Protein AF-K2MHA4-F1 (afdb_monomer)

Sequence (569 aa):
GNTFSDALLSPEGGFPPRTNITISGNRFTVTRLIPRSGLVLRRPSCVAMNELVISNDSAVVLSGNVFQTVRASSSAIYVVRSALRVSWHSLFVVMGNTFHMDGGNGTLLYLGGSSHSSSLDVLKNSAVVIRGNVVTRSVKYFMLFLRASRVESQSAVVFQGNDMQGSLTVLTTGDSSNIYYNSWLQLSGNLCRESPSGAFTVFNPTVNLRDSTVSVSGNQFISSTGTPTALWIPEFPRALTNGAIVAACNTVNGGEGAHYVIPSVYNATFLTCSDPCTLAASCFPAYTTTASSDGCACACAEGGHGVACLPVAVPEPPSTDGADLCVRDMRVGVEVNAGLATSLACYVGVTFAADVVVDVASMSGSVRNVTLANCTFVGGASLYVVGWLSDPPAGERADVLVSGLESRSGSGVVVANRFPPGSRVTVVDSVLIAEARVAYRDAYDLGDASACLVVHNVNLTGSVLTIARTHVAAVFRDAVGVLVVGGVALSSRGALYVEELLVQTALELCVSVEGGVAASGGSVVAFVDSDFLLCKHAVSVRGAVSVSGSVVALVRSGFVSTEDYAVAF

Nearest PDB structures (foldseek):
  8egr-assembly1_A  TM=2.047E-01  e=2.765E-03  Staphylococcus phage Andhra
  1k8f-assembly2_D  TM=3.499E-01  e=7.094E-01  Homo sapiens
  7xyc-assembly1_A  TM=2.805E-01  e=1.300E+00  Klebsiella phage Kp7
  4nu2-assembly1_A  TM=1.941E-01  e=4.054E-01  Flavobacterium frigoris PS1
  8iqe-assembly1_D  TM=1.817E-01  e=1.978E+00  Klebsiella phage VLC6

Radius of gyration: 30.66 Å; Cα contacts (8 Å, |Δi|>4): 1929; chains: 1; bounding box: 66×42×89 Å

Solvent-accessible surface area (backbone atoms only — not comparable to full-atom values): 25684 Å² total; per-residue (Å²): 98,56,78,33,72,66,45,68,50,61,68,70,53,69,60,63,68,61,37,77,48,74,52,56,45,27,37,31,37,28,73,53,72,71,88,46,92,98,52,87,74,92,47,26,40,37,27,41,32,48,37,45,42,34,32,48,53,8,37,41,36,40,32,48,26,37,41,37,33,71,38,44,55,25,28,43,34,36,31,49,44,32,29,45,32,26,23,44,45,4,37,41,37,44,28,48,27,40,36,44,46,30,43,56,58,16,27,41,38,34,27,23,26,46,101,89,32,35,10,34,36,28,27,45,25,2,33,39,40,39,31,46,28,38,29,77,37,38,24,29,24,46,33,38,28,64,21,29,35,39,27,24,45,39,4,39,39,40,40,33,43,31,40,32,40,27,29,37,24,43,37,38,38,18,78,30,37,37,30,27,52,37,8,39,40,40,42,30,48,28,37,26,69,28,38,30,77,60,23,38,29,36,33,35,46,16,58,26,25,29,47,14,41,40,17,44,17,48,29,39,28,30,58,91,90,62,75,43,29,53,36,38,34,84,44,78,54,91,45,78,42,78,32,39,37,37,37,21,28,38,27,43,72,87,36,81,62,54,37,72,45,66,58,84,87,54,54,67,46,81,36,53,70,91,61,47,54,44,54,69,56,57,27,36,68,73,16,46,74,49,58,39,81,76,84,44,45,43,41,54,33,90,70,28,26,72,72,34,13,33,45,43,76,77,84,76,81,82,71,88,66,85,83,78,71,56,48,60,72,45,77,40,77,58,72,39,72,43,27,66,70,30,35,59,33,41,38,33,47,30,35,29,46,25,39,35,36,34,41,59,61,58,30,28,77,50,58,32,42,36,38,38,34,46,27,35,26,30,78,37,12,31,43,35,44,31,37,26,92,57,88,59,65,86,85,32,32,39,43,36,40,37,31,42,34,37,25,30,57,7,6,32,40,36,42,30,29,26,50,26,51,74,14,40,40,36,42,28,58,22,39,30,30,16,69,34,78,25,70,55,62,80,99,58,48,57,78,93,51,26,39,26,34,35,37,35,47,31,36,24,43,29,11,38,42,36,40,30,50,28,41,28,37,10,64,23,81,83,19,23,16,32,33,28,39,71,16,42,41,27,26,62,48,4,32,42,40,35,30,42,32,37,28,33,22,68,58,25,37,24,28,37,29,47,29,33,42,38,28,25,57,57,6,39,39,36,41,31,54,22,38,30,36,49,7,34,23,38,36,34,40,54,53,61,76,45,72,44,74,38,48,79,48,79,40,81,54,49,79,44,42,80,46,99,49,45,65,48,110

Structure (mmCIF, N/CA/C/O backbone):
data_AF-K2MHA4-F1
#
_entry.id   AF-K2MHA4-F1
#
loop_
_atom_site.group_PDB
_atom_site.id
_atom_site.type_symbol
_atom_site.label_atom_id
_atom_site.label_alt_id
_atom_site.label_comp_id
_atom_site.label_asym_id
_atom_site.label_entity_id
_atom_site.label_seq_id
_atom_site.pdbx_PDB_ins_code
_atom_site.Cartn_x
_atom_site.Cartn_y
_atom_site.Cartn_z
_atom_site.occupancy
_atom_site.B_iso_or_equiv
_atom_site.auth_seq_id
_atom_site.auth_comp_id
_atom_site.auth_asym_id
_atom_site.auth_atom_id
_atom_site.pdbx_PDB_model_num
ATOM 1 N N . GLY A 1 1 ? 4.198 -9.090 -2.192 1.00 60.38 1 GLY A N 1
ATOM 2 C CA . GLY A 1 1 ? 4.404 -8.768 -0.773 1.00 60.38 1 GLY A CA 1
ATOM 3 C C . GLY A 1 1 ? 5.878 -8.778 -0.450 1.00 60.38 1 GLY A C 1
ATOM 4 O O . GLY A 1 1 ? 6.538 -9.732 -0.836 1.00 60.38 1 GLY A O 1
ATOM 5 N N . ASN A 1 2 ? 6.399 -7.745 0.211 1.00 65.81 2 ASN A N 1
ATOM 6 C CA . ASN A 1 2 ? 7.813 -7.663 0.596 1.00 65.81 2 ASN A CA 1
ATOM 7 C C . ASN A 1 2 ? 8.092 -8.482 1.865 1.00 65.81 2 ASN A C 1
ATOM 9 O O . ASN A 1 2 ? 7.182 -8.695 2.667 1.00 65.81 2 ASN A O 1
ATOM 13 N N . THR A 1 3 ? 9.346 -8.892 2.085 1.00 78.00 3 THR A N 1
ATOM 14 C CA . THR A 1 3 ? 9.780 -9.511 3.350 1.00 78.00 3 THR A CA 1
ATOM 15 C C . THR A 1 3 ? 10.784 -8.613 4.068 1.00 78.00 3 THR A C 1
ATOM 17 O O . THR A 1 3 ? 11.862 -8.338 3.554 1.00 78.00 3 THR A O 1
ATOM 20 N N . PHE A 1 4 ? 10.444 -8.190 5.281 1.00 77.69 4 PHE A N 1
ATOM 21 C CA . PHE A 1 4 ? 11.287 -7.409 6.180 1.00 77.69 4 PHE A CA 1
ATOM 22 C C . PHE A 1 4 ? 11.837 -8.340 7.263 1.00 77.69 4 PHE A C 1
ATOM 24 O O . PHE A 1 4 ? 11.071 -8.838 8.087 1.00 77.69 4 PHE A O 1
ATOM 31 N N . SER A 1 5 ? 13.149 -8.582 7.273 1.00 87.06 5 SER A N 1
ATOM 32 C CA . SER A 1 5 ? 13.819 -9.405 8.289 1.00 87.06 5 SER A CA 1
ATOM 33 C C . SER A 1 5 ? 14.734 -8.537 9.140 1.00 87.06 5 SER A C 1
ATOM 35 O O . SER A 1 5 ? 15.685 -7.961 8.620 1.00 87.06 5 SER A O 1
ATOM 37 N N . ASP A 1 6 ? 14.433 -8.419 10.435 1.00 87.19 6 ASP A N 1
ATOM 38 C CA . ASP A 1 6 ? 15.082 -7.476 11.354 1.00 87.19 6 ASP A CA 1
ATOM 39 C C . ASP A 1 6 ? 15.187 -6.054 10.774 1.00 87.19 6 ASP A C 1
ATOM 41 O O . ASP A 1 6 ? 16.151 -5.322 11.014 1.00 87.19 6 ASP A O 1
ATOM 45 N N . ALA A 1 7 ? 14.145 -5.664 10.035 1.00 80.69 7 ALA A N 1
ATOM 46 C CA . ALA A 1 7 ? 13.971 -4.352 9.437 1.00 80.69 7 ALA A CA 1
ATOM 47 C C . ALA A 1 7 ? 12.695 -3.688 9.976 1.00 80.69 7 ALA A C 1
ATOM 49 O O . ALA A 1 7 ? 11.695 -4.354 10.246 1.00 80.69 7 ALA A O 1
ATOM 50 N N . LEU A 1 8 ? 12.763 -2.368 10.152 1.00 81.06 8 LEU A N 1
ATOM 51 C CA . LEU A 1 8 ? 11.719 -1.554 10.765 1.00 81.06 8 LEU A CA 1
ATOM 52 C C . LEU A 1 8 ? 11.073 -0.657 9.709 1.00 81.06 8 LEU A C 1
ATOM 54 O O . LEU A 1 8 ? 11.766 0.142 9.080 1.00 81.06 8 LEU A O 1
ATOM 58 N N . LEU A 1 9 ? 9.750 -0.721 9.573 1.00 87.38 9 LEU A N 1
ATOM 59 C CA . LEU A 1 9 ? 9.003 0.281 8.818 1.00 87.38 9 LEU A CA 1
ATOM 60 C C . LEU A 1 9 ? 8.701 1.480 9.726 1.00 87.38 9 LEU A C 1
ATOM 62 O O . LEU A 1 9 ? 8.049 1.332 10.758 1.00 87.38 9 LEU A O 1
ATOM 66 N N . SER A 1 10 ? 9.184 2.665 9.357 1.00 84.00 10 SER A N 1
ATOM 67 C CA . SER A 1 10 ? 9.109 3.857 10.211 1.00 84.00 10 SER A CA 1
ATOM 68 C C . SER A 1 10 ? 8.573 5.079 9.463 1.00 84.00 10 SER A C 1
ATOM 70 O O . SER A 1 10 ? 9.356 5.977 9.151 1.00 84.00 10 SER A O 1
ATOM 72 N N . PRO A 1 11 ? 7.261 5.134 9.160 1.00 77.62 11 PRO A N 1
ATOM 73 C CA . PRO A 1 11 ? 6.655 6.332 8.591 1.00 77.62 11 PRO A CA 1
ATOM 74 C C . PRO A 1 11 ? 6.669 7.456 9.635 1.00 77.62 11 PRO A C 1
ATOM 76 O O . PRO A 1 11 ? 6.324 7.229 10.793 1.00 77.62 11 PRO A O 1
ATOM 79 N N . GLU A 1 12 ? 7.070 8.664 9.245 1.00 69.62 12 GLU A N 1
ATOM 80 C CA . GLU A 1 12 ? 7.045 9.841 10.119 1.00 69.62 12 GLU A CA 1
ATOM 81 C C . GLU A 1 12 ? 6.553 11.076 9.368 1.00 69.62 12 GLU A C 1
ATOM 83 O O . GLU A 1 12 ? 6.835 11.243 8.182 1.00 69.62 12 GLU A O 1
ATOM 88 N N . GLY A 1 13 ? 5.869 11.960 10.097 1.00 68.75 13 GLY A N 1
ATOM 89 C CA . GLY A 1 13 ? 5.439 13.269 9.612 1.00 68.75 13 GLY A CA 1
ATOM 90 C C . GLY A 1 13 ? 3.946 13.357 9.294 1.00 68.75 13 GLY A C 1
ATOM 91 O O . GLY A 1 13 ? 3.164 12.444 9.569 1.00 68.75 13 GLY A O 1
ATOM 92 N N . GLY A 1 14 ? 3.554 14.509 8.749 1.00 67.75 14 GLY A N 1
ATOM 93 C CA . GLY A 1 14 ? 2.228 14.730 8.183 1.00 67.75 14 GLY A CA 1
ATOM 94 C C . GLY A 1 14 ? 2.249 14.452 6.687 1.00 67.75 14 GLY A C 1
ATOM 95 O O . GLY A 1 14 ? 3.134 14.933 5.978 1.00 67.75 14 GLY A O 1
ATOM 96 N N . PHE A 1 15 ? 1.279 13.682 6.206 1.00 72.94 15 PHE A N 1
ATOM 97 C CA . PHE A 1 15 ? 1.126 13.458 4.773 1.00 72.94 15 PHE A CA 1
ATOM 98 C C . PHE A 1 15 ? 0.506 14.688 4.096 1.00 72.94 15 PHE A C 1
ATOM 100 O O . PHE A 1 15 ? -0.298 15.386 4.726 1.00 72.94 15 PHE A O 1
ATOM 107 N N . PRO A 1 16 ? 0.836 14.964 2.820 1.00 76.44 16 PRO A N 1
ATOM 108 C CA . PRO A 1 16 ? 0.080 15.923 2.024 1.00 76.44 16 PRO A CA 1
ATOM 109 C C . PRO A 1 16 ? -1.426 15.600 2.054 1.00 76.44 16 PRO A C 1
ATOM 111 O O . PRO A 1 16 ? -1.790 14.428 2.178 1.00 76.44 16 PRO A O 1
ATOM 114 N N . PRO A 1 17 ? -2.317 16.594 1.920 1.00 78.31 17 PRO A N 1
ATOM 115 C CA . PRO A 1 17 ? -3.752 16.339 1.805 1.00 78.31 17 PRO A CA 1
ATOM 116 C C . PRO A 1 17 ? -4.073 15.328 0.696 1.00 78.31 17 PRO A C 1
ATOM 118 O O . PRO A 1 17 ? -3.399 15.320 -0.335 1.00 78.31 17 PRO A O 1
ATOM 121 N N . ARG A 1 18 ? -5.131 14.531 0.884 1.00 83.75 18 ARG A N 1
ATOM 122 C CA . ARG A 1 18 ? -5.587 13.490 -0.057 1.00 83.75 18 ARG A CA 1
ATOM 123 C C . ARG A 1 18 ? -4.542 12.408 -0.347 1.00 83.75 18 ARG A C 1
ATOM 125 O O . ARG A 1 18 ? -4.461 11.897 -1.462 1.00 83.75 18 ARG A O 1
ATOM 132 N N . THR A 1 19 ? -3.732 12.052 0.645 1.00 81.38 19 THR A N 1
ATOM 133 C CA . THR A 1 19 ? -2.741 10.979 0.501 1.00 81.38 19 THR A CA 1
ATOM 134 C C . THR A 1 19 ? -3.335 9.646 0.939 1.00 81.38 19 THR A C 1
ATOM 136 O O . THR A 1 19 ? -3.799 9.532 2.070 1.00 81.38 19 THR A O 1
ATOM 139 N N . ASN A 1 20 ? -3.270 8.616 0.089 1.00 84.44 20 ASN A N 1
ATOM 140 C CA . ASN A 1 20 ? -3.629 7.245 0.456 1.00 84.44 20 ASN A CA 1
ATOM 141 C C . ASN A 1 20 ? -2.385 6.345 0.439 1.00 84.44 20 ASN A C 1
ATOM 143 O O . ASN A 1 20 ? -1.780 6.129 -0.609 1.00 84.44 20 ASN A O 1
ATOM 147 N N . ILE A 1 21 ? -2.000 5.825 1.603 1.00 84.69 21 ILE A N 1
ATOM 148 C CA . ILE A 1 21 ? -0.878 4.897 1.758 1.00 84.69 21 ILE A CA 1
ATOM 149 C C . ILE A 1 21 ? -1.436 3.534 2.122 1.00 84.69 21 ILE A C 1
ATOM 151 O O . ILE A 1 21 ? -1.978 3.348 3.207 1.00 84.69 21 ILE A O 1
ATOM 155 N N . THR A 1 22 ? -1.239 2.557 1.243 1.00 86.31 22 THR A N 1
ATOM 156 C CA . THR A 1 22 ? -1.594 1.164 1.512 1.00 86.31 22 THR A CA 1
ATOM 157 C C . THR A 1 22 ? -0.331 0.318 1.619 1.00 86.31 22 THR A C 1
ATOM 159 O O . THR A 1 22 ? 0.454 0.216 0.682 1.00 86.31 22 THR A O 1
ATOM 162 N N . ILE A 1 23 ? -0.136 -0.298 2.780 1.00 87.06 23 ILE A N 1
ATOM 163 C CA . ILE A 1 23 ? 0.922 -1.264 3.063 1.00 87.06 23 ILE A CA 1
ATOM 164 C C . ILE A 1 23 ? 0.246 -2.627 3.104 1.00 87.06 23 ILE A C 1
ATOM 166 O O . ILE A 1 23 ? -0.410 -2.960 4.097 1.00 87.06 23 ILE A O 1
ATOM 170 N N . SER A 1 24 ? 0.378 -3.401 2.025 1.00 86.25 24 SER A N 1
ATOM 171 C CA . SER A 1 24 ? -0.356 -4.656 1.885 1.00 86.25 24 SER A CA 1
ATOM 172 C C . SER A 1 24 ? 0.477 -5.872 1.500 1.00 86.25 24 SER A C 1
ATOM 174 O O . SER A 1 24 ? 1.487 -5.780 0.799 1.00 86.25 24 SER A O 1
ATOM 176 N N . GLY A 1 25 ? 0.055 -7.038 1.998 1.00 79.81 25 GLY A N 1
ATOM 177 C CA . GLY A 1 25 ? 0.627 -8.334 1.628 1.00 79.81 25 GLY A CA 1
ATOM 178 C C . GLY A 1 25 ? 2.084 -8.553 2.050 1.00 79.81 25 GLY A C 1
ATOM 179 O O . GLY A 1 25 ? 2.741 -9.430 1.495 1.00 79.81 25 GLY A O 1
ATOM 180 N N . ASN A 1 26 ? 2.638 -7.756 2.967 1.00 82.88 26 ASN A N 1
ATOM 181 C CA . ASN A 1 26 ? 4.040 -7.858 3.386 1.00 82.88 26 ASN A CA 1
ATOM 182 C C . ASN A 1 26 ? 4.216 -8.831 4.554 1.00 82.88 26 ASN A C 1
ATOM 184 O O . ASN A 1 26 ? 3.291 -9.076 5.323 1.00 82.88 26 ASN A O 1
ATOM 188 N N . ARG A 1 27 ? 5.433 -9.343 4.734 1.00 84.94 27 ARG A N 1
ATOM 189 C CA . ARG A 1 27 ? 5.841 -10.152 5.882 1.00 84.94 27 ARG A CA 1
ATOM 190 C C . ARG A 1 27 ? 6.915 -9.416 6.670 1.00 84.94 27 ARG A C 1
ATOM 192 O O . ARG A 1 27 ? 7.984 -9.145 6.142 1.00 84.94 27 ARG A O 1
ATOM 199 N N . PHE A 1 28 ? 6.662 -9.144 7.940 1.00 90.00 28 PHE A N 1
ATOM 200 C CA . PHE A 1 28 ? 7.616 -8.546 8.866 1.00 90.00 28 PHE A CA 1
ATOM 201 C C . PHE A 1 28 ? 8.050 -9.589 9.884 1.00 90.00 28 PHE A C 1
ATOM 203 O O . PHE A 1 28 ? 7.205 -10.217 10.512 1.00 90.00 28 PHE A O 1
ATOM 210 N N . THR A 1 29 ? 9.354 -9.771 10.059 1.00 89.38 29 THR A N 1
ATOM 211 C CA . THR A 1 29 ? 9.937 -10.659 11.067 1.00 89.38 29 THR A CA 1
ATOM 212 C C . THR A 1 29 ? 10.965 -9.887 11.872 1.00 89.38 29 THR A C 1
ATOM 214 O O . THR A 1 29 ? 11.946 -9.400 11.316 1.00 89.38 29 THR A O 1
ATOM 217 N N . VAL A 1 30 ? 10.753 -9.774 13.183 1.00 86.44 30 VAL A N 1
ATOM 218 C CA . VAL A 1 30 ? 11.654 -9.045 14.083 1.00 86.44 30 VAL A CA 1
ATOM 219 C C . VAL A 1 30 ? 12.085 -9.932 15.248 1.00 86.44 30 VAL A C 1
ATOM 221 O O . VAL A 1 30 ? 11.273 -10.405 16.048 1.00 86.44 30 VAL A O 1
ATOM 224 N N . THR A 1 31 ? 13.395 -10.129 15.367 1.00 88.25 31 THR A N 1
ATOM 225 C CA . THR A 1 31 ? 14.050 -10.981 16.367 1.00 88.25 31 THR A CA 1
ATOM 226 C C . THR A 1 31 ? 14.807 -10.206 17.438 1.00 88.25 31 THR A C 1
ATOM 228 O O . THR A 1 31 ? 15.022 -10.679 18.564 1.00 88.25 31 THR A O 1
ATOM 231 N N . ARG A 1 32 ? 15.145 -8.955 17.135 1.00 85.81 32 ARG A N 1
ATOM 232 C CA . ARG A 1 32 ? 15.880 -8.056 18.024 1.00 85.81 32 ARG A CA 1
ATOM 233 C C . ARG A 1 32 ? 15.308 -6.648 17.996 1.00 85.81 32 ARG A C 1
ATOM 235 O O . ARG A 1 32 ? 14.545 -6.275 17.115 1.00 85.81 32 ARG A O 1
ATOM 242 N N . LEU A 1 33 ? 15.691 -5.851 18.988 1.00 86.88 33 LEU A N 1
ATOM 243 C CA . LEU A 1 33 ? 15.407 -4.422 18.971 1.00 86.88 33 LEU A CA 1
ATOM 244 C C . LEU A 1 33 ? 16.192 -3.778 17.818 1.00 86.88 33 LEU A C 1
ATOM 246 O O . LEU A 1 33 ? 17.412 -3.935 17.745 1.00 86.88 33 LEU A O 1
ATOM 250 N N . ILE A 1 34 ? 15.494 -3.064 16.938 1.00 82.69 34 ILE A N 1
ATOM 251 C CA . ILE A 1 34 ? 16.097 -2.321 15.830 1.00 82.69 34 ILE A CA 1
ATOM 252 C C . ILE A 1 34 ? 16.173 -0.857 16.270 1.00 82.69 34 ILE A C 1
ATOM 254 O O . ILE A 1 34 ? 15.127 -0.226 16.422 1.00 82.69 34 ILE A O 1
ATOM 258 N N . PRO A 1 35 ? 17.369 -0.314 16.554 1.00 75.69 35 PRO A N 1
ATOM 259 C CA . PRO A 1 35 ? 17.494 1.081 16.945 1.00 75.69 35 PRO A CA 1
ATOM 260 C C . PRO A 1 35 ? 17.190 1.982 15.746 1.00 75.69 35 PRO A C 1
ATOM 262 O O . PRO A 1 35 ? 17.618 1.703 14.628 1.00 75.69 35 PRO A O 1
ATOM 265 N N . ARG A 1 36 ? 16.492 3.093 15.986 1.00 78.06 36 ARG A N 1
ATOM 266 C CA . ARG A 1 36 ? 16.289 4.149 14.992 1.00 78.06 36 ARG A CA 1
ATOM 267 C C . ARG A 1 36 ? 16.543 5.495 15.647 1.00 78.06 36 ARG A C 1
ATOM 269 O O . ARG A 1 36 ? 15.911 5.827 16.648 1.00 78.06 36 ARG A O 1
ATOM 276 N N . SER A 1 37 ? 17.479 6.264 15.099 1.00 73.12 37 SER A N 1
ATOM 277 C CA . SER A 1 37 ? 17.834 7.591 15.610 1.00 73.12 37 SER A CA 1
ATOM 278 C C . SER A 1 37 ? 16.590 8.471 15.738 1.00 73.12 37 SER A C 1
ATOM 280 O O . SER A 1 37 ? 15.801 8.561 14.807 1.00 73.12 37 SER A O 1
ATOM 282 N N . GLY A 1 38 ? 16.379 9.085 16.903 1.00 73.31 38 GLY A N 1
ATOM 283 C CA . GLY A 1 38 ? 15.177 9.883 17.187 1.00 73.31 38 GLY A CA 1
ATOM 284 C C . GLY A 1 38 ? 13.977 9.098 17.741 1.00 73.31 38 GLY A C 1
ATOM 285 O O . GLY A 1 38 ? 13.069 9.719 18.288 1.00 73.31 38 GLY A O 1
ATOM 286 N N . LEU A 1 39 ? 13.987 7.757 17.706 1.00 78.75 39 LEU A N 1
ATOM 287 C CA . LEU A 1 39 ? 12.980 6.908 18.359 1.00 78.75 39 LEU A CA 1
ATOM 288 C C . LEU A 1 39 ? 13.587 6.120 19.520 1.00 78.75 39 LEU A C 1
ATOM 290 O O . LEU A 1 39 ? 14.450 5.263 19.344 1.00 78.75 39 LEU A O 1
ATOM 294 N N . VAL A 1 40 ? 13.075 6.352 20.729 1.00 78.12 40 VAL A N 1
ATOM 295 C CA . VAL A 1 40 ? 13.446 5.548 21.903 1.00 78.12 40 VAL A CA 1
ATOM 296 C C . VAL A 1 40 ? 12.532 4.326 21.978 1.00 78.12 40 VAL A C 1
ATOM 298 O O . VAL A 1 40 ? 11.528 4.319 22.692 1.00 78.12 40 VAL A O 1
ATOM 301 N N . LEU A 1 41 ? 12.878 3.287 21.218 1.00 81.31 41 LEU A N 1
ATOM 302 C CA . LEU A 1 41 ? 12.167 2.010 21.240 1.00 81.31 41 LEU A CA 1
ATOM 303 C C . LEU A 1 41 ? 12.619 1.175 22.437 1.00 81.31 41 LEU A C 1
ATOM 305 O O . LEU A 1 41 ? 13.802 0.898 22.615 1.00 81.31 41 LEU A O 1
ATOM 309 N N . ARG A 1 42 ? 11.659 0.752 23.262 1.00 82.06 42 ARG A N 1
ATOM 310 C CA . ARG A 1 42 ? 11.913 -0.124 24.419 1.00 82.06 42 ARG A CA 1
ATOM 311 C C . ARG A 1 42 ? 11.674 -1.601 24.112 1.00 82.06 42 ARG A C 1
ATOM 313 O O . ARG A 1 42 ? 11.993 -2.447 24.943 1.00 82.06 42 ARG A O 1
ATOM 320 N N . ARG A 1 43 ? 11.069 -1.910 22.960 1.00 85.50 43 ARG A N 1
ATOM 321 C CA . ARG A 1 43 ? 10.660 -3.260 22.553 1.00 85.50 43 ARG A CA 1
ATOM 322 C C . ARG A 1 43 ? 10.846 -3.456 21.043 1.00 85.50 43 ARG A C 1
ATOM 324 O O . ARG A 1 43 ? 10.636 -2.499 20.293 1.00 85.50 43 ARG A O 1
ATOM 331 N N . PRO A 1 44 ? 11.224 -4.665 20.587 1.00 89.12 44 PRO A N 1
ATOM 332 C CA . PRO A 1 44 ? 11.251 -5.005 19.167 1.00 89.12 44 PRO A CA 1
ATOM 333 C C . PRO A 1 44 ? 9.893 -4.734 18.525 1.00 89.12 44 PRO A C 1
ATOM 335 O O . PRO A 1 44 ? 8.872 -5.122 19.095 1.00 89.12 44 PRO A O 1
ATOM 338 N N . SER A 1 45 ? 9.900 -4.055 17.377 1.00 90.88 45 SER A N 1
ATOM 339 C CA . SER A 1 45 ? 8.688 -3.639 16.669 1.00 90.88 45 SER A CA 1
ATOM 340 C C . SER A 1 45 ? 8.848 -3.794 15.162 1.00 90.88 45 SER A C 1
ATOM 342 O O . SER A 1 45 ? 9.938 -3.546 14.655 1.00 90.88 45 SER A O 1
ATOM 344 N N . CYS A 1 46 ? 7.790 -4.206 14.457 1.00 90.75 46 CYS A N 1
ATOM 345 C CA . CYS A 1 46 ? 7.799 -4.327 12.990 1.00 90.75 46 CYS A CA 1
ATOM 346 C C . CYS A 1 46 ? 7.583 -2.969 12.316 1.00 90.75 46 CYS A C 1
ATOM 348 O O . CYS A 1 46 ? 8.250 -2.624 11.343 1.00 90.75 46 CYS A O 1
ATOM 350 N N . VAL A 1 47 ? 6.660 -2.190 12.878 1.00 91.19 47 VAL A N 1
ATOM 351 C CA . VAL A 1 47 ? 6.377 -0.815 12.492 1.00 91.19 47 VAL A CA 1
ATOM 352 C C . VAL A 1 47 ? 6.571 0.057 13.722 1.00 91.19 47 VAL A C 1
ATOM 354 O O . VAL A 1 47 ? 6.008 -0.242 14.778 1.00 91.19 47 VAL A O 1
ATOM 357 N N . ALA A 1 48 ? 7.352 1.127 13.624 1.00 88.81 48 ALA A N 1
ATOM 358 C CA . ALA A 1 48 ? 7.456 2.083 14.718 1.00 88.81 48 ALA A CA 1
ATOM 359 C C . ALA A 1 48 ? 7.633 3.512 14.234 1.00 88.81 48 ALA A C 1
ATOM 361 O O . ALA A 1 48 ? 8.313 3.754 13.252 1.00 88.81 48 ALA A O 1
ATOM 362 N N . MET A 1 49 ? 7.032 4.454 14.946 1.00 87.00 49 MET A N 1
ATOM 363 C CA . MET A 1 49 ? 6.957 5.855 14.534 1.00 87.00 49 MET A CA 1
ATOM 364 C C . MET A 1 49 ? 6.845 6.773 15.750 1.00 87.00 49 MET A C 1
ATOM 366 O O . MET A 1 49 ? 6.418 6.338 16.823 1.00 87.00 49 MET A O 1
ATOM 370 N N . ASN A 1 50 ? 7.222 8.046 15.610 1.00 80.06 50 ASN A N 1
ATOM 371 C CA . ASN A 1 50 ? 7.055 9.010 16.701 1.00 80.06 50 ASN A CA 1
ATOM 372 C C . ASN A 1 50 ? 5.678 9.676 16.677 1.00 80.06 50 ASN A C 1
ATOM 374 O O . ASN A 1 50 ? 5.025 9.771 17.714 1.00 80.06 50 ASN A O 1
ATOM 378 N N . GLU A 1 51 ? 5.282 10.136 15.490 1.00 78.94 51 GLU A N 1
ATOM 379 C CA . GLU A 1 51 ? 4.067 10.890 15.208 1.00 78.94 51 GLU A CA 1
ATOM 380 C C . GLU A 1 51 ? 3.544 10.487 13.830 1.00 78.94 51 GLU A C 1
ATOM 382 O O . GLU A 1 51 ? 4.310 10.444 12.862 1.00 78.94 51 GLU A O 1
ATOM 387 N N . LEU A 1 52 ? 2.244 10.200 13.764 1.00 86.38 52 LEU A N 1
ATOM 388 C CA . LEU A 1 52 ? 1.533 9.928 12.523 1.00 86.38 52 LEU A CA 1
ATOM 389 C C . LEU A 1 52 ? 0.298 10.820 12.483 1.00 86.38 52 LEU A C 1
ATOM 391 O O . LEU A 1 52 ? -0.662 10.590 13.225 1.00 86.38 52 LEU A O 1
ATOM 395 N N . VAL A 1 53 ? 0.348 11.843 11.631 1.00 90.19 53 VAL A N 1
ATOM 396 C CA . VAL A 1 53 ? -0.780 12.743 11.392 1.00 90.19 53 VAL A CA 1
ATOM 397 C C . VAL A 1 53 ? -1.382 12.418 10.037 1.00 90.19 53 VAL A C 1
ATOM 399 O O . VAL A 1 53 ? -0.791 12.681 8.990 1.00 90.19 53 VAL A O 1
ATOM 402 N N . ILE A 1 54 ? -2.583 11.857 10.070 1.00 92.81 54 ILE A N 1
ATOM 403 C CA . ILE A 1 54 ? -3.391 11.554 8.896 1.00 92.81 54 ILE A CA 1
ATOM 404 C C . ILE A 1 54 ? -4.497 12.601 8.867 1.00 92.81 54 ILE A C 1
ATOM 406 O O . ILE A 1 54 ? -5.325 12.673 9.780 1.00 92.81 54 ILE A O 1
ATOM 410 N N . SER A 1 55 ? -4.460 13.482 7.872 1.00 93.75 55 SER A N 1
ATOM 411 C CA . SER A 1 55 ? -5.396 14.600 7.812 1.00 93.75 55 SER A CA 1
ATOM 412 C C . SER A 1 55 ? -5.805 14.984 6.401 1.00 93.75 55 SER A C 1
ATOM 414 O O . SER A 1 55 ? -5.082 14.688 5.451 1.00 93.75 55 SER A O 1
ATOM 416 N N . ASN A 1 56 ? -6.925 15.701 6.299 1.00 91.69 56 ASN A N 1
ATOM 417 C CA . ASN A 1 56 ? -7.444 16.294 5.068 1.00 91.69 56 ASN A CA 1
ATOM 418 C C . ASN A 1 56 ? -7.663 15.236 3.981 1.00 91.69 56 ASN A C 1
ATOM 420 O O . ASN A 1 56 ? -6.903 15.177 3.012 1.00 91.69 56 ASN A O 1
ATOM 424 N N . ASP A 1 57 ? -8.680 14.395 4.174 1.00 89.88 57 ASP A N 1
ATOM 425 C CA . ASP A 1 57 ? -9.078 13.337 3.234 1.00 89.88 57 ASP A CA 1
ATOM 426 C C . ASP A 1 57 ? -7.973 12.296 2.958 1.00 89.88 57 ASP A C 1
ATOM 428 O O . ASP A 1 57 ? -7.865 11.761 1.855 1.00 89.88 57 ASP A O 1
ATOM 432 N N . SER A 1 58 ? -7.106 12.031 3.941 1.00 91.12 58 SER A N 1
ATOM 433 C CA . SER A 1 58 ? -5.993 11.085 3.798 1.00 91.12 58 SER A CA 1
ATOM 434 C C . SER A 1 58 ? -6.299 9.738 4.453 1.00 91.12 58 SER A C 1
ATOM 436 O O . SER A 1 58 ? -7.052 9.653 5.424 1.00 91.12 58 SER A O 1
ATOM 438 N N . ALA A 1 59 ? -5.664 8.678 3.960 1.00 92.50 59 ALA A N 1
ATOM 439 C CA . ALA A 1 59 ? -5.819 7.325 4.469 1.00 92.50 59 ALA A CA 1
ATOM 440 C C . ALA A 1 59 ? -4.470 6.615 4.634 1.00 92.50 59 ALA A C 1
ATOM 442 O O . ALA A 1 59 ? -3.581 6.725 3.791 1.00 92.50 59 ALA A O 1
ATOM 443 N N . VAL A 1 60 ? -4.329 5.842 5.711 1.00 92.25 60 VAL A N 1
ATOM 444 C CA . VAL A 1 60 ? -3.239 4.872 5.876 1.00 92.25 60 VAL A CA 1
ATOM 445 C C . VAL A 1 60 ? -3.843 3.509 6.188 1.00 92.25 60 VAL A C 1
ATOM 447 O O . VAL A 1 60 ? -4.579 3.360 7.161 1.00 92.25 60 VAL A O 1
ATOM 450 N N . VAL A 1 61 ? -3.525 2.511 5.368 1.00 92.81 61 VAL A N 1
ATOM 451 C CA . VAL A 1 61 ? -4.119 1.173 5.398 1.00 92.81 61 VAL A CA 1
ATOM 452 C C . VAL A 1 61 ? -3.020 0.125 5.521 1.00 92.81 61 VAL A C 1
ATOM 454 O O . VAL A 1 61 ? -2.151 0.014 4.665 1.00 92.81 61 VAL A O 1
ATOM 457 N N . LEU A 1 62 ? -3.072 -0.680 6.577 1.00 92.56 62 LEU A N 1
ATOM 458 C CA . LEU A 1 62 ? -2.258 -1.878 6.766 1.00 92.56 62 LEU A CA 1
ATOM 459 C C . LEU A 1 62 ? -3.150 -3.093 6.509 1.00 92.56 62 LEU A C 1
ATOM 461 O O . LEU A 1 62 ? -3.971 -3.429 7.367 1.00 92.56 62 LEU A O 1
ATOM 465 N N . SER A 1 63 ? -3.019 -3.735 5.343 1.00 90.44 63 SER A N 1
ATOM 466 C CA . SER A 1 63 ? -3.917 -4.824 4.935 1.00 90.44 63 SER A CA 1
ATOM 467 C C . SER A 1 63 ? -3.222 -6.126 4.531 1.00 90.44 63 SER A C 1
ATOM 469 O O . SER A 1 63 ? -2.268 -6.132 3.765 1.00 90.44 63 SER A O 1
ATOM 471 N N . GLY A 1 64 ? -3.691 -7.273 5.023 1.00 85.56 64 GLY A N 1
ATOM 472 C CA . GLY A 1 64 ? -3.181 -8.573 4.554 1.00 85.56 64 GLY A CA 1
ATOM 473 C C . GLY A 1 64 ? -1.699 -8.840 4.854 1.00 85.56 64 GLY A C 1
ATOM 474 O O . GLY A 1 64 ? -1.077 -9.659 4.182 1.00 85.56 64 GLY A O 1
ATOM 475 N N . ASN A 1 65 ? -1.090 -8.135 5.811 1.00 90.00 65 ASN A N 1
ATOM 476 C CA . ASN A 1 65 ? 0.307 -8.350 6.184 1.00 90.00 65 ASN A CA 1
ATOM 477 C C . ASN A 1 65 ? 0.438 -9.462 7.230 1.00 90.00 65 ASN A C 1
ATOM 479 O O . ASN A 1 65 ? -0.481 -9.738 8.002 1.00 90.00 65 ASN A O 1
ATOM 483 N N . VAL A 1 66 ? 1.626 -10.051 7.312 1.00 90.50 66 VAL A N 1
ATOM 484 C CA . VAL A 1 66 ? 2.022 -10.982 8.366 1.00 90.50 66 VAL A CA 1
ATOM 485 C C . VAL A 1 66 ? 3.069 -10.313 9.246 1.00 90.50 66 VAL A C 1
ATOM 487 O O . VAL A 1 66 ? 4.145 -9.968 8.769 1.00 90.50 66 VAL A O 1
ATOM 490 N N . PHE A 1 67 ? 2.782 -10.156 10.533 1.00 93.62 67 PHE A N 1
ATOM 491 C CA . PHE A 1 67 ? 3.722 -9.626 11.520 1.00 93.62 67 PHE A CA 1
ATOM 492 C C . PHE A 1 67 ? 4.189 -10.750 12.431 1.00 93.62 67 PHE A C 1
ATOM 494 O O . PHE A 1 67 ? 3.366 -11.423 13.045 1.00 93.62 67 PHE A O 1
ATOM 501 N N . GLN A 1 68 ? 5.497 -10.947 12.539 1.00 91.88 68 GLN A N 1
ATOM 502 C CA . GLN A 1 68 ? 6.104 -11.986 13.354 1.00 91.88 68 GLN A CA 1
ATOM 503 C C . GLN A 1 68 ? 7.168 -11.386 14.270 1.00 91.88 68 GLN A C 1
ATOM 505 O O . GLN A 1 68 ? 8.095 -10.712 13.822 1.00 91.88 68 GLN A O 1
ATOM 510 N N . THR A 1 69 ? 7.065 -11.661 15.567 1.00 87.38 69 THR A N 1
ATOM 511 C CA . THR A 1 69 ? 8.076 -11.244 16.546 1.00 87.38 69 THR A CA 1
ATOM 512 C C . THR A 1 69 ? 8.460 -12.423 17.422 1.00 87.38 69 THR A C 1
ATOM 514 O O . THR A 1 69 ? 7.561 -13.051 17.970 1.00 87.38 69 THR A O 1
ATOM 517 N N . VAL A 1 70 ? 9.756 -12.690 17.608 1.00 81.50 70 VAL A N 1
ATOM 518 C CA . VAL A 1 70 ? 10.227 -13.895 18.336 1.00 81.50 70 VAL A CA 1
ATOM 519 C C . VAL A 1 70 ? 10.628 -13.655 19.799 1.00 81.50 70 VAL A C 1
ATOM 521 O O . VAL A 1 70 ? 11.090 -14.562 20.487 1.00 81.50 70 VAL A O 1
ATOM 524 N N . ARG A 1 71 ? 10.469 -12.430 20.315 1.00 79.56 71 ARG A N 1
ATOM 525 C CA . ARG A 1 71 ? 10.761 -12.113 21.723 1.00 79.56 71 ARG A CA 1
ATOM 526 C C . ARG A 1 71 ? 9.495 -11.980 22.541 1.00 79.56 71 ARG A C 1
ATOM 528 O O . ARG A 1 71 ? 8.590 -11.272 22.129 1.00 79.56 71 ARG A O 1
ATOM 535 N N . ALA A 1 72 ? 9.568 -12.457 23.784 1.00 75.19 72 ALA A N 1
ATOM 536 C CA . ALA A 1 72 ? 8.470 -12.420 24.747 1.00 75.19 72 ALA A CA 1
ATOM 537 C C . ALA A 1 72 ? 7.869 -11.034 25.028 1.00 75.19 72 ALA A C 1
ATOM 539 O O . ALA A 1 72 ? 6.772 -10.933 25.563 1.00 75.19 72 ALA A O 1
ATOM 540 N N . SER A 1 73 ? 8.594 -9.959 24.727 1.00 86.69 73 SER A N 1
ATOM 541 C CA . SER A 1 73 ? 8.175 -8.585 24.968 1.00 86.69 73 SER A CA 1
ATOM 542 C C . SER A 1 73 ? 8.413 -7.762 23.707 1.00 86.69 73 SER A C 1
ATOM 544 O O . SER A 1 73 ? 9.493 -7.209 23.518 1.00 86.69 73 SER A O 1
ATOM 546 N N . SER A 1 74 ? 7.407 -7.707 22.841 1.00 91.56 74 SER A N 1
ATOM 547 C CA . SER A 1 74 ? 7.459 -7.087 21.512 1.00 91.56 74 SER A CA 1
ATOM 548 C C . SER A 1 74 ? 6.186 -6.302 21.198 1.00 91.56 74 SER A C 1
ATOM 550 O O . SER A 1 74 ? 5.180 -6.421 21.905 1.00 91.56 74 SER A O 1
ATOM 552 N N . SER A 1 75 ? 6.234 -5.512 20.128 1.00 92.81 75 SER A N 1
ATOM 553 C CA . SER A 1 75 ? 5.055 -4.906 19.520 1.00 92.81 75 SER A CA 1
ATOM 554 C C . SER A 1 75 ? 5.002 -5.124 18.016 1.00 92.81 75 SER A C 1
ATOM 556 O O . SER A 1 75 ? 6.029 -5.344 17.389 1.00 92.81 75 SER A O 1
ATOM 558 N N . ALA A 1 76 ? 3.814 -5.108 17.413 1.00 93.25 76 ALA A N 1
ATOM 559 C CA . ALA A 1 76 ? 3.721 -5.136 15.952 1.00 93.25 76 ALA A CA 1
ATOM 560 C C . ALA A 1 76 ? 3.837 -3.708 15.404 1.00 93.25 76 ALA A C 1
ATOM 562 O O . ALA A 1 76 ? 4.698 -3.431 14.571 1.00 93.25 76 ALA A O 1
ATOM 563 N N . ILE A 1 77 ? 3.034 -2.799 15.956 1.00 93.19 77 ILE A N 1
ATOM 564 C CA . ILE A 1 77 ? 2.985 -1.373 15.649 1.00 93.19 77 ILE A CA 1
ATOM 565 C C . ILE A 1 77 ? 3.238 -0.600 16.947 1.00 93.19 77 ILE A C 1
ATOM 567 O O . ILE A 1 77 ? 2.540 -0.802 17.943 1.00 93.19 77 ILE A O 1
ATOM 571 N N . TYR A 1 78 ? 4.238 0.280 16.944 1.00 91.50 78 TYR A N 1
ATOM 572 C CA . TYR A 1 78 ? 4.677 1.016 18.128 1.00 91.50 78 TYR A CA 1
ATOM 573 C C . TYR A 1 78 ? 4.781 2.521 17.853 1.00 91.50 78 TYR A C 1
ATOM 575 O O . TYR A 1 78 ? 5.695 2.981 17.170 1.00 91.50 78 TYR A O 1
ATOM 583 N N . VAL A 1 79 ? 3.878 3.307 18.434 1.00 89.94 79 VAL A N 1
ATOM 584 C CA . VAL A 1 79 ? 3.927 4.776 18.398 1.00 89.94 79 VAL A CA 1
ATOM 585 C C . VAL A 1 79 ? 4.557 5.279 19.697 1.00 89.94 79 VAL A C 1
ATOM 587 O O . VAL A 1 79 ? 4.084 4.944 20.782 1.00 89.94 79 VAL A O 1
ATOM 590 N N . VAL A 1 80 ? 5.661 6.031 19.619 1.00 83.38 80 VAL A N 1
ATOM 591 C CA . VAL A 1 80 ? 6.510 6.312 20.794 1.00 83.38 80 VAL A CA 1
ATOM 592 C C . VAL A 1 80 ? 5.986 7.454 21.675 1.00 83.38 80 VAL A C 1
ATOM 594 O O . VAL A 1 80 ? 5.647 7.205 22.833 1.00 83.38 80 VAL A O 1
ATOM 597 N N . ARG A 1 81 ? 6.002 8.710 21.199 1.00 77.00 81 ARG A N 1
ATOM 598 C CA . ARG A 1 81 ? 5.773 9.898 22.055 1.00 77.00 81 ARG A CA 1
ATOM 599 C C . ARG A 1 81 ? 4.531 10.710 21.706 1.00 77.00 81 ARG A C 1
ATOM 601 O O . ARG A 1 81 ? 3.930 11.267 22.622 1.00 77.00 81 ARG A O 1
ATOM 608 N N . SER A 1 82 ? 4.176 10.838 20.434 1.00 79.50 82 SER A N 1
ATOM 609 C CA . SER A 1 82 ? 3.039 11.663 20.014 1.00 79.50 82 SER A CA 1
ATOM 610 C C . SER A 1 82 ? 1.791 10.814 19.795 1.00 79.50 82 SER A C 1
ATOM 612 O O . SER A 1 82 ? 1.867 9.586 19.714 1.00 79.50 82 SER A O 1
ATOM 614 N N . ALA A 1 83 ? 0.639 11.479 19.721 1.00 79.75 83 ALA A N 1
ATOM 615 C CA . ALA A 1 83 ? -0.615 10.819 19.398 1.00 79.75 83 ALA A CA 1
ATOM 616 C C . ALA A 1 83 ? -0.572 10.263 17.969 1.00 79.75 83 ALA A C 1
ATOM 618 O O . ALA A 1 83 ? -0.043 10.908 17.060 1.00 79.75 83 ALA A O 1
ATOM 619 N N . LEU A 1 84 ? -1.207 9.112 17.754 1.00 92.62 84 LEU A N 1
ATOM 620 C CA . LEU A 1 84 ? -1.768 8.819 16.440 1.00 92.62 84 LEU A CA 1
ATOM 621 C C . LEU A 1 84 ? -2.930 9.794 16.226 1.00 92.62 84 LEU A C 1
ATOM 623 O O . LEU A 1 84 ? -3.913 9.736 16.964 1.00 92.62 84 LEU A O 1
ATOM 627 N N . ARG A 1 85 ? -2.812 10.704 15.257 1.00 94.12 85 ARG A N 1
ATOM 628 C CA . ARG A 1 85 ? -3.843 11.708 14.985 1.00 94.12 85 ARG A CA 1
ATOM 629 C C . ARG A 1 85 ? -4.471 11.468 13.623 1.00 94.12 85 ARG A C 1
ATOM 631 O O . ARG A 1 85 ? -3.797 11.569 12.605 1.00 94.12 85 ARG A O 1
ATOM 638 N N . VAL A 1 86 ? -5.774 11.220 13.615 1.00 96.50 86 VAL A N 1
ATOM 639 C CA . VAL A 1 86 ? -6.587 11.080 12.406 1.00 96.50 86 VAL A CA 1
ATOM 640 C C . VAL A 1 86 ? -7.645 12.174 12.435 1.00 96.50 86 VAL A C 1
ATOM 642 O O . VAL A 1 86 ? -8.434 12.244 13.373 1.00 96.50 86 VAL A O 1
ATOM 645 N N . SER A 1 87 ? -7.629 13.092 11.473 1.00 96.62 87 SER A N 1
ATOM 646 C CA . SER A 1 87 ? -8.512 14.263 11.515 1.00 96.62 87 SER A CA 1
ATOM 647 C C . SER A 1 87 ? -8.987 14.714 10.144 1.00 96.62 87 SER A C 1
ATOM 649 O O . SER A 1 87 ? -8.312 14.452 9.163 1.00 96.62 87 SER A O 1
ATOM 651 N N . TRP A 1 88 ? -10.092 15.457 10.074 1.00 95.69 88 TRP A N 1
ATOM 652 C CA . TRP A 1 88 ? -10.598 16.025 8.817 1.00 95.69 88 TRP A CA 1
ATOM 653 C C . TRP A 1 88 ? -10.856 14.949 7.756 1.00 95.69 88 TRP A C 1
ATOM 655 O O . TRP A 1 88 ? -10.096 14.815 6.794 1.00 95.69 88 TRP A O 1
ATOM 665 N N . HIS A 1 89 ? -11.919 14.172 7.975 1.00 95.06 89 HIS A N 1
ATOM 666 C CA . HIS A 1 89 ? -12.410 13.169 7.028 1.00 95.06 89 HIS A CA 1
ATOM 667 C C . HIS A 1 89 ? -11.342 12.151 6.592 1.00 95.06 89 HIS A C 1
ATOM 669 O O . HIS A 1 89 ? -11.219 11.788 5.429 1.00 95.06 89 HIS A O 1
ATOM 675 N N . SER A 1 90 ? -10.511 11.722 7.546 1.00 96.69 90 SER A N 1
ATOM 676 C CA . SER A 1 90 ? -9.358 10.851 7.295 1.00 96.69 90 SER A CA 1
ATOM 677 C C . SER A 1 90 ? -9.497 9.486 7.967 1.00 96.69 90 SER A C 1
ATOM 679 O O . SER A 1 90 ? -10.326 9.294 8.862 1.00 96.69 90 SER A O 1
ATOM 681 N N . LEU A 1 91 ? -8.666 8.530 7.548 1.00 96.81 91 LEU A N 1
ATOM 682 C CA . LEU A 1 91 ? -8.813 7.123 7.914 1.00 96.81 91 LEU A CA 1
ATOM 683 C C . LEU A 1 91 ? -7.480 6.449 8.282 1.00 96.81 91 LEU A C 1
ATOM 685 O O . LEU A 1 91 ? -6.492 6.545 7.558 1.00 96.81 91 LEU A O 1
ATOM 689 N N . PHE A 1 92 ? -7.467 5.684 9.373 1.00 95.94 92 PHE A N 1
ATOM 690 C CA . PHE A 1 92 ? -6.405 4.714 9.670 1.00 95.94 92 PHE A CA 1
ATOM 691 C C . PHE A 1 92 ? -6.996 3.309 9.770 1.00 95.94 92 PHE A C 1
ATOM 693 O O . PHE A 1 92 ? -7.923 3.091 10.551 1.00 95.94 92 PHE A O 1
ATOM 700 N N . VAL A 1 93 ? -6.463 2.350 9.012 1.00 96.12 93 VAL A N 1
ATOM 701 C CA . VAL A 1 93 ? -6.996 0.982 8.956 1.00 96.12 93 VAL A CA 1
ATOM 702 C C . VAL A 1 93 ? -5.920 -0.057 9.238 1.00 96.12 93 VAL A C 1
ATOM 704 O O . VAL A 1 93 ? -4.843 -0.023 8.650 1.00 96.12 93 VAL A O 1
ATOM 707 N N . VAL A 1 94 ? -6.246 -1.038 10.079 1.00 95.75 94 VAL A N 1
ATOM 708 C CA . VAL A 1 94 ? -5.476 -2.275 10.262 1.00 95.75 94 VAL A CA 1
ATOM 709 C C . VAL A 1 94 ? -6.417 -3.449 10.026 1.00 95.75 94 VAL A C 1
ATOM 711 O O . VAL A 1 94 ? -7.237 -3.770 10.887 1.00 95.75 94 VAL A O 1
ATOM 714 N N . MET A 1 95 ? -6.343 -4.084 8.856 1.00 93.56 95 MET A N 1
ATOM 715 C CA . MET A 1 95 ? -7.324 -5.102 8.477 1.00 93.56 95 MET A CA 1
ATOM 716 C C . MET A 1 95 ? -6.765 -6.360 7.825 1.00 93.56 95 MET A C 1
ATOM 718 O O . MET A 1 95 ? -5.837 -6.300 7.029 1.00 93.56 95 MET A O 1
ATOM 722 N N . GLY A 1 96 ? -7.352 -7.517 8.124 1.00 90.19 96 GLY A N 1
ATOM 723 C CA . GLY A 1 96 ? -6.961 -8.774 7.476 1.00 90.19 96 GLY A CA 1
ATOM 724 C C . GLY A 1 96 ? -5.504 -9.183 7.721 1.00 90.19 96 GLY A C 1
ATOM 725 O O . GLY A 1 96 ? -4.958 -9.967 6.952 1.00 90.19 96 GLY A O 1
ATOM 726 N N . ASN A 1 97 ? -4.828 -8.624 8.729 1.00 94.38 97 ASN A N 1
ATOM 727 C CA . ASN A 1 97 ? -3.439 -8.966 9.022 1.00 94.38 97 ASN A CA 1
ATOM 728 C C . ASN A 1 97 ? -3.373 -10.198 9.925 1.00 94.38 97 ASN A C 1
ATOM 730 O O . ASN A 1 97 ? -4.264 -10.439 10.740 1.00 94.38 97 ASN A O 1
ATOM 734 N N . THR A 1 98 ? -2.274 -10.942 9.827 1.00 92.50 98 THR A N 1
ATOM 735 C CA . THR A 1 98 ? -1.982 -12.067 10.717 1.00 92.50 98 THR A CA 1
ATOM 736 C C . THR A 1 98 ? -0.808 -11.735 11.634 1.00 92.50 98 THR A C 1
ATOM 738 O O . THR A 1 98 ? 0.292 -11.438 11.169 1.00 92.50 98 THR A O 1
ATOM 741 N N . PHE A 1 99 ? -1.011 -11.829 12.945 1.00 94.69 99 PHE A N 1
ATOM 742 C CA . PHE A 1 99 ? -0.015 -11.523 13.967 1.00 94.69 99 PHE A CA 1
ATOM 743 C C . PHE A 1 99 ? 0.459 -12.797 14.676 1.00 94.69 99 PHE A C 1
ATOM 745 O O . PHE A 1 99 ? -0.316 -13.478 15.346 1.00 94.69 99 PHE A O 1
ATOM 752 N N . HIS A 1 100 ? 1.756 -13.080 14.561 1.00 92.06 100 HIS A N 1
ATOM 753 C CA . HIS A 1 100 ? 2.478 -14.174 15.210 1.00 92.06 100 HIS A CA 1
ATOM 754 C C . HIS A 1 100 ? 3.420 -13.593 16.271 1.00 92.06 100 HIS A C 1
ATOM 756 O O . HIS A 1 100 ? 4.596 -13.322 16.015 1.00 92.06 100 HIS A O 1
ATOM 762 N N . MET A 1 101 ? 2.885 -13.344 17.464 1.00 89.81 101 MET A N 1
ATOM 763 C CA . MET A 1 101 ? 3.634 -12.718 18.555 1.00 89.81 101 MET A CA 1
ATOM 764 C C . MET A 1 101 ? 4.122 -13.764 19.550 1.00 89.81 101 MET A C 1
ATOM 766 O O . MET A 1 101 ? 3.316 -14.409 20.219 1.00 89.81 101 MET A O 1
ATOM 770 N N . ASP A 1 102 ? 5.433 -13.922 19.684 1.00 83.06 102 ASP A N 1
ATOM 771 C CA . ASP A 1 102 ? 5.992 -14.884 20.623 1.00 83.06 102 ASP A CA 1
ATOM 772 C C . ASP A 1 102 ? 6.054 -14.327 22.044 1.00 83.06 102 ASP A C 1
ATOM 774 O O . ASP A 1 102 ? 6.506 -13.213 22.284 1.00 83.06 102 ASP A O 1
ATOM 778 N N . GLY A 1 103 ? 5.645 -15.165 22.998 1.00 70.25 103 GLY A N 1
ATOM 779 C CA . GLY A 1 103 ? 5.603 -14.891 24.432 1.00 70.25 103 GLY A CA 1
ATOM 780 C C . GLY A 1 103 ? 4.495 -13.913 24.835 1.00 70.25 103 GLY A C 1
ATOM 781 O O . GLY A 1 103 ? 4.375 -12.801 24.330 1.00 70.25 103 GLY A O 1
ATOM 782 N N . GLY A 1 104 ? 3.679 -14.336 25.803 1.00 78.31 104 GLY A N 1
ATOM 783 C CA . GLY A 1 104 ? 2.425 -13.678 26.197 1.00 78.31 104 GLY A CA 1
ATOM 784 C C . GLY A 1 104 ? 2.529 -12.254 26.754 1.00 78.31 104 GLY A C 1
ATOM 785 O O . GLY A 1 104 ? 1.539 -11.724 27.239 1.00 78.31 104 GLY A O 1
ATOM 786 N N . ASN A 1 105 ? 3.703 -11.615 26.699 1.00 87.88 105 ASN A N 1
ATOM 787 C CA . ASN A 1 105 ? 3.942 -10.235 27.117 1.00 87.88 105 ASN A CA 1
ATOM 788 C C . ASN A 1 105 ? 4.012 -9.232 25.939 1.00 87.88 105 ASN A C 1
ATOM 790 O O . ASN A 1 105 ? 4.399 -8.071 26.145 1.00 87.88 105 ASN A O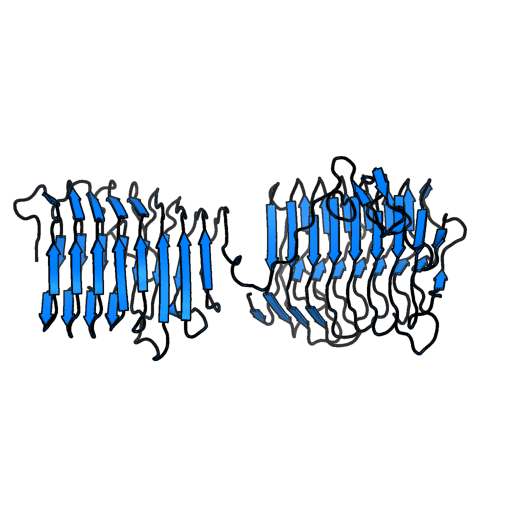 1
ATOM 794 N N . GLY A 1 106 ? 3.642 -9.658 24.725 1.00 91.31 106 GLY A N 1
ATOM 795 C CA . GLY A 1 106 ? 3.553 -8.815 23.528 1.00 91.31 106 GLY A CA 1
ATOM 796 C C . GLY A 1 106 ? 2.372 -7.831 23.525 1.00 91.31 106 GLY A C 1
ATOM 797 O O . GLY A 1 106 ? 1.382 -8.011 24.237 1.00 91.31 106 GLY A O 1
ATOM 798 N N . THR A 1 107 ? 2.475 -6.766 22.729 1.00 94.31 107 THR A N 1
ATOM 799 C CA . THR A 1 107 ? 1.410 -5.769 22.520 1.00 94.31 107 THR A CA 1
ATOM 800 C C . THR A 1 107 ? 1.287 -5.409 21.048 1.00 94.31 107 THR A C 1
ATOM 802 O O . THR A 1 107 ? 2.215 -4.803 20.527 1.00 94.31 107 THR A O 1
ATOM 805 N N . LEU A 1 108 ? 0.184 -5.739 20.370 1.00 94.69 108 LEU A N 1
ATOM 806 C CA . LEU A 1 108 ? 0.097 -5.541 18.912 1.00 94.69 108 LEU A CA 1
ATOM 807 C C . LEU A 1 108 ? 0.194 -4.073 18.514 1.00 94.69 108 LEU A C 1
ATOM 809 O O . LEU A 1 108 ? 1.124 -3.705 17.802 1.00 94.69 108 LEU A O 1
ATOM 813 N N . LEU A 1 109 ? -0.725 -3.250 19.007 1.00 95.31 109 LEU A N 1
ATOM 814 C CA . LEU A 1 109 ? -0.770 -1.815 18.783 1.00 95.31 109 LEU A CA 1
ATOM 815 C C . LEU A 1 109 ? -0.471 -1.100 20.100 1.00 95.31 109 LEU A C 1
ATOM 817 O O . LEU A 1 109 ? -1.319 -0.993 20.988 1.00 95.31 109 LEU A O 1
ATOM 821 N N . TYR A 1 110 ? 0.761 -0.623 20.225 1.00 94.38 110 TYR A N 1
ATOM 822 C CA . TYR A 1 110 ? 1.182 0.211 21.339 1.00 94.38 110 TYR A CA 1
ATOM 823 C C . TYR A 1 110 ? 1.104 1.676 20.915 1.00 94.38 110 TYR A C 1
ATOM 825 O O . TYR A 1 110 ? 1.898 2.120 20.085 1.00 94.38 110 TYR A O 1
ATOM 833 N N . LEU A 1 111 ? 0.172 2.431 21.494 1.00 94.06 111 LEU A N 1
ATOM 834 C CA . LEU A 1 111 ? 0.109 3.879 21.340 1.00 94.06 111 LEU A CA 1
ATOM 835 C C . LEU A 1 111 ? 0.654 4.532 22.606 1.00 94.06 111 LEU A C 1
ATOM 837 O O . LEU A 1 111 ? 0.050 4.469 23.680 1.00 94.06 111 LEU A O 1
ATOM 841 N N . GLY A 1 112 ? 1.834 5.126 22.469 1.00 91.00 112 GLY A N 1
ATOM 842 C CA . GLY A 1 112 ? 2.506 5.874 23.517 1.00 91.00 112 GLY A CA 1
ATOM 843 C C . GLY A 1 112 ? 1.823 7.207 23.790 1.00 91.00 112 GLY A C 1
ATOM 844 O O . GLY A 1 112 ? 0.616 7.272 23.959 1.00 91.00 112 GLY A O 1
ATOM 845 N N . GLY A 1 113 ? 2.593 8.273 23.915 1.00 85.00 113 GLY A N 1
ATOM 846 C CA . GLY A 1 113 ? 2.092 9.573 24.358 1.00 85.00 113 GLY A CA 1
ATOM 847 C C . GLY A 1 113 ? 3.080 10.224 25.317 1.00 85.00 113 GLY A C 1
ATOM 848 O O . GLY A 1 113 ? 4.105 9.639 25.686 1.00 85.00 113 GLY A O 1
ATOM 849 N N . SER A 1 114 ? 2.767 11.430 25.769 1.00 85.00 114 SER A N 1
ATOM 850 C CA . SER A 1 114 ? 3.582 12.158 26.740 1.00 85.00 114 SER A CA 1
ATOM 851 C C . SER A 1 114 ? 2.699 12.853 27.772 1.00 85.00 114 SER A C 1
ATOM 853 O O . SER A 1 114 ? 1.479 12.749 27.732 1.00 85.00 114 SER A O 1
ATOM 855 N N . SER A 1 115 ? 3.296 13.581 28.714 1.00 81.12 115 SER A N 1
ATOM 856 C CA . SER A 1 115 ? 2.527 14.452 29.614 1.00 81.12 115 SER A CA 1
ATOM 857 C C . SER A 1 115 ? 1.796 15.585 28.879 1.00 81.12 115 SER A C 1
ATOM 859 O O . SER A 1 115 ? 0.905 16.195 29.457 1.00 81.12 115 SER A O 1
ATOM 861 N N . HIS A 1 116 ? 2.175 15.876 27.630 1.00 82.94 116 HIS A N 1
ATOM 862 C CA . HIS A 1 116 ? 1.618 16.958 26.814 1.00 82.94 116 HIS A CA 1
ATOM 863 C C . HIS A 1 116 ? 0.844 16.451 25.584 1.00 82.94 116 HIS A C 1
ATOM 865 O O . HIS A 1 116 ? 0.325 17.262 24.823 1.00 82.94 116 HIS A O 1
ATOM 871 N N . SER A 1 117 ? 0.776 15.133 25.361 1.00 87.00 117 SER A N 1
ATOM 872 C CA . SER A 1 117 ? 0.134 14.528 24.187 1.00 87.00 117 SER A CA 1
ATOM 873 C C . SER A 1 117 ? -0.664 13.282 24.561 1.00 87.00 117 SER A C 1
ATOM 875 O O . SER A 1 117 ? -0.215 12.449 25.350 1.00 87.00 117 SER A O 1
ATOM 877 N N . SER A 1 118 ? -1.840 13.148 23.952 1.00 91.88 118 SER A N 1
ATOM 878 C CA . SER A 1 118 ? -2.657 11.935 23.975 1.00 91.88 118 SER A CA 1
ATOM 879 C C . SER A 1 118 ? -1.950 10.768 23.271 1.00 91.88 118 SER A C 1
ATOM 881 O O . SER A 1 118 ? -0.962 10.943 22.557 1.00 91.88 118 SER A O 1
ATOM 883 N N . SER A 1 119 ? -2.459 9.556 23.479 1.00 94.88 119 SER A N 1
ATOM 884 C CA . SER A 1 119 ? -2.097 8.374 22.692 1.00 94.88 119 SER A CA 1
ATOM 885 C C . SER A 1 119 ? -2.779 8.355 21.329 1.00 94.88 119 SER A C 1
ATOM 887 O O . SER A 1 119 ? -2.197 7.898 20.346 1.00 94.88 119 SER A O 1
ATOM 889 N N . LEU A 1 120 ? -4.025 8.825 21.281 1.00 96.00 120 LEU A N 1
ATOM 890 C CA . LEU A 1 120 ? -4.897 8.734 20.118 1.00 96.00 120 LEU A CA 1
ATOM 891 C C . LEU A 1 120 ? -5.831 9.942 20.065 1.00 96.00 120 LEU A C 1
ATOM 893 O O . LEU A 1 120 ? -6.527 10.207 21.044 1.00 96.00 120 LEU A O 1
ATOM 897 N N . ASP A 1 121 ? -5.887 10.592 18.905 1.00 96.69 121 ASP A N 1
ATOM 898 C CA . ASP A 1 121 ? -6.850 11.640 18.573 1.00 96.69 121 ASP A CA 1
ATOM 899 C C . ASP A 1 121 ? -7.554 11.291 17.253 1.00 96.69 121 ASP A C 1
ATOM 901 O O . ASP A 1 121 ? -6.917 11.272 16.201 1.00 96.69 121 ASP A O 1
ATOM 905 N N . VAL A 1 122 ? -8.865 11.053 17.283 1.00 98.12 122 VAL A N 1
ATOM 906 C CA . VAL A 1 122 ? -9.690 10.816 16.086 1.00 98.12 122 VAL A CA 1
ATOM 907 C C . VAL A 1 122 ? -10.769 11.887 16.021 1.00 98.12 122 VAL A C 1
ATOM 909 O O . VAL A 1 122 ? -11.664 11.923 16.865 1.00 98.12 122 VAL A O 1
ATOM 912 N N . LEU A 1 123 ? -10.645 12.813 15.076 1.00 97.75 123 LEU A N 1
ATOM 913 C CA . LEU A 1 123 ? -11.338 14.100 15.123 1.00 97.75 123 LEU A CA 1
ATOM 914 C C . LEU A 1 123 ? -12.037 14.414 13.793 1.00 97.75 123 LEU A C 1
ATOM 916 O O . LEU A 1 123 ? -11.521 14.101 12.725 1.00 97.75 123 LEU A O 1
ATOM 920 N N . LYS A 1 124 ? -13.139 15.166 13.841 1.00 97.44 124 LYS A N 1
ATOM 921 C CA . LYS A 1 124 ? -13.756 15.816 12.665 1.00 97.44 124 LYS A CA 1
ATOM 922 C C . LYS A 1 124 ? -14.060 14.829 11.529 1.00 97.44 124 LYS A C 1
ATOM 924 O O . LYS A 1 124 ? -13.367 14.826 10.508 1.00 97.44 124 LYS A O 1
ATOM 929 N N . ASN A 1 125 ? -15.093 14.013 11.721 1.00 97.69 125 ASN A N 1
ATOM 930 C CA . ASN A 1 125 ? -15.587 13.042 10.741 1.00 97.69 125 ASN A CA 1
ATOM 931 C C . ASN A 1 125 ? -14.529 12.020 10.305 1.00 97.69 125 ASN A C 1
ATOM 933 O O . ASN A 1 125 ? -14.475 11.662 9.137 1.00 97.69 125 ASN A O 1
ATOM 937 N N . SER A 1 126 ? -13.653 11.585 11.212 1.00 98.38 126 SER A N 1
ATOM 938 C CA . SER A 1 126 ? -12.567 10.648 10.887 1.00 98.38 126 SER A CA 1
ATOM 939 C C . SER A 1 126 ? -12.779 9.282 11.525 1.00 98.38 126 SER A C 1
ATOM 941 O O . SER A 1 126 ? -13.562 9.141 12.469 1.00 98.38 126 SER A O 1
ATOM 943 N N . ALA A 1 127 ? -12.059 8.271 11.037 1.00 98.31 127 ALA A N 1
ATOM 944 C CA . ALA A 1 127 ? -12.183 6.917 11.555 1.00 98.31 127 ALA A CA 1
ATOM 945 C C . ALA A 1 127 ? -10.843 6.199 11.778 1.00 98.31 127 ALA A C 1
ATOM 947 O O . ALA A 1 127 ? -9.884 6.342 11.019 1.00 98.31 127 ALA A O 1
ATOM 948 N N . VAL A 1 128 ? -10.806 5.368 12.819 1.00 98.12 128 VAL A N 1
ATOM 949 C CA . VAL A 1 128 ? -9.789 4.328 13.024 1.00 98.12 128 VAL A CA 1
ATOM 950 C C . VAL A 1 128 ? -10.488 2.977 13.004 1.00 98.12 128 VAL A C 1
ATOM 952 O O . VAL A 1 128 ? -11.408 2.758 13.788 1.00 98.12 128 VAL A O 1
ATOM 955 N N . VAL A 1 129 ? -10.065 2.067 12.128 1.00 97.81 129 VAL A N 1
ATOM 956 C CA . VAL A 1 129 ? -10.748 0.784 11.911 1.00 97.81 129 VAL A CA 1
ATOM 957 C C . VAL A 1 129 ? -9.768 -0.377 12.000 1.00 97.81 129 VAL A C 1
ATOM 959 O O . VAL A 1 129 ? -8.803 -0.463 11.247 1.00 97.81 129 VAL A O 1
ATOM 962 N N . ILE A 1 130 ? -10.032 -1.305 12.911 1.00 97.38 130 ILE A N 1
ATOM 963 C CA . ILE A 1 130 ? -9.219 -2.494 13.147 1.00 97.38 130 ILE A CA 1
ATOM 964 C C . ILE A 1 130 ? -10.123 -3.709 12.974 1.00 97.38 130 ILE A C 1
ATOM 966 O O . ILE A 1 130 ? -10.926 -4.013 13.859 1.00 97.38 130 ILE A O 1
ATOM 970 N N . ARG A 1 131 ? -10.034 -4.381 11.819 1.00 94.19 131 ARG A N 1
ATOM 971 C CA . ARG A 1 131 ? -11.014 -5.415 11.457 1.00 94.19 131 ARG A CA 1
ATOM 972 C C . ARG A 1 131 ? -10.456 -6.688 10.840 1.00 94.19 131 ARG A C 1
ATOM 974 O O . ARG A 1 131 ? -9.545 -6.632 10.021 1.00 94.19 131 ARG A O 1
ATOM 981 N N . GLY A 1 132 ? -11.050 -7.833 11.165 1.00 92.69 132 GLY A N 1
ATOM 982 C CA . GLY A 1 132 ? -10.744 -9.096 10.484 1.00 92.69 132 GLY A CA 1
ATOM 983 C C . GLY A 1 132 ? -9.297 -9.566 10.645 1.00 92.69 132 GLY A C 1
ATOM 984 O O . GLY A 1 132 ? -8.785 -10.251 9.767 1.00 92.69 132 GLY A O 1
ATOM 985 N N . ASN A 1 133 ? -8.592 -9.143 11.697 1.00 95.94 133 ASN A N 1
ATOM 986 C CA . ASN A 1 133 ? -7.222 -9.587 11.937 1.00 95.94 133 ASN A CA 1
ATOM 987 C C . ASN A 1 133 ? -7.209 -10.910 12.707 1.00 95.94 133 ASN A C 1
ATOM 989 O O . ASN A 1 133 ? -8.090 -11.167 13.528 1.00 95.94 133 ASN A O 1
ATOM 993 N N . VAL A 1 134 ? -6.164 -11.706 12.488 1.00 93.88 134 VAL A N 1
ATOM 994 C CA . VAL A 1 134 ? -5.941 -12.983 13.172 1.00 93.88 134 VAL A CA 1
ATOM 995 C C . VAL A 1 134 ? -4.714 -12.872 14.070 1.00 93.88 134 VAL A C 1
ATOM 997 O O . VAL A 1 134 ? -3.641 -12.472 13.620 1.00 93.88 134 VAL A O 1
ATOM 1000 N N . VAL A 1 135 ? -4.847 -13.245 15.339 1.00 94.56 135 VAL A N 1
ATOM 1001 C CA . VAL A 1 135 ? -3.760 -13.259 16.325 1.00 94.56 135 VAL A CA 1
ATOM 1002 C C . VAL A 1 135 ? -3.551 -14.693 16.787 1.00 94.56 135 VAL A C 1
ATOM 1004 O O . VAL A 1 135 ? -4.331 -15.225 17.573 1.00 94.56 135 VAL A O 1
ATOM 1007 N N . THR A 1 136 ? -2.497 -15.332 16.286 1.00 90.88 136 THR A N 1
ATOM 1008 C CA . THR A 1 136 ? -2.317 -16.791 16.387 1.00 90.88 136 THR A CA 1
ATOM 1009 C C . THR A 1 136 ? -1.770 -17.262 17.732 1.00 90.88 136 THR A C 1
ATOM 1011 O O . THR A 1 136 ? -1.781 -18.455 18.023 1.00 90.88 136 THR A O 1
ATOM 1014 N N . ARG A 1 137 ? -1.274 -16.342 18.566 1.00 90.75 137 ARG A N 1
ATOM 1015 C CA . ARG A 1 137 ? -0.702 -16.630 19.888 1.00 90.75 137 ARG A CA 1
ATOM 1016 C C . ARG A 1 137 ? -1.203 -15.627 20.917 1.00 90.75 137 ARG A C 1
ATOM 1018 O O . ARG A 1 137 ? -1.495 -14.484 20.572 1.00 90.75 137 ARG A O 1
ATOM 1025 N N . SER A 1 138 ? -1.268 -16.040 22.179 1.00 91.44 138 SER A N 1
ATOM 1026 C CA . SER A 1 138 ? -1.743 -15.168 23.253 1.00 91.44 138 SER A CA 1
ATOM 1027 C C . SER A 1 138 ? -0.805 -13.972 23.458 1.00 91.44 138 SER A C 1
ATOM 1029 O O . SER A 1 138 ? 0.417 -14.125 23.468 1.00 91.44 138 SER A O 1
ATOM 1031 N N . VAL A 1 139 ? -1.373 -12.778 23.633 1.00 94.00 139 VAL A N 1
ATOM 1032 C CA . VAL A 1 139 ? -0.643 -11.507 23.820 1.00 94.00 139 VAL A CA 1
ATOM 1033 C C . VAL A 1 139 ? -1.042 -10.837 25.128 1.00 94.00 139 VAL A C 1
ATOM 1035 O O . VAL A 1 139 ? -2.098 -11.114 25.676 1.00 94.00 139 VAL A O 1
ATOM 1038 N N . LYS A 1 140 ? -0.255 -9.893 25.646 1.00 95.19 140 LYS A N 1
ATOM 1039 C CA . LYS A 1 140 ? -0.701 -9.138 26.824 1.00 95.19 140 LYS A CA 1
ATOM 1040 C C . LYS A 1 140 ? -1.832 -8.195 26.447 1.00 95.19 140 LYS A C 1
ATOM 1042 O O . LYS A 1 140 ? -2.889 -8.225 27.069 1.00 95.19 140 LYS A O 1
ATOM 1047 N N . TYR A 1 141 ? -1.593 -7.395 25.410 1.00 95.56 141 TYR A N 1
ATOM 1048 C CA . TYR A 1 141 ? -2.538 -6.399 24.924 1.00 95.56 141 TYR A CA 1
ATOM 1049 C C . TYR A 1 141 ? -2.703 -6.488 23.408 1.00 95.56 141 TYR A C 1
ATOM 1051 O O . TYR A 1 141 ? -1.705 -6.593 22.693 1.00 95.56 141 TYR A O 1
ATOM 1059 N N . PHE A 1 142 ? -3.929 -6.394 22.890 1.00 95.69 142 PHE A N 1
ATOM 1060 C CA . PHE A 1 142 ? -4.088 -6.082 21.465 1.00 95.69 142 PHE A CA 1
ATOM 1061 C C . PHE A 1 142 ? -3.782 -4.596 21.264 1.00 95.69 142 PHE A C 1
ATOM 1063 O O . PHE A 1 142 ? -2.875 -4.246 20.517 1.00 95.69 142 PHE A O 1
ATOM 1070 N N . MET A 1 143 ? -4.483 -3.726 21.987 1.00 96.44 143 MET A N 1
ATOM 1071 C CA . MET A 1 143 ? -4.322 -2.277 21.958 1.00 96.44 143 MET A CA 1
ATOM 1072 C C . MET A 1 143 ? -4.028 -1.747 23.359 1.00 96.44 143 MET A C 1
ATOM 1074 O O . MET A 1 143 ? -4.785 -1.989 24.301 1.00 96.44 143 MET A O 1
ATOM 1078 N N . LEU A 1 144 ? -2.944 -0.987 23.482 1.00 95.81 144 LEU A N 1
ATOM 1079 C CA . LEU A 1 144 ? -2.598 -0.254 24.696 1.00 95.81 144 LEU A CA 1
ATOM 1080 C C . LEU A 1 144 ? -2.438 1.223 24.360 1.00 95.81 144 LEU A C 1
ATOM 1082 O O . LEU A 1 144 ? -1.521 1.588 23.624 1.00 95.81 144 LEU A O 1
ATOM 1086 N N . PHE A 1 145 ? -3.300 2.060 24.932 1.00 95.38 145 PHE A N 1
ATOM 1087 C CA . PHE A 1 145 ? -3.157 3.513 24.906 1.00 95.38 145 PHE A CA 1
ATOM 1088 C C . PHE A 1 145 ? -2.584 3.930 26.255 1.00 95.38 145 PHE A C 1
ATOM 1090 O O . PHE A 1 145 ? -3.254 3.810 27.277 1.00 95.38 145 PHE A O 1
ATOM 1097 N N . LEU A 1 146 ? -1.316 4.334 26.284 1.00 93.38 146 LEU A N 1
ATOM 1098 C CA . LEU A 1 146 ? -0.616 4.617 27.539 1.00 93.38 146 LEU A CA 1
ATOM 1099 C C . LEU A 1 146 ? -1.131 5.888 28.235 1.00 93.38 146 LEU A C 1
ATOM 1101 O O . LEU A 1 146 ? -1.082 5.988 29.458 1.00 93.38 146 LEU A O 1
ATOM 1105 N N . ARG A 1 147 ? -1.564 6.865 27.442 1.00 94.00 147 ARG A N 1
ATOM 1106 C CA . ARG A 1 147 ? -2.033 8.194 27.836 1.00 94.00 147 ARG A CA 1
ATOM 1107 C C . ARG A 1 147 ? -3.490 8.369 27.427 1.00 94.00 147 ARG A C 1
ATOM 1109 O O . ARG A 1 147 ? -4.126 7.445 26.919 1.00 94.00 147 ARG A O 1
ATOM 1116 N N . ALA A 1 148 ? -4.001 9.578 27.639 1.00 93.69 148 ALA A N 1
ATOM 1117 C CA . ALA A 1 148 ? -5.370 9.923 27.300 1.00 93.69 148 ALA A CA 1
ATOM 1118 C C . ALA A 1 148 ? -5.689 9.659 25.818 1.00 93.69 148 ALA A C 1
ATOM 1120 O O . ALA A 1 148 ? -4.824 9.806 24.954 1.00 93.69 148 ALA A O 1
ATOM 1121 N N . SER A 1 149 ? -6.941 9.326 25.517 1.00 95.81 149 SER A N 1
ATOM 1122 C CA . SER A 1 149 ? -7.458 9.220 24.148 1.00 95.81 149 SER A CA 1
ATOM 1123 C C . SER A 1 149 ? -8.628 10.180 23.924 1.00 95.81 149 SER A C 1
ATOM 1125 O O . SER A 1 149 ? -9.338 10.543 24.873 1.00 95.81 149 SER A O 1
ATOM 1127 N N . ARG A 1 150 ? -8.816 10.621 22.676 1.00 96.56 150 ARG A N 1
ATOM 1128 C CA . ARG A 1 150 ? -9.909 11.503 22.261 1.00 96.56 150 ARG A CA 1
ATOM 1129 C C . ARG A 1 150 ? -10.521 11.040 20.940 1.00 96.56 150 ARG A C 1
ATOM 1131 O O . ARG A 1 150 ? -9.819 10.896 19.946 1.00 96.56 150 ARG A O 1
ATOM 1138 N N . VAL A 1 151 ? -11.839 10.876 20.925 1.00 98.19 151 VAL A N 1
ATOM 1139 C CA . VAL A 1 151 ? -12.643 10.610 19.726 1.00 98.19 151 VAL A CA 1
ATOM 1140 C C . VAL A 1 151 ? -13.762 11.643 19.689 1.00 98.19 151 VAL A C 1
ATOM 1142 O O . VAL A 1 151 ? -14.627 11.643 20.561 1.00 98.19 151 VAL A O 1
ATOM 1145 N N . GLU A 1 152 ? -13.756 12.569 18.730 1.00 97.50 152 GLU A N 1
ATOM 1146 C CA . GLU A 1 152 ? -14.691 13.699 18.760 1.00 97.50 152 GLU A CA 1
ATOM 1147 C C . GLU A 1 152 ? -15.187 14.185 17.397 1.00 97.50 152 GLU A C 1
ATOM 1149 O O . GLU A 1 152 ? -14.536 13.991 16.371 1.00 97.50 152 GLU A O 1
ATOM 1154 N N . SER A 1 153 ? -16.305 14.914 17.423 1.00 97.56 153 SER A N 1
ATOM 1155 C CA . SER A 1 153 ? -16.920 15.540 16.245 1.00 97.56 153 SER A CA 1
ATOM 1156 C C . SER A 1 153 ? -17.275 14.495 15.190 1.00 97.56 153 SER A C 1
ATOM 1158 O O . SER A 1 153 ? -16.626 14.429 14.145 1.00 97.56 153 SER A O 1
ATOM 1160 N N . GLN A 1 154 ? -18.260 13.652 15.514 1.00 97.88 154 GLN A N 1
ATOM 1161 C CA . GLN A 1 154 ? -18.793 12.618 14.622 1.00 97.88 154 GLN A CA 1
ATOM 1162 C C . GLN A 1 154 ? -17.706 11.658 14.097 1.00 97.88 154 GLN A C 1
ATOM 1164 O O . GLN A 1 154 ? -17.736 11.218 12.950 1.00 97.88 154 GLN A O 1
ATOM 1169 N N . SER A 1 155 ? -16.726 11.331 14.945 1.00 98.50 155 SER A N 1
ATOM 1170 C CA . SER A 1 155 ? -15.626 10.418 14.609 1.00 98.50 155 SER A CA 1
ATOM 1171 C C . SER A 1 155 ? -15.820 9.041 15.237 1.00 98.50 155 SER A C 1
ATOM 1173 O O . SER A 1 155 ? -16.509 8.901 16.252 1.00 98.50 155 SER A O 1
ATOM 1175 N N . ALA A 1 156 ? -15.186 8.023 14.653 1.00 98.31 156 ALA A N 1
ATOM 1176 C CA . ALA A 1 156 ? -15.383 6.634 15.057 1.00 98.31 156 ALA A CA 1
ATOM 1177 C C . ALA A 1 156 ? -14.071 5.864 15.276 1.00 98.31 156 ALA A C 1
ATOM 1179 O O . ALA A 1 156 ? -13.109 5.996 14.520 1.00 98.31 156 ALA A O 1
ATOM 1180 N N . VAL A 1 157 ? -14.052 4.998 16.286 1.00 98.31 157 VAL A N 1
ATOM 1181 C CA . VAL A 1 157 ? -13.038 3.950 16.454 1.00 98.31 157 VAL A CA 1
ATOM 1182 C C . VAL A 1 157 ? -13.751 2.603 16.460 1.00 98.31 157 VAL A C 1
ATOM 1184 O O . VAL A 1 157 ? -14.622 2.371 17.294 1.00 98.31 157 VAL A O 1
ATOM 1187 N N . VAL A 1 158 ? -13.388 1.719 15.533 1.00 97.56 158 VAL A N 1
ATOM 1188 C CA . VAL A 1 158 ? -14.059 0.433 15.310 1.00 97.56 158 VAL A CA 1
ATOM 1189 C C . VAL A 1 158 ? -13.063 -0.707 15.454 1.00 97.56 158 VAL A C 1
ATOM 1191 O O . VAL A 1 158 ? -12.056 -0.751 14.751 1.00 97.56 158 VAL A O 1
ATOM 1194 N N . PHE A 1 159 ? -13.368 -1.655 16.334 1.00 97.50 159 PHE A N 1
ATOM 1195 C CA . PHE A 1 159 ? -12.624 -2.895 16.527 1.00 97.50 159 PHE A CA 1
ATOM 1196 C C . PHE A 1 159 ? -13.546 -4.091 16.270 1.00 97.50 159 PHE A C 1
ATOM 1198 O O . PHE A 1 159 ? -14.336 -4.471 17.137 1.00 97.50 159 PHE A O 1
ATOM 1205 N N . GLN A 1 160 ? -13.481 -4.663 15.067 1.00 94.94 160 GLN A N 1
ATOM 1206 C CA . GLN A 1 160 ? -14.528 -5.559 14.576 1.00 94.94 160 GLN A CA 1
ATOM 1207 C C . GLN A 1 160 ? -14.016 -6.885 14.007 1.00 94.94 160 GLN A C 1
ATOM 1209 O O . GLN A 1 160 ? -13.147 -6.902 13.139 1.00 94.94 160 GLN A O 1
ATOM 1214 N N . GLY A 1 161 ? -14.621 -8.006 14.400 1.00 94.44 161 GLY A N 1
ATOM 1215 C CA . GLY A 1 161 ? -14.426 -9.276 13.692 1.00 94.44 161 GLY A CA 1
ATOM 1216 C C . GLY A 1 161 ? -13.004 -9.838 13.765 1.00 94.44 161 GLY A C 1
ATOM 1217 O O . GLY A 1 161 ? -12.565 -10.486 12.822 1.00 94.44 161 GLY A O 1
ATOM 1218 N N . ASN A 1 162 ? -12.245 -9.539 14.821 1.00 96.56 162 ASN A N 1
ATOM 1219 C CA . ASN A 1 162 ? -10.891 -10.066 14.995 1.00 96.56 162 ASN A CA 1
ATOM 1220 C C . ASN A 1 162 ? -10.932 -11.438 15.689 1.00 96.56 162 ASN A C 1
ATOM 1222 O O . ASN A 1 162 ? -11.702 -11.632 16.630 1.00 96.56 162 ASN A O 1
ATOM 1226 N N . ASP A 1 163 ? -10.079 -12.364 15.249 1.00 94.06 163 ASP A N 1
ATOM 1227 C CA . ASP A 1 163 ? -9.914 -13.708 15.821 1.00 94.06 163 ASP A CA 1
ATOM 1228 C C . ASP A 1 163 ? -8.609 -13.762 16.619 1.00 94.06 163 ASP A C 1
ATOM 1230 O O . ASP A 1 163 ? -7.523 -13.528 16.085 1.00 94.06 163 ASP A O 1
ATOM 1234 N N . MET A 1 164 ? -8.706 -14.016 17.920 1.00 93.19 164 MET A N 1
ATOM 1235 C CA . MET A 1 164 ? -7.590 -13.926 18.852 1.00 93.19 164 MET A CA 1
ATOM 1236 C C . MET A 1 164 ? -7.446 -15.208 19.659 1.00 93.19 164 MET A C 1
ATOM 1238 O O . MET A 1 164 ? -8.404 -15.668 20.281 1.00 93.19 164 MET A O 1
ATOM 1242 N N . GLN A 1 165 ? -6.218 -15.730 19.733 1.00 92.12 165 GLN A N 1
ATOM 1243 C CA . GLN A 1 165 ? -5.918 -16.905 20.548 1.00 92.12 165 GLN A CA 1
ATOM 1244 C C . GLN A 1 165 ? -6.163 -16.654 22.041 1.00 92.12 165 GLN A C 1
ATOM 1246 O O . GLN A 1 165 ? -6.801 -17.479 22.674 1.00 92.12 165 GLN A O 1
ATOM 1251 N N . GLY A 1 166 ? -5.706 -15.527 22.597 1.00 90.25 166 GLY A N 1
ATOM 1252 C CA . GLY A 1 166 ? -5.913 -15.174 24.007 1.00 90.25 166 GLY A CA 1
ATOM 1253 C C . GLY A 1 166 ? -5.252 -13.851 24.397 1.00 90.25 166 GLY A C 1
ATOM 1254 O O . GLY A 1 166 ? -4.366 -13.360 23.690 1.00 90.25 166 GLY A O 1
ATOM 1255 N N . SER A 1 167 ? -5.666 -13.243 25.516 1.00 93.69 167 SER A N 1
ATOM 1256 C CA . SER A 1 167 ? -4.987 -12.042 26.024 1.00 93.69 167 SER A CA 1
ATOM 1257 C C . SER A 1 167 ? -5.090 -11.800 27.535 1.00 93.69 167 SER A C 1
ATOM 1259 O O . SER A 1 167 ? -5.841 -12.482 28.224 1.00 93.69 167 SER A O 1
ATOM 1261 N N . LEU A 1 168 ? -4.343 -10.828 28.079 1.00 94.69 168 LEU A N 1
ATOM 1262 C CA . LEU A 1 168 ? -4.689 -10.241 29.386 1.00 94.69 168 LEU A CA 1
ATOM 1263 C C . LEU A 1 168 ? -5.829 -9.232 29.213 1.00 94.69 168 LEU A C 1
ATOM 1265 O O . LEU A 1 168 ? -6.815 -9.258 29.952 1.00 94.69 168 LEU A O 1
ATOM 1269 N N . THR A 1 169 ? -5.692 -8.339 28.231 1.00 95.69 169 THR A N 1
ATOM 1270 C CA . THR A 1 169 ? -6.732 -7.377 27.856 1.00 95.69 169 THR A CA 1
ATOM 1271 C C . THR A 1 169 ? -6.690 -7.081 26.365 1.00 95.69 169 THR A C 1
ATOM 1273 O O . THR A 1 169 ? -5.609 -6.941 25.806 1.00 95.69 169 THR A O 1
ATOM 1276 N N . VAL A 1 170 ? -7.837 -6.949 25.696 1.00 96.50 170 VAL A N 1
ATOM 1277 C CA . VAL A 1 170 ? -7.852 -6.597 24.266 1.00 96.50 170 VAL A CA 1
ATOM 1278 C C . VAL A 1 170 ? -7.619 -5.100 24.094 1.00 96.50 170 VAL A C 1
ATOM 1280 O O . VAL A 1 170 ? -6.651 -4.722 23.441 1.00 96.50 170 VAL A O 1
ATOM 1283 N N . LEU A 1 171 ? -8.418 -4.248 24.738 1.00 97.44 171 LEU A N 1
ATOM 1284 C CA . LEU A 1 171 ? -8.220 -2.796 24.754 1.00 97.44 171 LEU A CA 1
ATOM 1285 C C . LEU A 1 171 ? -8.009 -2.294 26.179 1.00 97.44 171 LEU A C 1
ATOM 1287 O O . LEU A 1 171 ? -8.883 -2.452 27.026 1.00 97.44 171 LEU A O 1
ATOM 1291 N N . THR A 1 172 ? -6.886 -1.630 26.432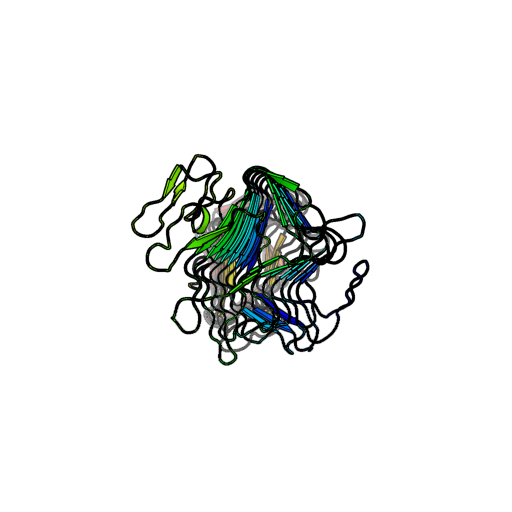 1.00 96.25 172 THR A N 1
ATOM 1292 C CA . THR A 1 172 ? -6.673 -0.884 27.677 1.00 96.25 172 THR A CA 1
ATOM 1293 C C . THR A 1 172 ? -6.267 0.553 27.374 1.00 96.25 172 THR A C 1
ATOM 1295 O O . THR A 1 172 ? -5.364 0.802 26.574 1.00 96.25 172 THR A O 1
ATOM 1298 N N . THR A 1 173 ? -6.916 1.508 28.035 1.00 95.25 173 THR A N 1
ATOM 1299 C CA . THR A 1 173 ? -6.604 2.941 27.907 1.00 95.25 173 THR A CA 1
ATOM 1300 C C . THR A 1 173 ? -6.077 3.504 29.216 1.00 95.25 173 THR A C 1
ATOM 1302 O O . THR A 1 173 ? -6.524 3.052 30.263 1.00 95.25 173 THR A O 1
ATOM 1305 N N . GLY A 1 174 ? -5.180 4.488 29.163 1.00 90.88 174 GLY A N 1
ATOM 1306 C CA . GLY A 1 174 ? -4.629 5.190 30.324 1.00 90.88 174 GLY A CA 1
ATOM 1307 C C . GLY A 1 174 ? -5.132 6.630 30.456 1.00 90.88 174 GLY A C 1
ATOM 1308 O O . GLY A 1 174 ? -5.662 7.203 29.506 1.00 90.88 174 GLY A O 1
ATOM 1309 N N . ASP A 1 175 ? -4.911 7.222 31.632 1.00 89.81 175 ASP A N 1
ATOM 1310 C CA . ASP A 1 175 ? -5.234 8.598 32.051 1.00 89.81 175 ASP A CA 1
ATOM 1311 C C . ASP A 1 175 ? -6.713 9.034 31.913 1.00 89.81 175 ASP A C 1
ATOM 1313 O O . ASP A 1 175 ? -7.325 9.440 32.899 1.00 89.81 175 ASP A O 1
ATOM 1317 N N . SER A 1 176 ? -7.292 9.016 30.709 1.00 89.69 176 SER A N 1
ATOM 1318 C CA . SER A 1 176 ? -8.730 9.200 30.448 1.00 89.69 176 SER A CA 1
ATOM 1319 C C . SER A 1 176 ? -9.085 8.859 28.997 1.00 89.69 176 SER A C 1
ATOM 1321 O O . SER A 1 176 ? -8.332 9.178 28.077 1.00 89.69 176 SER A O 1
ATOM 1323 N N . SER A 1 177 ? -10.273 8.302 28.769 1.00 95.62 177 SER A N 1
ATOM 1324 C CA . SER A 1 177 ? -10.826 8.135 27.417 1.00 95.62 177 SER A CA 1
ATOM 1325 C C . SER A 1 177 ? -11.963 9.116 27.184 1.00 95.62 177 SER A C 1
ATOM 1327 O O . SER A 1 177 ? -12.923 9.121 27.940 1.00 95.62 177 SER A O 1
ATOM 1329 N N . ASN A 1 178 ? -11.855 9.979 26.177 1.00 96.69 178 ASN A N 1
ATOM 1330 C CA . ASN A 1 178 ? -12.797 11.074 25.944 1.00 96.69 178 ASN A CA 1
ATOM 1331 C C . ASN A 1 178 ? -13.521 10.872 24.613 1.00 96.69 178 ASN A C 1
ATOM 1333 O O . ASN A 1 178 ? -12.887 10.938 23.563 1.00 96.69 178 ASN A O 1
ATOM 1337 N N . ILE A 1 179 ? -14.832 10.647 24.648 1.00 97.75 179 ILE A N 1
ATOM 1338 C CA . ILE A 1 179 ? -15.641 10.408 23.449 1.00 97.75 179 ILE A CA 1
ATOM 1339 C C . ILE A 1 179 ? -16.759 11.448 23.425 1.00 97.75 179 ILE A C 1
ATOM 1341 O O . ILE A 1 179 ? -17.664 11.413 24.260 1.00 97.75 179 ILE A O 1
ATOM 1345 N N . TYR A 1 180 ? -16.663 12.416 22.516 1.00 97.50 180 TYR A N 1
ATOM 1346 C CA . TYR A 1 180 ? -17.479 13.632 22.546 1.00 97.50 180 TYR A CA 1
ATOM 1347 C C . TYR A 1 180 ? -18.138 13.954 21.205 1.00 97.50 180 TYR A C 1
ATOM 1349 O O . TYR A 1 180 ? -17.583 13.684 20.147 1.00 97.50 180 TYR A O 1
ATOM 1357 N N . TYR A 1 181 ? -19.270 14.652 21.261 1.00 96.94 181 TYR A N 1
ATOM 1358 C CA . TYR A 1 181 ? -19.927 15.276 20.112 1.00 96.94 181 TYR A CA 1
ATOM 1359 C C . TYR A 1 181 ? -20.320 14.264 19.026 1.00 96.94 181 TYR A C 1
ATOM 1361 O O . TYR A 1 181 ? -19.807 14.313 17.905 1.00 96.94 181 TYR A O 1
ATOM 1369 N N . ASN A 1 182 ? -21.247 13.359 19.360 1.00 96.75 182 ASN A N 1
ATOM 1370 C CA . ASN A 1 182 ? -21.793 12.348 18.447 1.00 96.75 182 ASN A CA 1
ATOM 1371 C C . ASN A 1 182 ? -20.742 11.365 17.918 1.00 96.75 182 ASN A C 1
ATOM 1373 O O . ASN A 1 182 ? -20.829 10.903 16.788 1.00 96.75 182 ASN A O 1
ATOM 1377 N N . SER A 1 183 ? -19.742 11.038 18.734 1.00 98.19 183 SER A N 1
ATOM 1378 C CA . SER A 1 183 ? -18.686 10.085 18.387 1.00 98.19 183 SER A CA 1
ATOM 1379 C C . SER A 1 183 ? -18.972 8.674 18.898 1.00 98.19 183 SER A C 1
ATOM 1381 O O . SER A 1 183 ? -19.826 8.459 19.766 1.00 98.19 183 SER A O 1
ATOM 1383 N N . TRP A 1 184 ? -18.235 7.697 18.365 1.00 97.88 184 TRP A N 1
ATOM 1384 C CA . TRP A 1 184 ? -18.477 6.283 18.648 1.00 97.88 184 TRP A CA 1
ATOM 1385 C C . TRP A 1 184 ? -17.200 5.470 18.825 1.00 97.88 184 TRP A C 1
ATOM 1387 O O . TRP A 1 184 ? -16.255 5.574 18.046 1.00 97.88 184 TRP A O 1
ATOM 1397 N N . LEU A 1 185 ? -17.194 4.630 19.855 1.00 97.56 185 LEU A N 1
ATOM 1398 C CA . LEU A 1 185 ? -16.205 3.578 20.046 1.00 97.56 185 LEU A CA 1
ATOM 1399 C C . LEU A 1 185 ? -16.935 2.234 20.053 1.00 97.56 185 LEU A C 1
ATOM 1401 O O . LEU A 1 185 ? -17.753 1.980 20.939 1.00 97.56 185 LEU A O 1
ATOM 1405 N N . GLN A 1 186 ? -16.643 1.385 19.073 1.00 96.88 186 GLN A N 1
ATOM 1406 C CA . GLN A 1 186 ? -17.279 0.082 18.895 1.00 96.88 186 GLN A CA 1
ATOM 1407 C C . GLN A 1 186 ? -16.254 -1.041 19.018 1.00 96.88 186 GLN A C 1
ATOM 1409 O O . GLN A 1 186 ? -15.223 -1.022 18.347 1.00 96.88 186 GLN A O 1
ATOM 1414 N N . LEU A 1 187 ? -16.577 -2.056 19.818 1.00 96.81 187 LEU A N 1
ATOM 1415 C CA . LEU A 1 187 ? -15.875 -3.334 19.837 1.00 96.81 187 LEU A CA 1
ATOM 1416 C C . LEU A 1 187 ? -16.872 -4.466 19.585 1.00 96.81 187 LEU A C 1
ATOM 1418 O O . LEU A 1 187 ? -17.615 -4.845 20.497 1.00 96.81 187 LEU A O 1
ATOM 1422 N N . SER A 1 188 ? -16.907 -4.990 18.357 1.00 94.00 188 SER A N 1
ATOM 1423 C CA . SER A 1 188 ? -17.970 -5.907 17.942 1.00 94.00 188 SER A CA 1
ATOM 1424 C C . SER A 1 188 ? -17.533 -7.171 17.204 1.00 94.00 188 SER A C 1
ATOM 1426 O O . SER A 1 188 ? -16.568 -7.180 16.446 1.00 94.00 188 SER A O 1
ATOM 1428 N N . GLY A 1 189 ? -18.257 -8.272 17.414 1.00 93.00 189 GLY A N 1
ATOM 1429 C CA . GLY A 1 189 ? -18.096 -9.494 16.616 1.00 93.00 189 GLY A CA 1
ATOM 1430 C C . GLY A 1 189 ? -16.737 -10.188 16.749 1.00 93.00 189 GLY A C 1
ATOM 1431 O O . GLY A 1 189 ? -16.349 -10.918 15.844 1.00 93.00 189 GLY A O 1
ATOM 1432 N N . ASN A 1 190 ? -15.969 -9.929 17.810 1.00 96.44 190 ASN A N 1
ATOM 1433 C CA . ASN A 1 190 ? -14.632 -10.504 17.964 1.00 96.44 190 ASN A CA 1
ATOM 1434 C C . ASN A 1 190 ? -14.699 -11.898 18.602 1.00 96.44 190 ASN A C 1
ATOM 1436 O O . ASN A 1 190 ? -15.522 -12.136 19.486 1.00 96.44 190 ASN A O 1
ATOM 1440 N N . LEU A 1 191 ? -13.797 -12.792 18.195 1.00 94.88 191 LEU A N 1
ATOM 1441 C CA . LEU A 1 191 ? -13.647 -14.132 18.759 1.00 94.88 191 LEU A CA 1
ATOM 1442 C C . LEU A 1 191 ? -12.386 -14.198 19.625 1.00 94.88 191 LEU A C 1
ATOM 1444 O O . LEU A 1 191 ? -11.271 -14.042 19.136 1.00 94.88 191 LEU A O 1
ATOM 1448 N N . CYS A 1 192 ? -12.567 -14.478 20.911 1.00 94.50 192 CYS A N 1
ATOM 1449 C CA . CYS A 1 192 ? -11.498 -14.800 21.850 1.00 94.50 192 CYS A CA 1
ATOM 1450 C C . CYS A 1 192 ? -11.511 -16.311 22.112 1.00 94.50 192 CYS A C 1
ATOM 1452 O O . CYS A 1 192 ? -12.351 -16.801 22.873 1.00 94.50 192 CYS A O 1
ATOM 1454 N N . ARG A 1 193 ? -10.580 -17.050 21.495 1.00 93.69 193 ARG A N 1
ATOM 1455 C CA . ARG A 1 193 ? -10.453 -18.515 21.640 1.00 93.69 193 ARG A CA 1
ATOM 1456 C C . ARG A 1 193 ? -10.017 -18.949 23.037 1.00 93.69 193 ARG A C 1
ATOM 1458 O O . ARG A 1 193 ? -10.325 -20.054 23.466 1.00 93.69 193 ARG A O 1
ATOM 1465 N N . GLU A 1 194 ? -9.343 -18.057 23.744 1.00 92.94 194 GLU A N 1
ATOM 1466 C CA . GLU A 1 194 ? -9.142 -18.080 25.182 1.00 92.94 194 GLU A CA 1
ATOM 1467 C C . GLU A 1 194 ? -9.574 -16.713 25.706 1.00 92.94 194 GLU A C 1
ATOM 1469 O O . GLU A 1 194 ? -9.125 -15.659 25.241 1.00 92.94 194 GLU A O 1
ATOM 1474 N N . SER A 1 195 ? -10.489 -16.726 26.666 1.00 92.38 195 SER A N 1
ATOM 1475 C CA . SER A 1 195 ? -11.008 -15.517 27.291 1.00 92.38 195 SER A CA 1
ATOM 1476 C C . SER A 1 195 ? -9.889 -14.659 27.880 1.00 92.38 195 SER A C 1
ATOM 1478 O O . SER A 1 195 ? -8.952 -15.207 28.468 1.00 92.38 195 SER A O 1
ATOM 1480 N N . PRO A 1 196 ? -9.983 -13.319 27.778 1.00 93.50 196 PRO A N 1
ATOM 1481 C CA . PRO A 1 196 ? -9.028 -12.444 28.431 1.00 93.50 196 PRO A CA 1
ATOM 1482 C C . PRO A 1 196 ? -8.957 -12.726 29.934 1.00 93.50 196 PRO A C 1
ATOM 1484 O O . PRO A 1 196 ? -9.990 -12.751 30.602 1.00 93.50 196 PRO A O 1
ATOM 1487 N N . SER A 1 197 ? -7.751 -12.916 30.473 1.00 92.81 197 SER A N 1
ATOM 1488 C CA . SER A 1 197 ? -7.574 -13.244 31.896 1.00 92.81 197 SER A CA 1
ATOM 1489 C C . SER A 1 197 ? -7.850 -12.067 32.838 1.00 92.81 197 SER A C 1
ATOM 1491 O O . SER A 1 197 ? -8.081 -12.282 34.025 1.00 92.81 197 SER A O 1
ATOM 1493 N N . GLY A 1 198 ? -7.835 -10.832 32.323 1.00 93.62 198 GLY A N 1
ATOM 1494 C CA . GLY A 1 198 ? -8.270 -9.629 33.032 1.00 93.62 198 GLY A CA 1
ATOM 1495 C C . GLY A 1 198 ? -9.671 -9.197 32.602 1.00 93.62 198 GLY A C 1
ATOM 1496 O O . GLY A 1 198 ? -10.660 -9.462 33.280 1.00 93.62 198 GLY A O 1
ATOM 1497 N N . ALA A 1 199 ? -9.754 -8.505 31.468 1.00 95.62 199 ALA A N 1
ATOM 1498 C CA . ALA A 1 199 ? -11.010 -8.063 30.866 1.00 95.62 199 ALA A CA 1
ATOM 1499 C C . ALA A 1 199 ? -10.824 -7.856 29.361 1.00 95.62 199 ALA A C 1
ATOM 1501 O O . ALA A 1 199 ? -9.708 -7.651 28.901 1.00 95.62 199 ALA A O 1
ATOM 1502 N N . PHE A 1 200 ? -11.894 -7.877 28.577 1.00 96.94 200 PHE A N 1
ATOM 1503 C CA . PHE A 1 200 ? -11.822 -7.578 27.149 1.00 96.94 200 PHE A CA 1
ATOM 1504 C C . PHE A 1 200 ? -11.491 -6.098 26.909 1.00 96.94 200 PHE A C 1
ATOM 1506 O O . PHE A 1 200 ? -10.515 -5.797 26.225 1.00 96.94 200 PHE A O 1
ATOM 1513 N N . THR A 1 201 ? -12.228 -5.180 27.540 1.00 97.56 201 THR A N 1
ATOM 1514 C CA . THR A 1 201 ? -11.956 -3.734 27.483 1.00 97.56 201 THR A CA 1
ATOM 1515 C C . THR A 1 201 ? -11.831 -3.129 28.877 1.00 97.56 201 THR A C 1
ATOM 1517 O O . THR A 1 201 ? -12.687 -3.362 29.730 1.00 97.56 201 THR A O 1
ATOM 1520 N N . VAL A 1 202 ? -10.796 -2.315 29.094 1.00 97.38 202 VAL A N 1
ATOM 1521 C CA . VAL A 1 202 ? -10.554 -1.573 30.338 1.00 97.38 202 VAL A CA 1
ATOM 1522 C C . VAL A 1 202 ? -10.335 -0.093 30.033 1.00 97.38 202 VAL A C 1
ATOM 1524 O O . VAL A 1 202 ? -9.365 0.278 29.366 1.00 97.38 202 VAL A O 1
ATOM 1527 N N . PHE A 1 203 ? -11.194 0.770 30.574 1.00 96.19 203 PHE A N 1
ATOM 1528 C CA . PHE A 1 203 ? -10.978 2.217 30.544 1.00 96.19 203 PHE A CA 1
ATOM 1529 C C . PHE A 1 203 ? -10.333 2.669 31.847 1.00 96.19 203 PHE A C 1
ATOM 1531 O O . PHE A 1 203 ? -11.038 2.893 32.822 1.00 96.19 203 PHE A O 1
ATOM 1538 N N . ASN A 1 204 ? -9.005 2.798 31.891 1.00 92.56 204 ASN A N 1
ATOM 1539 C CA . ASN A 1 204 ? -8.296 3.148 33.121 1.00 92.56 204 ASN A CA 1
ATOM 1540 C C . ASN A 1 204 ? -7.928 4.652 33.167 1.00 92.56 204 ASN A C 1
ATOM 1542 O O . ASN A 1 204 ? -7.220 5.126 32.278 1.00 92.56 204 ASN A O 1
ATOM 1546 N N . PRO A 1 205 ? -8.373 5.423 34.177 1.00 89.81 205 PRO A N 1
ATOM 1547 C CA . PRO A 1 205 ? -9.315 5.042 35.226 1.00 89.81 205 PRO A CA 1
ATOM 1548 C C . PRO A 1 205 ? -10.786 5.183 34.804 1.00 89.81 205 PRO A C 1
ATOM 1550 O O . PRO A 1 205 ? -11.668 4.642 35.463 1.00 89.81 205 PRO A O 1
ATOM 1553 N N . THR A 1 206 ? -11.085 5.934 33.739 1.00 94.19 206 THR A N 1
ATOM 1554 C CA . THR A 1 206 ? -12.474 6.239 33.379 1.00 94.19 206 THR A CA 1
ATOM 1555 C C . THR A 1 206 ? -12.662 6.590 31.901 1.00 94.19 206 THR A C 1
ATOM 1557 O O . THR A 1 206 ? -11.698 6.838 31.165 1.00 94.19 206 THR A O 1
ATOM 1560 N N . VAL A 1 207 ? -13.928 6.653 31.481 1.00 95.88 207 VAL A N 1
ATOM 1561 C CA . VAL A 1 207 ? -14.369 7.122 30.163 1.00 95.88 207 VAL A CA 1
ATOM 1562 C C . VAL A 1 207 ? -15.338 8.300 30.308 1.00 95.88 207 VAL A C 1
ATOM 1564 O O . VAL A 1 207 ? -16.331 8.221 31.021 1.00 95.88 207 VAL A O 1
ATOM 1567 N N . ASN A 1 208 ? -15.060 9.411 29.635 1.00 96.19 208 ASN A N 1
ATOM 1568 C CA . ASN A 1 208 ? -15.908 10.597 29.590 1.00 96.19 208 ASN A CA 1
ATOM 1569 C C . ASN A 1 208 ? -16.713 10.598 28.290 1.00 96.19 208 ASN A C 1
ATOM 1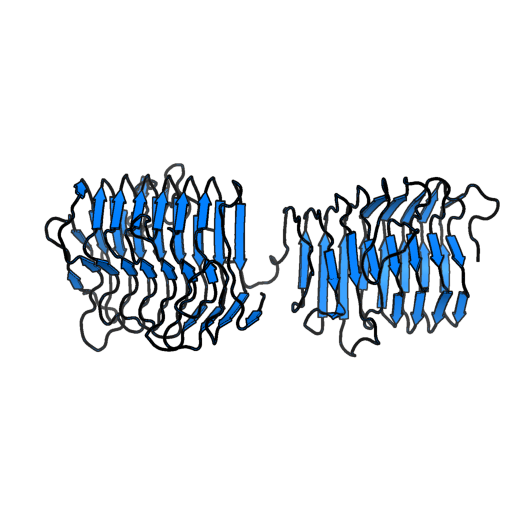571 O O . ASN A 1 208 ? -16.133 10.441 27.214 1.00 96.19 208 ASN A O 1
ATOM 1575 N N . LEU A 1 209 ? -18.024 10.820 28.386 1.00 96.38 209 LEU A N 1
ATOM 1576 C CA . LEU A 1 209 ? -18.944 10.751 27.249 1.00 96.38 209 LEU A CA 1
ATOM 1577 C C . LEU A 1 209 ? -19.767 12.040 27.130 1.00 96.38 209 LEU A C 1
ATOM 1579 O O . LEU A 1 209 ? -20.323 12.509 28.125 1.00 96.38 209 LEU A O 1
ATOM 1583 N N . ARG A 1 210 ? -19.873 12.598 25.918 1.00 96.06 210 ARG A N 1
ATOM 1584 C CA . ARG A 1 210 ? -20.779 13.719 25.596 1.00 96.06 210 ARG A CA 1
ATOM 1585 C C . ARG A 1 210 ? -21.523 13.453 24.302 1.00 96.06 210 ARG A C 1
ATOM 1587 O O . ARG A 1 210 ? -20.878 13.419 23.254 1.00 96.06 210 ARG A O 1
ATOM 1594 N N . ASP A 1 211 ? -22.831 13.236 24.390 1.00 95.38 211 ASP A N 1
ATOM 1595 C CA . ASP A 1 211 ? -23.703 12.904 23.257 1.00 95.38 211 ASP A CA 1
ATOM 1596 C C . ASP A 1 211 ? -23.080 11.794 22.395 1.00 95.38 211 ASP A C 1
ATOM 1598 O O . ASP A 1 211 ? -22.993 11.905 21.184 1.00 95.38 211 ASP A O 1
ATOM 1602 N N . SER A 1 212 ? -22.471 10.789 23.026 1.00 96.75 212 SER A N 1
ATOM 1603 C CA . SER A 1 212 ? -21.589 9.821 22.363 1.00 96.75 212 SER A CA 1
ATOM 1604 C C . SER A 1 212 ? -21.768 8.433 22.950 1.00 96.75 212 SER A C 1
ATOM 1606 O O . SER A 1 212 ? -22.251 8.276 24.074 1.00 96.75 212 SER A O 1
ATOM 1608 N N . THR A 1 213 ? -21.354 7.426 22.186 1.00 95.62 213 THR A N 1
ATOM 1609 C CA . THR A 1 213 ? -21.660 6.026 22.489 1.00 95.62 213 THR A CA 1
ATOM 1610 C C . THR A 1 213 ? -20.399 5.172 22.578 1.00 95.62 213 THR A C 1
ATOM 1612 O O . THR A 1 213 ? -19.513 5.255 21.727 1.00 95.62 213 THR A O 1
ATOM 1615 N N . VAL A 1 214 ? -20.354 4.294 23.579 1.00 97.00 214 VAL A N 1
ATOM 1616 C CA . VAL A 1 214 ? -19.452 3.134 23.617 1.00 97.00 214 VAL A CA 1
ATOM 1617 C C . VAL A 1 214 ? -20.289 1.878 23.451 1.00 97.00 214 VAL A C 1
ATOM 1619 O O . VAL A 1 214 ? -21.268 1.703 24.172 1.00 97.00 214 VAL A O 1
ATOM 1622 N N . SER A 1 215 ? -19.904 0.994 22.534 1.00 95.56 215 SER A N 1
ATOM 1623 C CA . SER A 1 215 ? -20.603 -0.271 22.316 1.00 95.56 215 SER A CA 1
ATOM 1624 C C . SER A 1 215 ? -19.662 -1.472 22.357 1.00 95.56 215 SER A C 1
ATOM 1626 O O . SER A 1 215 ? -18.572 -1.451 21.785 1.00 95.56 215 SER A O 1
ATOM 1628 N N . VAL A 1 216 ? -20.091 -2.523 23.053 1.00 95.88 216 VAL A N 1
ATOM 1629 C CA . VAL A 1 216 ? -19.400 -3.814 23.141 1.00 95.88 216 VAL A CA 1
ATOM 1630 C C . VAL A 1 216 ? -20.414 -4.898 22.792 1.00 95.88 216 VAL A C 1
ATOM 1632 O O . VAL A 1 216 ? -21.260 -5.237 23.621 1.00 95.88 216 VAL A O 1
ATOM 1635 N N . SER A 1 217 ? -20.390 -5.411 21.563 1.00 93.19 217 SER A N 1
ATOM 1636 C CA . SER A 1 217 ? -21.492 -6.232 21.042 1.00 93.19 217 SER A CA 1
ATOM 1637 C C . SER A 1 217 ? -21.058 -7.475 20.265 1.00 93.19 217 SER A C 1
ATOM 1639 O O . SER A 1 217 ? -20.050 -7.469 19.573 1.00 93.19 217 SER A O 1
ATOM 1641 N N . GLY A 1 218 ? -21.805 -8.574 20.346 1.00 91.88 218 GLY A N 1
ATOM 1642 C CA . GLY A 1 218 ? -21.570 -9.754 19.504 1.00 91.88 218 GLY A CA 1
ATOM 1643 C C . GLY A 1 218 ? -20.221 -10.451 19.719 1.00 91.88 218 GLY A C 1
ATOM 1644 O O . GLY A 1 218 ? -19.796 -11.211 18.852 1.00 91.88 218 GLY A O 1
ATOM 1645 N N . ASN A 1 219 ? -19.498 -10.169 20.809 1.00 95.12 219 ASN A N 1
ATOM 1646 C CA . ASN A 1 219 ? -18.195 -10.789 21.054 1.00 95.12 219 ASN A CA 1
ATOM 1647 C C . ASN A 1 219 ? -18.378 -12.196 21.638 1.00 95.12 219 ASN A C 1
ATOM 1649 O O . ASN A 1 219 ? -19.276 -12.440 22.448 1.00 95.12 219 ASN A O 1
ATOM 1653 N N . GLN A 1 220 ? -17.513 -13.119 21.231 1.00 94.81 220 GLN A N 1
ATOM 1654 C CA . GLN A 1 220 ? -17.545 -14.518 21.637 1.00 94.81 220 GLN A CA 1
ATOM 1655 C C . GLN A 1 220 ? -16.302 -14.845 22.455 1.00 94.81 220 GLN A C 1
ATOM 1657 O O . GLN A 1 220 ? -15.173 -14.664 21.997 1.00 94.81 220 GLN A O 1
ATOM 1662 N N . PHE A 1 221 ? -16.512 -15.347 23.665 1.00 95.44 221 PHE A N 1
ATOM 1663 C CA . PHE A 1 221 ? -15.453 -15.711 24.592 1.00 95.44 221 PHE A CA 1
ATOM 1664 C C . PHE A 1 221 ? -15.499 -17.209 24.871 1.00 95.44 221 PHE A C 1
ATOM 1666 O O . PHE A 1 221 ? -16.516 -17.739 25.312 1.00 95.44 221 PHE A O 1
ATOM 1673 N N . ILE A 1 222 ? -14.393 -17.907 24.655 1.00 94.19 222 ILE A N 1
ATOM 1674 C CA . ILE A 1 222 ? -14.251 -19.303 25.073 1.00 94.19 222 ILE A CA 1
ATOM 1675 C C . ILE A 1 222 ? -13.510 -19.299 26.412 1.00 94.19 222 ILE A C 1
ATOM 1677 O O . ILE A 1 222 ? -12.416 -18.742 26.515 1.00 94.19 222 ILE A O 1
ATOM 1681 N N . SER A 1 223 ? -14.120 -19.835 27.470 1.00 90.94 223 SER A N 1
ATOM 1682 C CA . SER A 1 223 ? -13.600 -19.751 28.842 1.00 90.94 223 SER A CA 1
ATOM 1683 C C . SER A 1 223 ? -13.661 -21.088 29.568 1.00 90.94 223 SER A C 1
ATOM 1685 O O . SER A 1 223 ? -14.687 -21.762 29.549 1.00 90.94 223 SER A O 1
ATOM 1687 N N . SER A 1 224 ? -12.594 -21.444 30.282 1.00 87.25 224 SER A N 1
ATOM 1688 C CA . SER A 1 224 ? -12.546 -22.621 31.162 1.00 87.25 224 SER A CA 1
ATOM 1689 C C . SER A 1 224 ? -12.552 -22.274 32.656 1.00 87.25 224 SER A C 1
ATOM 1691 O O . SER A 1 224 ? -12.777 -23.152 33.483 1.00 87.25 224 SER A O 1
ATOM 1693 N N . THR A 1 225 ? -12.314 -21.008 33.018 1.00 79.19 225 THR A N 1
ATOM 1694 C CA . THR A 1 225 ? -12.042 -20.565 34.400 1.00 79.19 225 THR A CA 1
ATOM 1695 C C . THR A 1 225 ? -13.144 -19.697 35.009 1.00 79.19 225 THR A C 1
ATOM 1697 O O . THR A 1 225 ? -13.018 -19.259 36.150 1.00 79.19 225 THR A O 1
ATOM 1700 N N . GLY A 1 226 ? -14.233 -19.460 34.272 1.00 81.69 226 GLY A N 1
ATOM 1701 C CA . GLY A 1 226 ? -15.382 -18.678 34.725 1.00 81.69 226 GLY A CA 1
ATOM 1702 C C . GLY A 1 226 ? -15.814 -17.616 33.720 1.00 81.69 226 GLY A C 1
ATOM 1703 O O . GLY A 1 226 ? -15.489 -17.673 32.535 1.00 81.69 226 GLY A O 1
ATOM 1704 N N . THR A 1 227 ? -16.572 -16.642 34.204 1.00 90.00 227 THR A N 1
ATOM 1705 C CA . THR A 1 227 ? -17.183 -15.605 33.375 1.00 90.00 227 THR A CA 1
ATOM 1706 C C . THR A 1 227 ? -16.201 -14.462 33.080 1.00 90.00 227 THR A C 1
ATOM 1708 O O . THR A 1 227 ? -15.780 -13.783 34.019 1.00 90.00 227 THR A O 1
ATOM 1711 N N . PRO A 1 228 ? -15.842 -14.186 31.812 1.00 93.88 228 PRO A N 1
ATOM 1712 C CA . PRO A 1 228 ? -14.961 -13.075 31.470 1.00 93.88 228 PRO A CA 1
ATOM 1713 C C . PRO A 1 228 ? -15.637 -11.720 31.687 1.00 93.88 228 PRO A C 1
ATOM 1715 O O . PRO A 1 228 ? -16.839 -11.557 31.467 1.00 93.88 228 PRO A O 1
ATOM 1718 N N . THR A 1 229 ? -14.836 -10.716 32.048 1.00 96.19 229 THR A N 1
ATOM 1719 C CA . THR A 1 229 ? -15.295 -9.323 32.095 1.00 96.19 229 THR A CA 1
ATOM 1720 C C . THR A 1 229 ? -15.175 -8.703 30.704 1.00 96.19 229 THR A C 1
ATOM 1722 O O . THR A 1 229 ? -14.071 -8.515 30.200 1.00 96.19 229 THR A O 1
ATOM 1725 N N . ALA A 1 230 ? -16.297 -8.376 30.065 1.00 96.38 230 ALA A N 1
ATOM 1726 C CA . ALA A 1 230 ? -16.315 -7.759 28.740 1.00 96.38 230 ALA A CA 1
ATOM 1727 C C . ALA A 1 230 ? -15.949 -6.263 28.785 1.00 96.38 230 ALA A C 1
ATOM 1729 O O . ALA A 1 230 ? -15.282 -5.754 27.884 1.00 96.38 230 ALA A O 1
ATOM 1730 N N . LEU A 1 231 ? -16.343 -5.561 29.850 1.00 97.31 231 LEU A N 1
ATOM 1731 C CA . LEU A 1 231 ? -16.036 -4.145 30.034 1.00 97.31 231 LEU A CA 1
ATOM 1732 C C . LEU A 1 231 ? -15.783 -3.824 31.505 1.00 97.31 231 LEU A C 1
ATOM 1734 O O . LEU A 1 231 ? -16.577 -4.201 32.367 1.00 97.31 231 LEU A O 1
ATOM 1738 N N . TRP A 1 232 ? -14.706 -3.089 31.771 1.00 97.19 232 TRP A N 1
ATOM 1739 C CA . TRP A 1 232 ? -14.356 -2.605 33.100 1.00 97.19 232 TRP A CA 1
ATOM 1740 C C . TRP A 1 232 ? -14.020 -1.109 33.094 1.00 97.19 232 TRP A C 1
ATOM 1742 O O . TRP A 1 232 ? -13.100 -0.657 32.410 1.00 97.19 232 TRP A O 1
ATOM 1752 N N . ILE A 1 233 ? -14.769 -0.348 33.893 1.00 95.94 233 ILE A N 1
ATOM 1753 C CA . ILE A 1 233 ? -14.568 1.069 34.191 1.00 95.94 233 ILE A CA 1
ATOM 1754 C C . ILE A 1 233 ? -14.429 1.202 35.721 1.00 95.94 233 ILE A C 1
ATOM 1756 O O . ILE A 1 233 ? -15.420 1.028 36.430 1.00 95.94 233 ILE A O 1
ATOM 1760 N N . PRO A 1 234 ? -13.221 1.428 36.265 1.00 91.38 234 PRO A N 1
ATOM 1761 C CA . PRO A 1 234 ? -12.992 1.414 37.708 1.00 91.38 234 PRO A CA 1
ATOM 1762 C C . PRO A 1 234 ? -13.417 2.705 38.424 1.00 91.38 234 PRO A C 1
ATOM 1764 O O . PRO A 1 234 ? -13.842 2.627 39.574 1.00 91.38 234 PRO A O 1
ATOM 1767 N N . GLU A 1 235 ? -13.328 3.875 37.784 1.00 90.88 235 GLU A N 1
ATOM 1768 C CA . GLU A 1 235 ? -13.663 5.166 38.402 1.00 90.88 235 GLU A CA 1
ATOM 1769 C C . GLU A 1 235 ? -14.818 5.895 37.702 1.00 90.88 235 GLU A C 1
ATOM 1771 O O . GLU A 1 235 ? -15.112 5.693 36.520 1.00 90.88 235 GLU A O 1
ATOM 1776 N N . PHE A 1 236 ? -15.456 6.805 38.443 1.00 85.50 236 PHE A N 1
ATOM 1777 C CA . PHE A 1 236 ? -16.505 7.685 37.932 1.00 85.50 236 PHE A CA 1
ATOM 1778 C C . PHE A 1 236 ? -15.968 8.679 36.875 1.00 85.50 236 PHE A C 1
ATOM 1780 O O . PHE A 1 236 ? -14.824 9.134 36.979 1.00 85.50 236 PHE A O 1
ATOM 1787 N N . PRO A 1 237 ? -16.788 9.057 35.875 1.00 86.75 237 PRO A N 1
ATOM 1788 C CA . PRO A 1 237 ? -16.410 10.021 34.853 1.00 86.75 237 PRO A CA 1
ATOM 1789 C C . PRO A 1 237 ? -16.225 11.413 35.451 1.00 86.75 237 PRO A C 1
ATOM 1791 O O . PRO A 1 237 ? -16.942 11.829 36.361 1.00 86.75 237 PRO A O 1
ATOM 1794 N N . ARG A 1 238 ? -15.314 12.185 34.858 1.00 81.81 238 ARG A N 1
ATOM 1795 C CA . ARG A 1 238 ? -15.179 13.624 35.135 1.00 81.81 238 ARG A CA 1
ATOM 1796 C C . ARG A 1 238 ? -16.178 14.450 34.330 1.00 81.81 238 ARG A C 1
ATOM 1798 O O . ARG A 1 238 ? -16.549 15.542 34.746 1.00 81.81 238 ARG A O 1
ATOM 1805 N N . ALA A 1 239 ? -16.587 13.945 33.167 1.00 80.00 239 ALA A N 1
ATOM 1806 C CA . ALA A 1 239 ? -17.576 14.568 32.303 1.00 80.00 239 ALA A CA 1
ATOM 1807 C C . ALA A 1 239 ? -18.496 13.507 31.688 1.00 80.00 239 ALA A C 1
ATOM 1809 O O . ALA A 1 239 ? -18.046 12.634 30.944 1.00 80.00 239 ALA A O 1
ATOM 1810 N N . LEU A 1 240 ? -19.792 13.621 31.979 1.00 90.88 240 LEU A N 1
ATOM 1811 C CA . LEU A 1 240 ? -20.843 12.792 31.403 1.00 90.88 240 LEU A CA 1
ATOM 1812 C C . LEU A 1 240 ? -22.038 13.676 31.029 1.00 90.88 240 LEU A C 1
ATOM 1814 O O . LEU A 1 240 ? -22.572 14.396 31.871 1.00 90.88 240 LEU A O 1
ATOM 1818 N N . THR A 1 241 ? -22.445 13.649 29.764 1.00 91.31 241 THR A N 1
ATOM 1819 C CA . THR A 1 241 ? -23.611 14.390 29.255 1.00 91.31 241 THR A CA 1
ATOM 1820 C C . THR A 1 241 ? -24.237 13.579 28.129 1.00 91.31 241 THR A C 1
ATOM 1822 O O . THR A 1 241 ? -23.580 13.372 27.120 1.00 91.31 241 THR A O 1
ATOM 1825 N N . ASN A 1 242 ? -25.458 13.062 28.299 1.00 89.50 242 ASN A N 1
ATOM 1826 C CA . ASN A 1 242 ? -26.138 12.222 27.292 1.00 89.50 242 ASN A CA 1
ATOM 1827 C C . ASN A 1 242 ? -25.260 11.092 26.702 1.00 89.50 242 ASN A C 1
ATOM 1829 O O . ASN A 1 242 ? -25.354 10.760 25.523 1.00 89.50 242 ASN A O 1
ATOM 1833 N N . GLY A 1 243 ? -24.346 10.537 27.501 1.00 91.50 243 GLY A N 1
ATOM 1834 C CA . GLY A 1 243 ? -23.487 9.433 27.084 1.00 91.50 243 GLY A CA 1
ATOM 1835 C C . GLY A 1 243 ? -24.186 8.091 27.258 1.00 91.50 243 GLY A C 1
ATOM 1836 O O . GLY A 1 243 ? -24.846 7.882 28.277 1.00 91.50 243 GLY A O 1
ATOM 1837 N N . ALA A 1 244 ? -23.999 7.179 26.307 1.00 93.12 244 ALA A N 1
ATOM 1838 C CA . ALA A 1 244 ? -24.562 5.833 26.356 1.00 93.12 244 ALA A CA 1
ATOM 1839 C C . ALA A 1 244 ? -23.460 4.766 26.338 1.00 93.12 244 ALA A C 1
ATOM 1841 O O . ALA A 1 244 ? -22.489 4.865 25.581 1.00 93.12 244 ALA A O 1
ATOM 1842 N N . ILE A 1 245 ? -23.634 3.725 27.152 1.00 95.69 245 ILE A N 1
ATOM 1843 C CA . ILE A 1 245 ? -22.852 2.491 27.052 1.00 95.69 245 ILE A CA 1
ATOM 1844 C C . ILE A 1 245 ? -23.809 1.371 26.660 1.00 95.69 245 ILE A C 1
ATOM 1846 O O . ILE A 1 245 ? -24.812 1.160 27.331 1.00 95.69 245 ILE A O 1
ATOM 1850 N N . VAL A 1 246 ? -23.509 0.652 25.583 1.00 94.69 246 VAL A N 1
ATOM 1851 C CA . VAL A 1 246 ? -24.357 -0.432 25.078 1.00 94.69 246 VAL A CA 1
ATOM 1852 C C . VAL A 1 246 ? -23.568 -1.730 25.052 1.00 94.69 246 VAL A C 1
ATOM 1854 O O . VAL A 1 246 ? -22.519 -1.824 24.419 1.00 94.69 246 VAL A O 1
ATOM 1857 N N . ALA A 1 247 ? -24.083 -2.751 25.721 1.00 94.06 247 ALA A N 1
ATOM 1858 C CA . ALA A 1 247 ? -23.551 -4.098 25.669 1.00 94.06 247 ALA A CA 1
ATOM 1859 C C . ALA A 1 247 ? -24.623 -5.040 25.124 1.00 94.06 247 ALA A C 1
ATOM 1861 O O . ALA A 1 247 ? -25.688 -5.156 25.718 1.00 94.06 247 ALA A O 1
ATOM 1862 N N . ALA A 1 248 ? -24.362 -5.704 23.999 1.00 91.62 248 ALA A N 1
ATOM 1863 C CA . ALA A 1 248 ? -25.381 -6.506 23.319 1.00 91.62 248 ALA A CA 1
ATOM 1864 C C . ALA A 1 248 ? -24.837 -7.866 22.883 1.00 91.62 248 ALA A C 1
ATOM 1866 O O . ALA A 1 248 ? -23.816 -7.922 22.209 1.00 91.62 248 ALA A O 1
ATOM 1867 N N . CYS A 1 249 ? -25.508 -8.958 23.244 1.00 90.75 249 CYS A N 1
ATOM 1868 C CA . CYS A 1 249 ? -25.185 -10.312 22.783 1.00 90.75 249 CYS A CA 1
ATOM 1869 C C . CYS A 1 249 ? -23.689 -10.687 22.877 1.00 90.75 249 CYS A C 1
ATOM 1871 O O . CYS A 1 249 ? -23.056 -11.088 21.903 1.00 90.75 249 CYS A O 1
ATOM 1873 N N . ASN A 1 250 ? -23.080 -10.519 24.052 1.00 93.50 250 ASN A N 1
ATOM 1874 C CA . ASN A 1 250 ? -21.736 -11.048 24.286 1.00 93.50 250 ASN A CA 1
ATOM 1875 C C . ASN A 1 250 ? -21.853 -12.435 24.919 1.00 93.50 250 ASN A C 1
ATOM 1877 O O . ASN A 1 250 ? -22.495 -12.593 25.961 1.00 93.50 250 ASN A O 1
ATOM 1881 N N . THR A 1 251 ? -21.233 -13.428 24.290 1.00 93.25 251 THR A N 1
ATOM 1882 C CA . THR A 1 251 ? -21.414 -14.843 24.636 1.00 93.25 251 THR A CA 1
ATOM 1883 C C . THR A 1 251 ? -20.163 -15.446 25.258 1.00 93.25 251 THR A C 1
ATOM 1885 O O . THR A 1 251 ? -19.039 -15.071 24.924 1.00 93.25 251 THR A O 1
ATOM 1888 N N . VAL A 1 252 ? -20.364 -16.406 26.154 1.00 94.31 252 VAL A N 1
ATOM 1889 C CA . VAL A 1 252 ? -19.328 -17.197 26.810 1.00 94.31 252 VAL A CA 1
ATOM 1890 C C . VAL A 1 252 ? -19.640 -18.670 26.560 1.00 94.31 252 VAL A C 1
ATOM 1892 O O . VAL A 1 252 ? -20.705 -19.147 26.942 1.00 94.31 252 VAL A O 1
ATOM 1895 N N . ASN A 1 253 ? -18.744 -19.400 25.891 1.00 92.44 253 ASN A N 1
ATOM 1896 C CA . ASN A 1 253 ? -18.947 -20.804 25.497 1.00 92.44 253 ASN A CA 1
ATOM 1897 C C . ASN A 1 253 ? -20.277 -21.061 24.754 1.00 92.44 253 ASN A C 1
ATOM 1899 O O . ASN A 1 253 ? -20.906 -22.101 24.932 1.00 92.44 253 ASN A O 1
ATOM 1903 N N . GLY A 1 254 ? -20.725 -20.096 23.944 1.00 84.38 254 GLY A N 1
ATOM 1904 C CA . GLY A 1 254 ? -21.983 -20.173 23.192 1.00 84.38 254 GLY A CA 1
ATOM 1905 C C . GLY A 1 254 ? -23.251 -19.839 23.990 1.00 84.38 254 GLY A C 1
ATOM 1906 O O . GLY A 1 254 ? -24.321 -19.773 23.395 1.00 84.38 254 GLY A O 1
ATOM 1907 N N . GLY A 1 255 ? -23.152 -19.597 25.302 1.00 85.75 255 GLY A N 1
ATOM 1908 C CA . GLY A 1 255 ? -24.245 -19.076 26.131 1.00 85.75 255 GLY A CA 1
ATOM 1909 C C . GLY A 1 255 ? -24.119 -17.573 26.385 1.00 85.75 255 GLY A C 1
ATOM 1910 O O . GLY A 1 255 ? -23.048 -16.996 26.220 1.00 85.75 255 GLY A O 1
ATOM 1911 N N . GLU A 1 256 ? -25.195 -16.913 26.806 1.00 81.38 256 GLU A N 1
ATOM 1912 C CA . GLU A 1 256 ? -25.120 -15.528 27.289 1.00 81.38 256 GLU A CA 1
ATOM 1913 C C . GLU A 1 256 ? -24.469 -15.454 28.675 1.00 81.38 256 GLU A C 1
ATOM 1915 O O . GLU A 1 256 ? -24.563 -16.395 29.464 1.00 81.38 256 GLU A O 1
ATOM 1920 N N . GLY A 1 257 ? -23.847 -14.313 28.995 1.00 75.94 257 GLY A N 1
ATOM 1921 C CA . GLY A 1 257 ? -23.468 -14.016 30.379 1.00 75.94 257 GLY A CA 1
ATOM 1922 C C . GLY A 1 257 ? -22.066 -13.466 30.586 1.00 75.94 257 GLY A C 1
ATOM 1923 O O . GLY A 1 257 ? -21.440 -13.842 31.565 1.00 75.94 257 GLY A O 1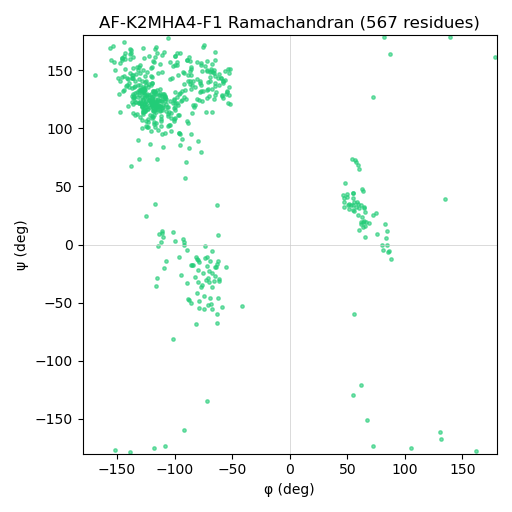
ATOM 1924 N N . ALA A 1 258 ? -21.555 -12.587 29.719 1.00 90.62 258 ALA A N 1
ATOM 1925 C CA . ALA A 1 258 ? -20.339 -11.834 30.035 1.00 90.62 258 ALA A CA 1
ATOM 1926 C C . ALA A 1 258 ? -20.565 -10.863 31.215 1.00 90.62 258 ALA A C 1
ATOM 1928 O O . ALA A 1 258 ? -21.666 -10.352 31.414 1.00 90.62 258 ALA A O 1
ATOM 1929 N N . HIS A 1 259 ? -19.517 -10.592 31.992 1.00 94.25 259 HIS A N 1
ATOM 1930 C CA . HIS A 1 259 ? -19.579 -9.695 33.148 1.00 94.25 259 HIS A CA 1
ATOM 1931 C C . HIS A 1 259 ? -19.204 -8.251 32.776 1.00 94.25 259 HIS A C 1
ATOM 1933 O O . HIS A 1 259 ? -18.358 -8.021 31.908 1.00 94.25 259 HIS A O 1
ATOM 1939 N N . TYR A 1 260 ? -19.796 -7.268 33.460 1.00 95.62 260 TYR A N 1
ATOM 1940 C CA . TYR A 1 260 ? -19.570 -5.842 33.217 1.00 95.62 260 TYR A CA 1
ATOM 1941 C C . TYR A 1 260 ? -19.384 -5.102 34.539 1.00 95.62 260 TYR A C 1
ATOM 1943 O O . TYR A 1 260 ? -20.235 -5.171 35.420 1.00 95.62 260 TYR A O 1
ATOM 1951 N N . VAL A 1 261 ? -18.287 -4.359 34.664 1.00 95.81 261 VAL A N 1
ATOM 1952 C CA . VAL A 1 261 ? -18.005 -3.510 35.827 1.00 95.81 261 VAL A CA 1
ATOM 1953 C C . VAL A 1 261 ? -18.104 -2.062 35.377 1.00 95.81 261 VAL A C 1
ATOM 1955 O O . VAL A 1 261 ? -17.162 -1.519 34.803 1.00 95.81 261 VAL A O 1
ATOM 1958 N N . ILE A 1 262 ? -19.274 -1.459 35.583 1.00 95.00 262 ILE A N 1
ATOM 1959 C CA . ILE A 1 262 ? -19.600 -0.108 35.118 1.00 95.00 262 ILE A CA 1
ATOM 1960 C C . ILE A 1 262 ? -20.213 0.673 36.288 1.00 95.00 262 ILE A C 1
ATOM 1962 O O . ILE A 1 262 ? -21.175 0.192 36.889 1.00 95.00 262 ILE A O 1
ATOM 1966 N N . PRO A 1 263 ? -19.699 1.870 36.625 1.00 93.44 263 PRO A N 1
ATOM 1967 C CA . PRO A 1 263 ? -20.310 2.727 37.631 1.00 93.44 263 PRO A CA 1
ATOM 1968 C C . PRO A 1 263 ? -21.758 3.077 37.270 1.00 93.44 263 PRO A C 1
ATOM 1970 O O . PRO A 1 263 ? -22.061 3.392 36.121 1.00 93.44 263 PRO A O 1
ATOM 1973 N N . SER A 1 264 ? -22.648 3.103 38.261 1.00 90.88 264 SER A N 1
ATOM 1974 C CA . SER A 1 264 ? -24.093 3.320 38.058 1.00 90.88 264 SER A CA 1
ATOM 1975 C C . SER A 1 264 ? -24.467 4.677 37.453 1.00 90.88 264 SER A C 1
ATOM 1977 O O . SER A 1 264 ? -25.598 4.860 37.017 1.00 90.88 264 SER A O 1
ATOM 1979 N N . VAL A 1 265 ? -23.536 5.635 37.424 1.00 91.44 265 VAL A N 1
ATOM 1980 C CA . VAL A 1 265 ? -23.745 6.951 36.805 1.00 91.44 265 VAL A CA 1
ATOM 1981 C C . VAL A 1 265 ? -23.823 6.878 35.277 1.00 91.44 265 VAL A C 1
ATOM 1983 O O . VAL A 1 265 ? -24.390 7.772 34.655 1.00 91.44 265 VAL A O 1
ATOM 1986 N N . TYR A 1 266 ? -23.258 5.838 34.658 1.00 91.50 266 TYR A N 1
ATOM 1987 C CA . TYR A 1 266 ? -23.372 5.641 33.218 1.00 91.50 266 TYR A CA 1
ATOM 1988 C C . TYR A 1 266 ? -24.748 5.085 32.863 1.00 91.50 266 TYR A C 1
ATOM 1990 O O . TYR A 1 266 ? -25.227 4.142 33.490 1.00 91.50 266 TYR A O 1
ATOM 1998 N N . ASN A 1 267 ? -25.347 5.611 31.794 1.00 87.44 267 ASN A N 1
ATOM 1999 C CA . ASN A 1 267 ? -26.556 5.041 31.212 1.00 87.44 267 ASN A CA 1
ATOM 2000 C C . ASN A 1 267 ? -26.192 3.787 30.396 1.00 87.44 267 ASN A C 1
ATOM 2002 O O . ASN A 1 267 ? -25.987 3.853 29.180 1.00 87.44 267 ASN A O 1
ATOM 2006 N N . ALA A 1 268 ? -25.996 2.670 31.099 1.00 92.81 268 ALA A N 1
ATOM 2007 C CA . ALA A 1 268 ? -25.612 1.394 30.513 1.00 92.81 268 ALA A CA 1
ATOM 2008 C C . ALA A 1 268 ? -26.847 0.564 30.137 1.00 92.81 268 ALA A C 1
ATOM 2010 O O . ALA A 1 268 ? -27.702 0.288 30.975 1.00 92.81 268 ALA A O 1
ATOM 2011 N N . THR A 1 269 ? -26.920 0.143 28.876 1.00 92.94 269 THR A N 1
ATOM 2012 C CA . THR A 1 269 ? -27.964 -0.739 28.343 1.00 92.94 269 THR A CA 1
ATOM 2013 C C . THR A 1 269 ? -27.369 -2.112 28.052 1.00 92.94 269 THR A C 1
ATOM 2015 O O . THR A 1 269 ? -26.347 -2.207 27.370 1.00 92.94 269 THR A O 1
ATOM 2018 N N . PHE A 1 270 ? -28.017 -3.168 28.545 1.00 91.06 270 PHE A N 1
ATOM 2019 C CA . PHE A 1 270 ? -27.611 -4.559 28.340 1.00 91.06 270 PHE A CA 1
ATOM 2020 C C . PHE A 1 270 ? -28.692 -5.298 27.549 1.00 91.06 270 PHE A C 1
ATOM 2022 O O . PHE A 1 270 ? -29.844 -5.328 27.974 1.00 91.06 270 PHE A O 1
ATOM 2029 N N . LEU A 1 271 ? -28.321 -5.876 26.408 1.00 88.50 271 LEU A N 1
ATOM 2030 C CA . LEU A 1 271 ? -29.225 -6.573 25.493 1.00 88.50 271 LEU A CA 1
ATOM 2031 C C . LEU A 1 271 ? -28.804 -8.032 25.326 1.00 88.50 271 LEU A C 1
ATOM 2033 O O . LEU A 1 271 ? -27.615 -8.348 25.200 1.00 88.50 271 LEU A O 1
ATOM 2037 N N . THR A 1 272 ? -29.800 -8.909 25.304 1.00 87.25 272 THR A N 1
ATOM 2038 C CA . THR A 1 272 ? -29.641 -10.344 25.064 1.00 87.25 272 THR A CA 1
ATOM 2039 C C . THR A 1 272 ? -29.384 -10.619 23.578 1.00 87.25 272 THR A C 1
ATOM 2041 O O . THR A 1 272 ? -29.508 -9.747 22.718 1.00 87.25 272 THR A O 1
ATOM 2044 N N . CYS A 1 273 ? -29.022 -11.852 23.246 1.00 84.00 273 CYS A N 1
ATOM 2045 C CA . CYS A 1 273 ? -28.871 -12.327 21.874 1.00 84.00 273 CYS A CA 1
ATOM 2046 C C . CYS A 1 273 ? -30.198 -12.550 21.147 1.00 84.00 273 CYS A C 1
ATOM 2048 O O . CYS A 1 273 ? -30.185 -12.719 19.931 1.00 84.00 273 CYS A O 1
ATOM 2050 N N . SER A 1 274 ? -31.333 -12.541 21.854 1.00 80.25 274 SER A N 1
ATOM 2051 C CA . SER A 1 274 ? -32.661 -12.601 21.232 1.00 80.25 274 SER A CA 1
ATOM 2052 C C . SER A 1 274 ? -33.084 -11.280 20.584 1.00 80.25 274 SER A C 1
ATOM 2054 O O . SER A 1 274 ? -33.910 -11.301 19.680 1.00 80.25 274 SER A O 1
ATOM 2056 N N . ASP A 1 275 ? -32.524 -10.154 21.036 1.00 72.44 275 ASP A N 1
ATOM 2057 C CA . ASP A 1 275 ? -32.744 -8.825 20.452 1.00 72.44 275 ASP A CA 1
ATOM 2058 C C . ASP A 1 275 ? -31.415 -8.042 20.376 1.00 72.44 275 ASP A C 1
ATOM 2060 O O . ASP A 1 275 ? -31.180 -7.083 21.117 1.00 72.44 275 ASP A O 1
ATOM 2064 N N . PRO A 1 276 ? -30.469 -8.492 19.527 1.00 68.06 276 PRO A N 1
ATOM 2065 C CA . PRO A 1 276 ? -29.130 -7.915 19.479 1.00 68.06 276 PRO A CA 1
ATOM 2066 C C . PRO A 1 276 ? -29.092 -6.588 18.702 1.00 68.06 276 PRO A C 1
ATOM 2068 O O . PRO A 1 276 ? -28.104 -5.853 18.782 1.00 68.06 276 PRO A O 1
ATOM 2071 N N . CYS A 1 277 ? -30.141 -6.279 17.934 1.00 71.19 277 CYS A N 1
ATOM 2072 C CA . CYS A 1 277 ? -30.159 -5.198 16.954 1.00 71.19 277 CYS A CA 1
ATOM 2073 C C . CYS A 1 277 ? -30.629 -3.874 17.555 1.00 71.19 277 CYS A C 1
ATOM 2075 O O . CYS A 1 277 ? -31.681 -3.344 17.212 1.00 71.19 277 CYS A O 1
ATOM 2077 N N . THR A 1 278 ? -29.793 -3.277 18.401 1.00 75.62 278 THR A N 1
ATOM 2078 C CA . THR A 1 278 ? -29.908 -1.847 18.716 1.00 75.62 278 THR A CA 1
ATOM 2079 C C . THR A 1 278 ? -29.042 -1.021 17.771 1.00 75.62 278 THR A C 1
ATOM 2081 O O . THR A 1 278 ? -27.882 -1.359 17.529 1.00 75.62 278 THR A O 1
ATOM 2084 N N . LEU A 1 279 ? -29.584 0.110 17.300 1.00 76.12 279 LEU A N 1
ATOM 2085 C CA . LEU A 1 279 ? -28.886 1.106 16.473 1.00 76.12 279 LEU A CA 1
ATOM 2086 C C . LEU A 1 279 ? -27.458 1.364 16.965 1.00 76.12 279 LEU A C 1
ATOM 2088 O O . LEU A 1 279 ? -26.508 1.199 16.217 1.00 76.12 279 LEU A O 1
ATOM 2092 N N . ALA A 1 280 ? -27.304 1.674 18.250 1.00 79.19 280 ALA A N 1
ATOM 2093 C CA . ALA A 1 280 ? -26.026 2.004 18.876 1.00 79.19 280 ALA A CA 1
ATOM 2094 C C . ALA A 1 280 ? -25.026 0.831 18.999 1.00 79.19 280 ALA A C 1
ATOM 2096 O O . ALA A 1 280 ? -23.849 1.070 19.278 1.00 79.19 280 ALA A O 1
ATOM 2097 N N . ALA A 1 281 ? -25.470 -0.418 18.814 1.00 86.12 281 ALA A N 1
ATOM 2098 C CA . ALA A 1 281 ? -24.618 -1.608 18.855 1.00 86.12 281 ALA A CA 1
ATOM 2099 C C . ALA A 1 281 ? -24.019 -1.951 17.480 1.00 86.12 281 ALA A C 1
ATOM 2101 O O . ALA A 1 281 ? -22.888 -2.446 17.419 1.00 86.12 281 ALA A O 1
ATOM 2102 N N . SER A 1 282 ? -24.760 -1.675 16.401 1.00 87.56 282 SER A N 1
ATOM 2103 C CA . SER A 1 282 ? -24.424 -2.107 15.034 1.00 87.56 282 SER A CA 1
ATOM 2104 C C . SER A 1 282 ? -24.120 -0.952 14.078 1.00 87.56 282 SER A C 1
ATOM 2106 O O . SER A 1 282 ? -23.305 -1.116 13.173 1.00 87.56 282 SER A O 1
ATOM 2108 N N . CYS A 1 283 ? -24.716 0.218 14.302 1.00 92.38 283 CYS A N 1
ATOM 2109 C CA . CYS A 1 283 ? -24.665 1.372 13.411 1.00 92.38 283 CYS A CA 1
ATOM 2110 C C . CYS A 1 283 ? -24.048 2.584 14.111 1.00 92.38 283 CYS A C 1
ATOM 2112 O O . CYS A 1 283 ? -24.299 2.827 15.293 1.00 92.38 283 CYS A O 1
ATOM 2114 N N . PHE A 1 284 ? -23.294 3.401 13.377 1.00 95.06 284 PHE A N 1
ATOM 2115 C CA . PHE A 1 284 ? -22.778 4.649 13.918 1.00 95.06 284 PHE A CA 1
ATOM 2116 C C . PHE A 1 284 ? -23.916 5.679 14.065 1.00 95.06 284 PHE A C 1
ATOM 2118 O O . PHE A 1 284 ? -24.443 6.137 13.043 1.00 95.06 284 PHE A O 1
ATOM 2125 N N . PRO A 1 285 ? -24.306 6.100 15.291 1.00 92.56 285 PRO A N 1
ATOM 2126 C CA . PRO A 1 285 ? -25.533 6.880 15.472 1.00 92.56 285 PRO A CA 1
ATOM 2127 C C . PRO A 1 285 ? -25.551 8.226 14.739 1.00 92.56 285 PRO A C 1
ATOM 2129 O O . PRO A 1 285 ? -26.608 8.654 14.293 1.00 92.56 285 PRO A O 1
ATOM 2132 N N . ALA A 1 286 ? -24.396 8.878 14.572 1.00 94.25 286 ALA A N 1
ATOM 2133 C CA . ALA A 1 286 ? -24.315 10.199 13.945 1.00 94.25 286 ALA A CA 1
ATOM 2134 C C . ALA A 1 286 ? -24.719 10.218 12.464 1.00 94.25 286 ALA A C 1
ATOM 2136 O O . ALA A 1 286 ? -25.159 11.253 11.972 1.00 94.25 286 ALA A O 1
ATOM 2137 N N . TYR A 1 287 ? -24.560 9.090 11.769 1.00 95.00 287 TYR A N 1
ATOM 2138 C CA . TYR A 1 287 ? -24.802 8.966 10.332 1.00 95.00 287 TYR A CA 1
ATOM 2139 C C . TYR A 1 287 ? -25.796 7.852 10.003 1.00 95.00 287 TYR A C 1
ATOM 2141 O O . TYR A 1 287 ? -25.795 7.329 8.892 1.00 95.00 287 TYR A O 1
ATOM 2149 N N . THR A 1 288 ? -26.662 7.486 10.947 1.00 93.19 288 THR A N 1
ATOM 2150 C CA . THR A 1 288 ? -27.697 6.468 10.730 1.00 93.19 288 THR A CA 1
ATOM 2151 C C . THR A 1 288 ? -29.080 7.102 10.799 1.00 93.19 288 THR A C 1
ATOM 2153 O O . THR A 1 288 ? -29.402 7.788 11.763 1.00 93.19 288 THR A O 1
ATOM 2156 N N . THR A 1 289 ? -29.910 6.861 9.783 1.00 88.31 289 THR A N 1
ATOM 2157 C CA . THR A 1 289 ? -31.308 7.330 9.748 1.00 88.31 289 THR A CA 1
ATOM 2158 C C . THR A 1 289 ? -32.254 6.326 10.394 1.00 88.31 289 THR A C 1
ATOM 2160 O O . THR A 1 289 ? -33.093 6.689 11.212 1.00 88.31 289 THR A O 1
ATOM 2163 N N . THR A 1 290 ? -32.110 5.052 10.036 1.00 82.06 290 THR A N 1
ATOM 2164 C CA . THR A 1 290 ? -32.907 3.931 10.540 1.00 82.06 290 THR A CA 1
ATOM 2165 C C . THR A 1 290 ? -32.040 2.674 10.590 1.00 82.06 290 THR A C 1
ATOM 2167 O O . THR A 1 290 ? -31.046 2.572 9.869 1.00 82.06 290 THR A O 1
ATOM 2170 N N . ALA A 1 291 ? -32.403 1.718 11.442 1.00 75.94 291 ALA A N 1
ATOM 2171 C CA . ALA A 1 291 ? -31.879 0.359 11.379 1.00 75.94 291 ALA A CA 1
ATOM 2172 C C . ALA A 1 291 ? -33.045 -0.616 11.295 1.00 75.94 291 ALA A C 1
ATOM 2174 O O . ALA A 1 291 ? -34.071 -0.410 11.949 1.00 75.94 291 ALA A O 1
ATOM 2175 N N . SER A 1 292 ? -32.892 -1.658 10.482 1.00 73.00 292 SER A N 1
ATOM 2176 C CA . SER A 1 292 ? -33.880 -2.727 10.415 1.00 73.00 292 SER A CA 1
ATOM 2177 C C . SER A 1 292 ? -33.846 -3.558 11.696 1.00 73.00 292 SER A C 1
ATOM 2179 O O . SER A 1 292 ? -32.777 -3.883 12.221 1.00 73.00 292 SER A O 1
ATOM 2181 N N . SER A 1 293 ? -35.029 -3.944 12.177 1.00 65.25 293 SER A N 1
ATOM 2182 C CA . SER A 1 293 ? -35.166 -4.968 13.218 1.00 65.25 293 SER A CA 1
ATOM 2183 C C . SER A 1 293 ? -34.702 -6.339 12.715 1.00 65.25 293 SER A C 1
ATOM 2185 O O . SER A 1 293 ? -34.132 -7.117 13.473 1.00 65.25 293 SER A O 1
ATOM 2187 N N . ASP A 1 294 ? -34.873 -6.605 11.416 1.00 63.16 294 ASP A N 1
ATOM 2188 C CA . ASP A 1 294 ? -34.423 -7.833 10.764 1.00 63.16 294 ASP A CA 1
ATOM 2189 C C . ASP A 1 294 ? -32.984 -7.673 10.253 1.00 63.16 294 ASP A C 1
ATOM 2191 O O . ASP A 1 294 ? -32.732 -6.977 9.266 1.00 63.16 294 ASP A O 1
ATOM 2195 N N . GLY A 1 295 ? -32.024 -8.311 10.929 1.00 63.44 295 GLY A N 1
ATOM 2196 C CA . GLY A 1 295 ? -30.636 -8.435 10.461 1.00 63.44 295 GLY A CA 1
ATOM 2197 C C . GLY A 1 295 ? -29.697 -7.262 10.776 1.00 63.44 295 GLY A C 1
ATOM 2198 O O . GLY A 1 295 ? -28.589 -7.234 10.246 1.00 63.44 295 GLY A O 1
ATOM 2199 N N . CYS A 1 296 ? -30.099 -6.322 11.639 1.00 77.50 296 CYS A N 1
ATOM 2200 C CA . CYS A 1 296 ? -29.290 -5.176 12.084 1.00 77.50 296 CYS A CA 1
ATOM 2201 C C . CYS A 1 296 ? -28.751 -4.289 10.936 1.00 77.50 296 CYS A C 1
ATOM 2203 O O . CYS A 1 296 ? -27.676 -3.697 11.072 1.00 77.50 296 CYS A O 1
ATOM 2205 N N . ALA A 1 297 ? -29.445 -4.206 9.798 1.00 85.00 297 ALA A N 1
ATOM 2206 C CA . ALA A 1 297 ? -28.964 -3.433 8.657 1.00 85.00 297 ALA A CA 1
ATOM 2207 C C . ALA A 1 297 ? -29.154 -1.931 8.903 1.00 85.00 297 ALA A C 1
ATOM 2209 O O . ALA A 1 297 ? -30.236 -1.489 9.289 1.00 85.00 297 ALA A O 1
ATOM 2210 N N . CYS A 1 298 ? -28.107 -1.144 8.659 1.00 90.19 298 CYS A N 1
ATOM 2211 C CA . CYS A 1 298 ? -28.107 0.300 8.875 1.00 90.19 298 CYS A CA 1
ATOM 2212 C C . CYS A 1 298 ? -28.433 1.044 7.573 1.00 90.19 298 CYS A C 1
ATOM 2214 O O . CYS A 1 298 ? -27.799 0.809 6.544 1.00 90.19 298 CYS A O 1
ATOM 2216 N N . ALA A 1 299 ? -29.379 1.981 7.620 1.00 91.50 299 ALA A N 1
ATOM 2217 C CA . ALA A 1 299 ? -29.622 2.927 6.537 1.00 91.50 299 ALA A CA 1
ATOM 2218 C C . ALA A 1 299 ? -28.881 4.238 6.824 1.00 91.50 299 ALA A C 1
ATOM 2220 O O . ALA A 1 299 ? -29.224 4.974 7.758 1.00 91.50 299 ALA A O 1
ATOM 2221 N N . CYS A 1 300 ? -27.860 4.536 6.024 1.00 94.31 300 CYS A N 1
ATOM 2222 C CA . CYS A 1 300 ? -26.985 5.676 6.276 1.00 94.31 300 CYS A CA 1
ATOM 2223 C C . CYS A 1 300 ? -27.610 7.011 5.862 1.00 94.31 300 CYS A C 1
ATOM 2225 O O . CYS A 1 300 ? -28.281 7.112 4.836 1.00 94.31 300 CYS A O 1
ATOM 2227 N N . ALA A 1 301 ? -27.375 8.036 6.678 1.00 94.06 301 ALA A N 1
ATOM 2228 C CA . ALA A 1 301 ? -27.594 9.431 6.322 1.00 94.06 301 ALA A CA 1
ATOM 2229 C C . ALA A 1 301 ? -26.492 9.919 5.365 1.00 94.06 301 ALA A C 1
ATOM 2231 O O . ALA A 1 301 ? -25.489 9.235 5.147 1.00 94.06 301 ALA A O 1
ATOM 2232 N N . GLU A 1 302 ? -26.657 11.125 4.822 1.00 92.75 302 GLU A N 1
ATOM 2233 C CA . GLU A 1 302 ? -25.623 11.773 4.013 1.00 92.75 302 GLU A CA 1
ATOM 2234 C C . GLU A 1 302 ? -24.290 11.859 4.782 1.00 92.75 302 GLU A C 1
ATOM 2236 O O . GLU A 1 302 ? -24.253 12.254 5.948 1.00 92.75 302 GLU A O 1
ATOM 2241 N N . GLY A 1 303 ? -23.196 11.450 4.130 1.00 89.31 303 GLY A N 1
ATOM 2242 C CA . GLY A 1 303 ? -21.857 11.369 4.729 1.00 89.31 303 GLY A CA 1
ATOM 2243 C C . GLY A 1 303 ? -21.554 10.072 5.494 1.00 89.31 303 GLY A C 1
ATOM 2244 O O . GLY A 1 303 ? -20.414 9.869 5.899 1.00 89.31 303 GLY A O 1
ATOM 2245 N N . GLY A 1 304 ? -22.532 9.179 5.679 1.00 94.56 304 GLY A N 1
ATOM 2246 C CA . GLY A 1 304 ? -22.310 7.843 6.235 1.00 94.56 304 GLY A CA 1
ATOM 2247 C C . GLY A 1 304 ? -21.893 6.827 5.170 1.00 94.56 304 GLY A C 1
ATOM 2248 O O . GLY A 1 304 ? -22.485 6.763 4.094 1.00 94.56 304 GLY A O 1
ATOM 2249 N N . HIS A 1 305 ? -20.905 5.988 5.485 1.00 93.75 305 HIS A N 1
ATOM 2250 C CA . HIS A 1 305 ? -20.325 5.020 4.555 1.00 93.75 305 HIS A CA 1
ATOM 2251 C C . HIS A 1 305 ? -20.343 3.577 5.084 1.00 93.75 305 HIS A C 1
ATOM 2253 O O . HIS A 1 305 ? -20.003 3.298 6.237 1.00 93.75 305 HIS A O 1
ATOM 2259 N N . GLY A 1 306 ? -20.653 2.634 4.188 1.00 90.12 306 GLY A N 1
ATOM 2260 C CA . GLY A 1 306 ? -20.610 1.193 4.451 1.00 90.12 306 GLY A CA 1
ATOM 2261 C C . GLY A 1 306 ? -21.725 0.688 5.371 1.00 90.12 306 GLY A C 1
ATOM 2262 O O . GLY A 1 306 ? -22.628 1.423 5.754 1.00 90.12 306 GLY A O 1
ATOM 2263 N N . VAL A 1 307 ? -21.641 -0.589 5.752 1.00 88.38 307 VAL A N 1
ATOM 2264 C CA . VAL A 1 307 ? -22.701 -1.290 6.507 1.00 88.38 307 VAL A CA 1
ATOM 2265 C C . VAL A 1 307 ? -22.949 -0.746 7.916 1.00 88.38 307 VAL A C 1
ATOM 2267 O O . VAL A 1 307 ? -24.006 -0.999 8.476 1.00 88.38 307 VAL A O 1
ATOM 2270 N N . ALA A 1 308 ? -21.991 -0.008 8.484 1.00 91.12 308 ALA A N 1
ATOM 2271 C CA . ALA A 1 308 ? -22.085 0.594 9.816 1.00 91.12 308 ALA A CA 1
ATOM 2272 C C . ALA A 1 308 ? -22.207 2.130 9.777 1.00 91.12 308 ALA A C 1
ATOM 2274 O O . ALA A 1 308 ? -22.147 2.766 10.827 1.00 91.12 308 ALA A O 1
ATOM 2275 N N . CYS A 1 309 ? -22.354 2.733 8.589 1.00 95.25 309 CYS A N 1
ATOM 2276 C CA . CYS A 1 309 ? -22.480 4.182 8.396 1.00 95.25 309 CYS A CA 1
ATOM 2277 C C . CYS A 1 309 ? -21.332 5.005 9.002 1.00 95.25 309 CYS A C 1
ATOM 2279 O O . CYS A 1 309 ? -21.547 6.022 9.652 1.00 95.25 309 CYS A O 1
ATOM 2281 N N . LEU A 1 310 ? -20.093 4.561 8.799 1.00 96.81 310 LEU A N 1
ATOM 2282 C CA . LEU A 1 310 ? -18.895 5.239 9.297 1.00 96.81 310 LEU A CA 1
ATOM 2283 C C . LEU A 1 310 ? -18.680 6.592 8.605 1.00 96.81 310 LEU A C 1
ATOM 2285 O O . LEU A 1 310 ? -19.109 6.762 7.467 1.00 96.81 310 LEU A O 1
ATOM 2289 N N . PRO A 1 311 ? -17.977 7.545 9.242 1.00 96.25 311 PRO A N 1
ATOM 2290 C CA . PRO A 1 311 ? -17.814 8.889 8.688 1.00 96.25 311 PRO A CA 1
ATOM 2291 C C . PRO A 1 311 ? -16.883 8.951 7.467 1.00 96.25 311 PRO A C 1
ATOM 2293 O O . PRO A 1 311 ? -16.805 9.990 6.825 1.00 96.25 311 PRO A O 1
ATOM 2296 N N . VAL A 1 312 ? -16.153 7.870 7.164 1.00 96.25 312 VAL A N 1
ATOM 2297 C CA . VAL A 1 312 ? -15.261 7.734 6.001 1.00 96.25 312 VAL A CA 1
ATOM 2298 C C . VAL A 1 312 ? -15.396 6.314 5.450 1.00 96.25 312 VAL A C 1
ATOM 2300 O O . VAL A 1 312 ? -15.533 5.358 6.220 1.00 96.25 312 VAL A O 1
ATOM 2303 N N . ALA A 1 313 ? -15.344 6.157 4.126 1.00 93.12 313 ALA A N 1
ATOM 2304 C CA . ALA A 1 313 ? -15.383 4.849 3.477 1.00 93.12 313 ALA A CA 1
ATOM 2305 C C . ALA A 1 313 ? -14.146 4.001 3.822 1.00 93.12 313 ALA A C 1
ATOM 2307 O O . ALA A 1 313 ? -13.010 4.444 3.665 1.00 93.12 313 ALA A O 1
ATOM 2308 N N . VAL A 1 314 ? -14.367 2.761 4.265 1.00 90.06 314 VAL A N 1
ATOM 2309 C CA . VAL A 1 314 ? -13.292 1.810 4.584 1.00 90.06 314 VAL A CA 1
ATOM 2310 C C . VAL A 1 314 ? -13.013 0.930 3.362 1.00 90.06 314 VAL A C 1
ATOM 2312 O O . VAL A 1 314 ? -13.938 0.250 2.916 1.00 90.06 314 VAL A O 1
ATOM 2315 N N . PRO A 1 315 ? -11.769 0.873 2.851 1.00 83.69 315 PRO A N 1
ATOM 2316 C CA . PRO A 1 315 ? -11.413 0.001 1.733 1.00 83.69 315 PRO A CA 1
ATOM 2317 C C . PRO A 1 315 ? -11.703 -1.472 2.033 1.00 83.69 315 PRO A C 1
ATOM 2319 O O . PRO A 1 315 ? -11.482 -1.946 3.154 1.00 83.69 315 PRO A O 1
ATOM 2322 N N . GLU A 1 316 ? -12.192 -2.209 1.040 1.00 70.62 316 GLU A N 1
ATOM 2323 C CA . GLU A 1 316 ? -12.335 -3.663 1.127 1.00 70.62 316 GLU A CA 1
ATOM 2324 C C . GLU A 1 316 ? -10.961 -4.354 1.078 1.00 70.62 316 GLU A C 1
ATOM 2326 O O . GLU A 1 316 ? -10.009 -3.795 0.525 1.00 70.62 316 GLU A O 1
ATOM 2331 N N . PRO A 1 317 ? -10.799 -5.531 1.718 1.00 54.19 317 PRO A N 1
ATOM 2332 C CA . PRO A 1 317 ? -9.527 -6.236 1.667 1.00 54.19 317 PRO A CA 1
ATOM 2333 C C . PRO A 1 317 ? -9.211 -6.607 0.212 1.00 54.19 317 PRO A C 1
ATOM 2335 O O . PRO A 1 317 ? -10.111 -7.072 -0.488 1.00 54.19 317 PRO A O 1
ATOM 2338 N N . PRO A 1 318 ? -7.958 -6.444 -0.251 1.00 46.91 318 PRO A N 1
ATOM 2339 C CA . PRO A 1 318 ? -7.577 -6.912 -1.576 1.00 46.91 318 PRO A CA 1
ATOM 2340 C C . PRO A 1 318 ? -7.827 -8.421 -1.670 1.00 46.91 318 PRO A C 1
ATOM 2342 O O . PRO A 1 318 ? -7.399 -9.183 -0.797 1.00 46.91 318 PRO A O 1
ATOM 2345 N N . SER A 1 319 ? -8.546 -8.841 -2.712 1.00 40.62 319 SER A N 1
ATOM 2346 C CA . SER A 1 319 ? -8.766 -10.257 -3.003 1.00 40.62 319 SER A CA 1
ATOM 2347 C C . SER A 1 319 ? -7.427 -10.949 -3.295 1.00 40.62 319 SER A C 1
ATOM 2349 O O . SER A 1 319 ? -6.512 -10.357 -3.869 1.00 40.62 319 SER A O 1
ATOM 2351 N N . THR A 1 320 ? -7.278 -12.203 -2.867 1.00 45.12 320 THR A N 1
ATOM 2352 C CA . THR A 1 320 ? -6.076 -13.021 -3.121 1.00 45.12 320 THR A CA 1
ATOM 2353 C C . THR A 1 320 ? -5.966 -13.511 -4.567 1.00 45.12 320 THR A C 1
ATOM 2355 O O . THR A 1 320 ? -4.984 -14.169 -4.912 1.00 45.12 320 THR A O 1
ATOM 2358 N N . ASP A 1 321 ? -6.936 -13.179 -5.415 1.00 39.38 321 ASP A N 1
ATOM 2359 C CA . ASP A 1 321 ? -6.952 -13.557 -6.820 1.00 39.38 321 ASP A CA 1
ATOM 2360 C C . ASP A 1 321 ? -6.207 -12.469 -7.598 1.00 39.38 321 ASP A C 1
ATOM 2362 O O . ASP A 1 321 ? -6.686 -11.349 -7.745 1.00 39.38 321 ASP A O 1
ATOM 2366 N N . GLY A 1 322 ? -4.977 -12.780 -8.017 1.00 45.94 322 GLY A N 1
ATOM 2367 C CA . GLY A 1 322 ? -3.936 -11.855 -8.493 1.00 45.94 322 GLY A CA 1
ATOM 2368 C C . GLY A 1 322 ? -4.210 -11.033 -9.764 1.00 45.94 322 GLY A C 1
ATOM 2369 O O . GLY A 1 322 ? -3.271 -10.761 -10.506 1.00 45.94 322 GLY A O 1
ATOM 2370 N N . ALA A 1 323 ? -5.451 -10.622 -10.021 1.00 43.97 323 ALA A N 1
ATOM 2371 C CA . ALA A 1 323 ? -5.849 -9.750 -11.122 1.00 43.97 323 ALA A CA 1
ATOM 2372 C C . ALA A 1 323 ? -5.696 -8.242 -10.809 1.00 43.97 323 ALA A C 1
ATOM 2374 O O . ALA A 1 323 ? -5.614 -7.445 -11.739 1.00 43.97 323 ALA A O 1
ATOM 2375 N N . ASP A 1 324 ? -5.577 -7.849 -9.532 1.00 49.97 324 ASP A N 1
ATOM 2376 C CA . ASP A 1 324 ? -5.559 -6.437 -9.091 1.00 49.97 324 ASP A CA 1
ATOM 2377 C C . ASP A 1 324 ? -4.236 -5.996 -8.421 1.00 49.97 324 ASP A C 1
ATOM 2379 O O . ASP A 1 324 ? -4.207 -5.180 -7.503 1.00 49.97 324 ASP A O 1
ATOM 2383 N N . LEU A 1 325 ? -3.096 -6.528 -8.877 1.00 64.44 325 LEU A N 1
ATOM 2384 C CA . LEU A 1 325 ? -1.765 -6.192 -8.328 1.00 64.44 325 LEU A CA 1
ATOM 2385 C C . LEU A 1 325 ? -1.045 -5.040 -9.053 1.00 64.44 325 LEU A C 1
ATOM 2387 O O . LEU A 1 325 ? 0.113 -4.754 -8.749 1.00 64.44 325 LEU A O 1
ATOM 2391 N N . CYS A 1 326 ? -1.694 -4.388 -10.019 1.00 73.69 326 CYS A N 1
ATOM 2392 C CA . CYS A 1 326 ? -1.093 -3.274 -10.745 1.00 73.69 326 CYS A CA 1
ATOM 2393 C C . CYS A 1 326 ? -1.133 -1.988 -9.922 1.00 73.69 326 CYS A C 1
ATOM 2395 O O . CYS A 1 326 ? -2.184 -1.584 -9.430 1.00 73.69 326 CYS A O 1
ATOM 2397 N N . VAL A 1 327 ? 0.004 -1.307 -9.827 1.00 77.00 327 VAL A N 1
ATOM 2398 C CA . VAL A 1 327 ? 0.079 0.052 -9.292 1.00 77.00 327 VAL A CA 1
ATOM 2399 C C . VAL A 1 327 ? -0.542 1.000 -10.316 1.00 77.00 327 VAL A C 1
ATOM 2401 O O . VAL A 1 327 ? -0.131 0.976 -11.478 1.00 77.00 327 VAL A O 1
ATOM 2404 N N . ARG A 1 328 ? -1.528 1.810 -9.909 1.00 81.25 328 ARG A N 1
ATOM 2405 C CA . ARG A 1 328 ? -2.277 2.690 -10.820 1.00 81.25 328 ARG A CA 1
ATOM 2406 C C . ARG A 1 328 ? -2.248 4.161 -10.416 1.00 81.25 328 ARG A C 1
ATOM 2408 O O . ARG A 1 328 ? -2.200 4.462 -9.227 1.00 81.25 328 ARG A O 1
ATOM 2415 N N . ASP A 1 329 ? -2.296 5.039 -11.419 1.00 66.75 329 ASP A N 1
ATOM 2416 C CA . ASP A 1 329 ? -2.689 6.456 -11.317 1.00 66.75 329 ASP A CA 1
ATOM 2417 C C . ASP A 1 329 ? -1.992 7.262 -10.199 1.00 66.75 329 ASP A C 1
ATOM 2419 O O . ASP A 1 329 ? -2.613 8.042 -9.475 1.00 66.75 329 ASP A O 1
ATOM 2423 N N . MET A 1 330 ? -0.676 7.079 -10.039 1.00 75.44 330 MET A N 1
ATOM 2424 C CA . MET A 1 330 ? 0.125 7.769 -9.020 1.00 75.44 330 MET A CA 1
ATOM 2425 C C . MET A 1 330 ? 1.346 8.476 -9.613 1.00 75.44 330 MET A C 1
ATOM 2427 O O . MET A 1 330 ? 1.817 8.133 -10.697 1.00 75.44 330 MET A O 1
ATOM 2431 N N . ARG A 1 331 ? 1.900 9.441 -8.869 1.00 75.25 331 ARG A N 1
ATOM 2432 C CA . ARG A 1 331 ? 3.159 10.115 -9.210 1.00 75.25 331 ARG A CA 1
ATOM 2433 C C . ARG A 1 331 ? 4.270 9.679 -8.263 1.00 75.25 331 ARG A C 1
ATOM 2435 O O . ARG A 1 331 ? 4.129 9.811 -7.049 1.00 75.25 331 ARG A O 1
ATOM 2442 N N . VAL A 1 332 ? 5.380 9.198 -8.811 1.00 70.44 332 VAL A N 1
ATOM 2443 C CA . VAL A 1 332 ? 6.524 8.691 -8.046 1.00 70.44 332 VAL A CA 1
ATOM 2444 C C . VAL A 1 332 ? 7.725 9.610 -8.252 1.00 70.44 332 VAL A C 1
ATOM 2446 O O . VAL A 1 332 ? 8.130 9.854 -9.383 1.00 70.44 332 VAL A O 1
ATOM 2449 N N . GLY A 1 333 ? 8.277 10.145 -7.159 1.00 72.06 333 GLY A N 1
ATOM 2450 C CA . GLY A 1 333 ? 9.423 11.071 -7.175 1.00 72.06 333 GLY A CA 1
ATOM 2451 C C . GLY A 1 333 ? 10.720 10.496 -6.602 1.00 72.06 333 GLY A C 1
ATOM 2452 O O . GLY A 1 333 ? 11.641 11.252 -6.321 1.00 72.06 333 GLY A O 1
ATOM 2453 N N . VAL A 1 334 ? 10.772 9.186 -6.368 1.00 72.38 334 VAL A N 1
ATOM 2454 C CA . VAL A 1 334 ? 11.940 8.467 -5.841 1.00 72.38 334 VAL A CA 1
ATOM 2455 C C . VAL A 1 334 ? 12.259 7.291 -6.755 1.00 72.38 334 VAL A C 1
ATOM 2457 O O . VAL A 1 334 ? 11.350 6.761 -7.391 1.00 72.38 334 VAL A O 1
ATOM 2460 N N . GLU A 1 335 ? 13.532 6.909 -6.833 1.00 75.44 335 GLU A N 1
ATOM 2461 C CA . GLU A 1 335 ? 13.985 5.801 -7.681 1.00 75.44 335 GLU A CA 1
ATOM 2462 C C . GLU A 1 335 ? 13.267 4.493 -7.317 1.00 75.44 335 GLU A C 1
ATOM 2464 O O . GLU A 1 335 ? 13.044 4.188 -6.139 1.00 75.44 335 GLU A O 1
ATOM 2469 N N . VAL A 1 336 ? 12.885 3.723 -8.338 1.00 78.12 336 VAL A N 1
ATOM 2470 C CA . VAL A 1 336 ? 12.114 2.484 -8.187 1.00 78.12 336 VAL A CA 1
ATOM 2471 C C . VAL A 1 336 ? 12.903 1.310 -8.736 1.00 78.12 336 VAL A C 1
ATOM 2473 O O . VAL A 1 336 ? 13.148 1.233 -9.934 1.00 78.12 336 VAL A O 1
ATOM 2476 N N . ASN A 1 337 ? 13.190 0.333 -7.879 1.00 82.00 337 ASN A N 1
ATOM 2477 C CA . ASN A 1 337 ? 13.658 -0.981 -8.308 1.00 82.00 337 ASN A CA 1
ATOM 2478 C C . ASN A 1 337 ? 12.463 -1.943 -8.368 1.00 82.00 337 ASN A C 1
ATOM 2480 O O . ASN A 1 337 ? 12.017 -2.480 -7.350 1.00 82.00 337 ASN A O 1
ATOM 2484 N N . ALA A 1 338 ? 11.900 -2.102 -9.560 1.00 77.19 338 ALA A N 1
ATOM 2485 C CA . ALA A 1 338 ? 10.695 -2.879 -9.805 1.00 77.19 338 ALA A CA 1
ATOM 2486 C C . ALA A 1 338 ? 10.984 -4.387 -9.827 1.00 77.19 338 ALA A C 1
ATOM 2488 O O . ALA A 1 338 ? 11.963 -4.843 -10.410 1.00 77.19 338 ALA A O 1
ATOM 2489 N N . GLY A 1 339 ? 10.089 -5.175 -9.224 1.00 59.78 339 GLY A N 1
ATOM 2490 C CA . GLY A 1 339 ? 10.133 -6.641 -9.297 1.00 59.78 339 GLY A CA 1
ATOM 2491 C C . GLY A 1 339 ? 11.119 -7.331 -8.346 1.00 59.78 339 GLY A C 1
ATOM 2492 O O . GLY A 1 339 ? 11.173 -8.558 -8.326 1.00 59.78 339 GLY A O 1
ATOM 2493 N N . LEU A 1 340 ? 11.871 -6.591 -7.523 1.00 64.50 340 LEU A N 1
ATOM 2494 C CA . LEU A 1 340 ? 12.793 -7.183 -6.546 1.00 64.50 340 LEU A CA 1
ATOM 2495 C C . LEU A 1 340 ? 12.083 -8.227 -5.671 1.00 64.50 340 LEU A C 1
ATOM 2497 O O . LEU A 1 340 ? 11.122 -7.922 -4.963 1.00 64.50 340 LEU A O 1
ATOM 2501 N N . ALA A 1 341 ? 12.584 -9.464 -5.710 1.00 58.66 341 ALA A N 1
ATOM 2502 C CA . ALA A 1 341 ? 12.050 -10.613 -4.977 1.00 58.66 341 ALA A CA 1
ATOM 2503 C C . ALA A 1 341 ? 10.585 -11.005 -5.293 1.00 58.66 341 ALA A C 1
ATOM 2505 O O . ALA A 1 341 ? 10.026 -11.859 -4.597 1.00 58.66 341 ALA A O 1
ATOM 2506 N N . THR A 1 342 ? 9.967 -10.480 -6.357 1.00 67.88 342 THR A N 1
ATOM 2507 C CA . THR A 1 342 ? 8.632 -10.892 -6.836 1.00 67.88 342 THR A CA 1
ATOM 2508 C C . THR A 1 342 ? 8.699 -11.473 -8.248 1.00 67.88 342 THR A C 1
ATOM 2510 O O . THR A 1 342 ? 9.618 -11.178 -9.002 1.00 67.88 342 THR A O 1
ATOM 2513 N N . SER A 1 343 ? 7.717 -12.297 -8.626 1.00 76.44 343 SER A N 1
ATOM 2514 C CA . SER A 1 343 ? 7.571 -12.823 -9.994 1.00 76.44 343 SER A CA 1
ATOM 2515 C C . SER A 1 343 ? 6.731 -11.926 -10.909 1.00 76.44 343 SER A C 1
ATOM 2517 O O . SER A 1 343 ? 6.594 -12.211 -12.095 1.00 76.44 343 SER A O 1
ATOM 2519 N N . LEU A 1 344 ? 6.154 -10.848 -10.368 1.00 84.25 344 LEU A N 1
ATOM 2520 C CA . LEU A 1 344 ? 5.290 -9.906 -11.077 1.00 84.25 344 LEU A CA 1
ATOM 2521 C C . LEU A 1 344 ? 5.678 -8.463 -10.730 1.00 84.25 344 LEU A C 1
ATOM 2523 O O . LEU A 1 344 ? 5.837 -8.138 -9.549 1.00 84.25 344 LEU A O 1
ATOM 2527 N N . ALA A 1 345 ? 5.753 -7.603 -11.744 1.00 88.38 345 ALA A N 1
ATOM 2528 C CA . ALA A 1 345 ? 5.769 -6.147 -11.616 1.00 88.38 345 ALA A CA 1
ATOM 2529 C C . ALA A 1 345 ? 4.734 -5.547 -12.583 1.00 88.38 345 ALA A C 1
ATOM 2531 O O . ALA A 1 345 ? 4.810 -5.797 -13.782 1.00 88.38 345 ALA A O 1
ATOM 2532 N N . CYS A 1 346 ? 3.760 -4.780 -12.084 1.00 89.44 346 CYS A N 1
ATOM 2533 C CA . CYS A 1 346 ? 2.727 -4.175 -12.928 1.00 89.44 346 CYS A CA 1
ATOM 2534 C C . CYS A 1 346 ? 2.472 -2.707 -12.563 1.00 89.44 346 CYS A C 1
ATOM 2536 O O . CYS A 1 346 ? 2.161 -2.401 -11.410 1.00 89.44 346 CYS A O 1
ATOM 2538 N N . TYR A 1 347 ? 2.555 -1.820 -13.555 1.00 90.00 347 TYR A N 1
ATOM 2539 C CA . TYR A 1 347 ? 2.289 -0.386 -13.448 1.00 90.00 347 TYR A CA 1
ATOM 2540 C C . TYR A 1 347 ? 1.378 0.052 -14.593 1.00 90.00 347 TYR A C 1
ATOM 2542 O O . TYR A 1 347 ? 1.638 -0.281 -15.749 1.00 90.00 347 TYR A O 1
ATOM 2550 N N . VAL A 1 348 ? 0.317 0.795 -14.279 1.00 89.12 348 VAL A N 1
ATOM 2551 C CA . VAL A 1 348 ? -0.648 1.296 -15.265 1.00 89.12 348 VAL A CA 1
ATOM 2552 C C . VAL A 1 348 ? -0.939 2.773 -15.002 1.00 89.12 348 VAL A C 1
ATOM 2554 O O . VAL A 1 348 ? -1.365 3.113 -13.906 1.00 89.12 348 VAL A O 1
ATOM 2557 N N . GLY A 1 349 ? -0.722 3.667 -15.966 1.00 85.88 349 GLY A N 1
ATOM 2558 C CA . GLY A 1 349 ? -1.060 5.092 -15.791 1.00 85.88 349 GLY A CA 1
ATOM 2559 C C . GLY A 1 349 ? -0.180 5.843 -14.779 1.00 85.88 349 GLY A C 1
ATOM 2560 O O . GLY A 1 349 ? -0.574 6.883 -14.257 1.00 85.88 349 GLY A O 1
ATOM 2561 N N . VAL A 1 350 ? 0.995 5.310 -14.432 1.00 87.88 350 VAL A N 1
ATOM 2562 C CA . VAL A 1 350 ? 1.878 5.895 -13.409 1.00 87.88 350 VAL A CA 1
ATOM 2563 C C . VAL A 1 350 ? 2.798 6.945 -14.029 1.00 87.88 350 VAL A C 1
ATOM 2565 O O . VAL A 1 350 ? 3.369 6.726 -15.095 1.00 87.88 350 VAL A O 1
ATOM 2568 N N . THR A 1 351 ? 2.984 8.075 -13.341 1.00 89.62 351 THR A N 1
ATOM 2569 C CA . THR A 1 351 ? 3.956 9.109 -13.724 1.00 89.62 351 THR A CA 1
ATOM 2570 C C . THR A 1 351 ? 5.230 9.005 -12.885 1.00 89.62 351 THR A C 1
ATOM 2572 O O . THR A 1 351 ? 5.200 9.228 -11.672 1.00 89.62 351 THR A O 1
ATOM 2575 N N . PHE A 1 352 ? 6.364 8.735 -13.521 1.00 90.44 352 PHE A N 1
ATOM 2576 C CA . PHE A 1 352 ? 7.676 8.645 -12.888 1.00 90.44 352 PHE A CA 1
ATOM 25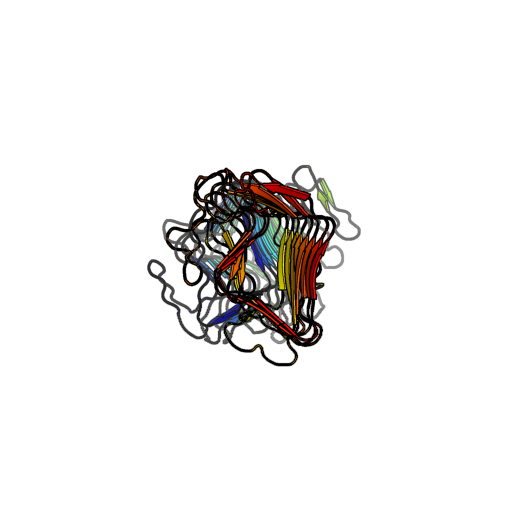77 C C . PHE A 1 352 ? 8.483 9.927 -13.105 1.00 90.44 352 PHE A C 1
ATOM 2579 O O . PHE A 1 352 ? 8.676 10.379 -14.230 1.00 90.44 352 PHE A O 1
ATOM 2586 N N . ALA A 1 353 ? 8.948 10.515 -12.003 1.00 89.12 353 ALA A N 1
ATOM 2587 C CA . ALA A 1 353 ? 9.858 11.661 -11.972 1.00 89.12 353 ALA A CA 1
ATOM 2588 C C . ALA A 1 353 ? 11.261 11.287 -11.451 1.00 89.12 353 ALA A C 1
ATOM 2590 O O . ALA A 1 353 ? 12.076 12.164 -11.179 1.00 89.12 353 ALA A O 1
ATOM 2591 N N . ALA A 1 354 ? 11.524 9.989 -11.295 1.00 88.44 354 ALA A N 1
ATOM 2592 C CA . ALA A 1 354 ? 12.823 9.403 -10.997 1.00 88.44 354 ALA A CA 1
ATOM 2593 C C . ALA A 1 354 ? 12.956 8.061 -11.734 1.00 88.44 354 ALA A C 1
ATOM 2595 O O . ALA A 1 354 ? 11.950 7.493 -12.169 1.00 88.44 354 ALA A O 1
ATOM 2596 N N . ASP A 1 355 ? 14.188 7.576 -11.867 1.00 89.38 355 ASP A N 1
ATOM 2597 C CA . ASP A 1 355 ? 14.520 6.385 -12.649 1.00 89.38 355 ASP A CA 1
ATOM 2598 C C . ASP A 1 355 ? 13.797 5.122 -12.154 1.00 89.38 355 ASP A C 1
ATOM 2600 O O . ASP A 1 355 ? 13.599 4.911 -10.952 1.00 89.38 355 ASP A O 1
ATOM 2604 N N . VAL A 1 356 ? 13.412 4.268 -13.105 1.00 93.12 356 VAL A N 1
ATOM 2605 C CA . VAL A 1 356 ? 12.774 2.973 -12.845 1.00 93.12 356 VAL A CA 1
ATOM 2606 C C . VAL A 1 356 ? 13.650 1.870 -13.406 1.00 93.12 356 VAL A C 1
ATOM 2608 O O . VAL A 1 356 ? 13.794 1.744 -14.620 1.00 93.12 356 VAL A O 1
ATOM 2611 N N . VAL A 1 357 ? 14.186 1.030 -12.530 1.00 93.81 357 VAL A N 1
ATOM 2612 C CA . VAL A 1 357 ? 14.987 -0.135 -12.900 1.00 93.81 357 VAL A CA 1
ATOM 2613 C C . VAL A 1 357 ? 14.155 -1.395 -12.711 1.00 93.81 357 VAL A C 1
ATOM 2615 O O . VAL A 1 357 ? 13.795 -1.775 -11.599 1.00 93.81 357 VAL A O 1
ATOM 2618 N N . VAL A 1 358 ? 13.847 -2.062 -13.816 1.00 94.19 358 VAL A N 1
ATOM 2619 C CA . VAL A 1 358 ? 13.298 -3.414 -13.863 1.00 94.19 358 VAL A CA 1
ATOM 2620 C C . VAL A 1 358 ? 14.471 -4.376 -14.053 1.00 94.19 358 VAL A C 1
ATOM 2622 O O . VAL A 1 358 ? 14.809 -4.750 -15.178 1.00 94.19 358 VAL A O 1
ATOM 2625 N N . ASP A 1 359 ? 15.108 -4.772 -12.951 1.00 90.75 359 ASP A N 1
ATOM 2626 C CA . ASP A 1 359 ? 16.113 -5.839 -12.962 1.00 90.75 359 ASP A CA 1
ATOM 2627 C C . ASP A 1 359 ? 15.398 -7.192 -12.976 1.00 90.75 359 ASP A C 1
ATOM 2629 O O . ASP A 1 359 ? 15.095 -7.790 -11.936 1.00 90.75 359 ASP A O 1
ATOM 2633 N N . VAL A 1 360 ? 15.123 -7.668 -14.190 1.00 92.12 360 VAL A N 1
ATOM 2634 C CA . VAL A 1 360 ? 14.437 -8.932 -14.437 1.00 92.12 360 VAL A CA 1
ATOM 2635 C C . VAL A 1 360 ? 15.236 -10.092 -13.868 1.00 92.12 360 VAL A C 1
ATOM 2637 O O . VAL A 1 360 ? 14.610 -11.051 -13.439 1.00 92.12 360 VAL A O 1
ATOM 2640 N N . ALA A 1 361 ? 16.571 -10.018 -13.795 1.00 88.25 361 ALA A N 1
ATOM 2641 C CA . ALA A 1 361 ? 17.414 -11.076 -13.239 1.00 88.25 361 ALA A CA 1
ATOM 2642 C C . ALA A 1 361 ? 17.282 -11.199 -11.709 1.00 88.25 361 ALA A C 1
ATOM 2644 O O . ALA A 1 361 ? 17.380 -12.309 -11.175 1.00 88.25 361 ALA A O 1
ATOM 2645 N N . SER A 1 362 ? 16.969 -10.101 -11.016 1.00 85.50 362 SER A N 1
ATOM 2646 C CA . SER A 1 362 ? 16.735 -10.061 -9.561 1.00 85.50 362 SER A CA 1
ATOM 2647 C C . SER A 1 362 ? 15.329 -10.498 -9.106 1.00 85.50 362 SER A C 1
ATOM 2649 O O . SER A 1 362 ? 15.088 -10.687 -7.907 1.00 85.50 362 SER A O 1
ATOM 2651 N N . MET A 1 363 ? 14.389 -10.657 -10.044 1.00 84.50 363 MET A N 1
ATOM 2652 C CA . MET A 1 363 ? 13.024 -11.126 -9.773 1.00 84.50 363 MET A CA 1
ATOM 2653 C C . MET A 1 363 ? 13.002 -12.578 -9.261 1.00 84.50 363 MET A C 1
ATOM 2655 O O . MET A 1 363 ? 13.936 -13.350 -9.476 1.00 84.50 363 MET A O 1
ATOM 2659 N N . SER A 1 364 ? 11.925 -12.975 -8.578 1.00 78.00 364 SER A N 1
ATOM 2660 C CA . SER A 1 364 ? 11.757 -14.347 -8.075 1.00 78.00 364 SER A CA 1
ATOM 2661 C C . SER A 1 364 ? 10.892 -15.208 -9.002 1.00 78.00 364 SER A C 1
ATOM 2663 O O . SER A 1 364 ? 10.075 -14.705 -9.767 1.00 78.00 364 SER A O 1
ATOM 2665 N N . GLY A 1 365 ? 11.047 -16.532 -8.916 1.00 81.38 365 GLY A N 1
ATOM 2666 C CA . GLY A 1 365 ? 10.249 -17.494 -9.683 1.00 81.38 365 GLY A CA 1
ATOM 2667 C C . GLY A 1 365 ? 10.798 -17.817 -11.078 1.00 81.38 365 GLY A C 1
ATOM 2668 O O . GLY A 1 365 ? 11.655 -17.121 -11.621 1.00 81.38 365 GLY A O 1
ATOM 2669 N N . SER A 1 366 ? 10.294 -18.915 -11.649 1.00 82.56 366 SER A N 1
ATOM 2670 C CA . SER A 1 366 ? 10.687 -19.409 -12.978 1.00 82.56 366 SER A CA 1
ATOM 2671 C C . SER A 1 366 ? 10.012 -18.663 -14.130 1.00 82.56 366 SER A C 1
ATOM 2673 O O . SER A 1 366 ? 10.534 -18.663 -15.239 1.00 82.56 366 SER A O 1
ATOM 2675 N N . VAL A 1 367 ? 8.871 -18.017 -13.880 1.00 87.31 367 VAL A N 1
ATOM 2676 C CA . VAL A 1 367 ? 8.167 -17.165 -14.846 1.00 87.31 367 VAL A CA 1
ATOM 2677 C C . VAL A 1 367 ? 8.030 -15.778 -14.241 1.00 87.31 367 VAL A C 1
ATOM 2679 O O . VAL A 1 367 ? 7.443 -15.628 -13.168 1.00 87.31 367 VAL A O 1
ATOM 2682 N N . ARG A 1 368 ? 8.599 -14.784 -14.921 1.00 90.88 368 ARG A N 1
ATOM 2683 C CA . ARG A 1 368 ? 8.698 -13.399 -14.457 1.00 90.88 368 ARG A CA 1
ATOM 2684 C C . ARG A 1 368 ? 7.908 -12.504 -15.402 1.00 90.88 368 ARG A C 1
ATOM 2686 O O . ARG A 1 368 ? 8.253 -12.400 -16.575 1.00 90.88 368 ARG A O 1
ATOM 2693 N N . ASN A 1 369 ? 6.856 -11.874 -14.894 1.00 90.06 369 ASN A N 1
ATOM 2694 C CA . ASN A 1 369 ? 5.951 -11.041 -15.679 1.00 90.06 369 ASN A CA 1
ATOM 2695 C C . ASN A 1 369 ? 6.149 -9.568 -15.329 1.00 90.06 369 ASN A C 1
ATOM 2697 O O . ASN A 1 369 ? 6.078 -9.181 -14.163 1.00 90.06 369 ASN A O 1
ATOM 2701 N N . VAL A 1 370 ? 6.357 -8.736 -16.341 1.00 94.81 370 VAL A N 1
ATOM 2702 C CA . VAL A 1 370 ? 6.489 -7.290 -16.184 1.00 94.81 370 VAL A CA 1
ATOM 2703 C C . VAL A 1 370 ? 5.513 -6.600 -17.123 1.00 94.81 370 VAL A C 1
ATOM 2705 O O . VAL A 1 370 ? 5.449 -6.913 -18.309 1.00 94.81 370 VAL A O 1
ATOM 2708 N N . THR A 1 371 ? 4.748 -5.645 -16.607 1.00 94.75 371 THR A N 1
ATOM 2709 C CA . THR A 1 371 ? 3.835 -4.825 -17.404 1.00 94.75 371 THR A CA 1
ATOM 2710 C C . THR A 1 371 ? 3.944 -3.363 -16.994 1.00 94.75 371 THR A C 1
ATOM 2712 O O . THR A 1 371 ? 3.704 -3.019 -15.841 1.00 94.75 371 THR A O 1
ATOM 2715 N N . LEU A 1 372 ? 4.303 -2.496 -17.936 1.00 96.00 372 LEU A N 1
ATOM 2716 C CA . LEU A 1 372 ? 4.190 -1.047 -17.818 1.00 96.00 372 LEU A CA 1
ATOM 2717 C C . LEU A 1 372 ? 3.247 -0.584 -18.926 1.00 96.00 372 LEU A C 1
ATOM 2719 O O . LEU A 1 372 ? 3.606 -0.664 -20.097 1.00 96.00 372 LEU A O 1
ATOM 2723 N N . ALA A 1 373 ? 2.044 -0.144 -18.568 1.00 95.06 373 ALA A N 1
ATOM 2724 C CA . ALA A 1 373 ? 1.025 0.279 -19.522 1.00 95.06 373 ALA A CA 1
ATOM 2725 C C . ALA A 1 373 ? 0.654 1.750 -19.310 1.00 95.06 373 ALA A C 1
ATOM 2727 O O . ALA A 1 373 ? 0.286 2.144 -18.207 1.00 95.06 373 ALA A O 1
ATOM 2728 N N . ASN A 1 374 ? 0.698 2.566 -20.360 1.00 93.50 374 ASN A N 1
ATOM 2729 C CA . ASN A 1 374 ? 0.313 3.982 -20.316 1.00 93.50 374 ASN A CA 1
ATOM 2730 C C . ASN A 1 374 ? 1.065 4.789 -19.238 1.00 93.50 374 ASN A C 1
ATOM 2732 O O . ASN A 1 374 ? 0.488 5.665 -18.599 1.00 93.50 374 ASN A O 1
ATOM 2736 N N . CYS A 1 375 ? 2.328 4.450 -18.968 1.00 95.81 375 CYS A N 1
ATOM 2737 C CA . CYS A 1 375 ? 3.146 5.158 -17.981 1.00 95.81 375 CYS A CA 1
ATOM 2738 C C . CYS A 1 375 ? 3.841 6.372 -18.612 1.00 95.81 375 CYS A C 1
ATOM 2740 O O . CYS A 1 375 ? 4.234 6.326 -19.777 1.00 95.81 375 CYS A O 1
ATOM 2742 N N . THR A 1 376 ? 4.069 7.418 -17.818 1.00 95.75 376 THR A N 1
ATOM 2743 C CA . THR A 1 376 ? 4.725 8.654 -18.270 1.00 95.75 376 THR A CA 1
ATOM 2744 C C . THR A 1 376 ? 6.016 8.899 -17.495 1.00 95.75 376 THR A C 1
ATOM 2746 O O . THR A 1 376 ? 6.017 8.850 -16.268 1.00 95.75 376 THR A O 1
ATOM 2749 N N . PHE A 1 377 ? 7.108 9.204 -18.188 1.00 95.38 377 PHE A N 1
ATOM 2750 C CA . PHE A 1 377 ? 8.403 9.550 -17.605 1.00 95.38 377 PHE A CA 1
ATOM 2751 C C . PHE A 1 377 ? 8.706 11.027 -17.858 1.00 95.38 377 PHE A C 1
ATOM 2753 O O . PHE A 1 377 ? 8.603 11.507 -18.988 1.00 95.38 377 PHE A O 1
ATOM 2760 N N . VAL A 1 378 ? 9.028 11.758 -16.788 1.00 91.38 378 VAL A N 1
ATOM 2761 C CA . VAL A 1 378 ? 9.232 13.213 -16.811 1.00 91.38 378 VAL A CA 1
ATOM 2762 C C . VAL A 1 378 ? 10.459 13.621 -16.004 1.00 91.38 378 VAL A C 1
ATOM 2764 O O . VAL A 1 378 ? 10.915 12.896 -15.123 1.00 91.38 378 VAL A O 1
ATOM 2767 N N . GLY A 1 379 ? 10.964 14.831 -16.250 1.00 87.62 379 GLY A N 1
ATOM 2768 C CA . GLY A 1 379 ? 12.026 15.425 -15.431 1.00 87.62 379 GLY A CA 1
ATOM 2769 C C . GLY A 1 379 ? 13.355 14.666 -15.489 1.00 87.62 379 GLY A C 1
ATOM 2770 O O . GLY A 1 379 ? 14.075 14.643 -14.496 1.00 87.62 379 GLY A O 1
ATOM 2771 N N . GLY A 1 380 ? 13.658 14.037 -16.627 1.00 89.38 380 GLY A N 1
ATOM 2772 C CA . GLY A 1 380 ? 14.879 13.255 -16.835 1.00 89.38 380 GLY A CA 1
ATOM 2773 C C . GLY A 1 380 ? 14.823 11.803 -16.348 1.00 89.38 380 GLY A C 1
ATOM 2774 O O . GLY A 1 380 ? 15.805 11.086 -16.501 1.00 89.38 380 GLY A O 1
ATOM 2775 N N . ALA A 1 381 ? 13.700 11.356 -15.779 1.00 93.00 381 ALA A N 1
ATOM 2776 C CA . ALA A 1 381 ? 13.524 9.983 -15.311 1.00 93.00 381 ALA A CA 1
ATOM 2777 C C . ALA A 1 381 ? 13.578 8.977 -16.464 1.00 93.00 381 ALA A C 1
ATOM 2779 O O . ALA A 1 381 ? 12.845 9.146 -17.426 1.00 93.00 381 ALA A O 1
ATOM 2780 N N . SER A 1 382 ? 14.352 7.903 -16.362 1.00 95.94 382 SER A N 1
ATOM 2781 C CA . SER A 1 382 ? 14.458 6.893 -17.426 1.00 95.94 382 SER A CA 1
ATOM 2782 C C . SER A 1 382 ? 14.024 5.497 -16.973 1.00 95.94 382 SER A C 1
ATOM 2784 O O . SER A 1 382 ? 14.092 5.154 -15.790 1.00 95.94 382 SER A O 1
ATOM 2786 N N . LEU A 1 383 ? 13.555 4.683 -17.922 1.00 97.44 383 LEU A N 1
ATOM 2787 C CA . LEU A 1 383 ? 13.196 3.279 -17.707 1.00 97.44 383 LEU A CA 1
ATOM 2788 C C . LEU A 1 383 ? 14.360 2.372 -18.109 1.00 97.44 383 LEU A C 1
ATOM 2790 O O . LEU A 1 383 ? 14.834 2.447 -19.238 1.00 97.44 383 LEU A O 1
ATOM 2794 N N . TYR A 1 384 ? 14.749 1.448 -17.237 1.00 97.25 384 TYR A N 1
ATOM 2795 C CA . TYR A 1 384 ? 15.785 0.453 -17.498 1.00 97.25 384 TYR A CA 1
ATOM 2796 C C . TYR A 1 384 ? 15.186 -0.948 -17.371 1.00 97.25 384 TYR A C 1
ATOM 2798 O O . TYR A 1 384 ? 14.851 -1.384 -16.276 1.00 97.25 384 TYR A O 1
ATOM 2806 N N . VAL A 1 385 ? 15.052 -1.671 -18.481 1.00 97.19 385 VAL A N 1
ATOM 2807 C CA . VAL A 1 385 ? 14.651 -3.083 -18.512 1.00 97.19 385 VAL A CA 1
ATOM 2808 C C . VAL A 1 385 ? 15.897 -3.933 -18.693 1.00 97.19 385 VAL A C 1
ATOM 2810 O O . VAL A 1 385 ? 16.484 -3.988 -19.773 1.00 97.19 385 VAL A O 1
ATOM 2813 N N . VAL A 1 386 ? 16.311 -4.599 -17.621 1.00 95.31 386 VAL A N 1
ATOM 2814 C CA . VAL A 1 386 ? 17.631 -5.215 -17.528 1.00 95.31 386 VAL A CA 1
ATOM 2815 C C . VAL A 1 386 ? 17.510 -6.720 -17.313 1.00 95.31 386 VAL A C 1
ATOM 2817 O O . VAL A 1 386 ? 16.874 -7.172 -16.364 1.00 95.31 386 VAL A O 1
ATOM 2820 N N . GLY A 1 387 ? 18.127 -7.500 -18.201 1.00 94.31 387 GLY A N 1
ATOM 2821 C CA . GLY A 1 387 ? 18.270 -8.950 -18.073 1.00 94.31 387 GLY A CA 1
ATOM 2822 C C . GLY A 1 387 ? 19.565 -9.384 -17.371 1.00 94.31 387 GLY A C 1
ATOM 2823 O O . GLY A 1 387 ? 20.232 -8.614 -16.684 1.00 94.31 387 GLY A O 1
ATOM 2824 N N . TRP A 1 388 ? 19.968 -10.635 -17.583 1.00 93.75 388 TRP A N 1
ATOM 2825 C CA . TRP A 1 388 ? 21.126 -11.253 -16.937 1.00 93.75 388 TRP A CA 1
ATOM 2826 C C . TRP A 1 388 ? 22.436 -10.789 -17.573 1.00 93.75 388 TRP A C 1
ATOM 2828 O O . TRP A 1 388 ? 22.587 -10.853 -18.790 1.00 93.75 388 TRP A O 1
ATOM 2838 N N . LEU A 1 389 ? 23.411 -10.393 -16.749 1.00 91.12 389 LEU A N 1
ATOM 2839 C CA . LEU A 1 389 ? 24.773 -10.070 -17.203 1.00 91.12 389 LEU A CA 1
ATOM 2840 C C . LEU A 1 389 ? 25.527 -11.315 -17.713 1.00 91.12 389 LEU A C 1
ATOM 2842 O O . LEU A 1 389 ? 26.274 -11.244 -18.692 1.00 91.12 389 LEU A O 1
ATOM 2846 N N . SER A 1 390 ? 25.291 -12.457 -17.067 1.00 89.31 390 SER A N 1
ATOM 2847 C CA . SER A 1 390 ? 25.856 -13.771 -17.405 1.00 89.31 390 SER A CA 1
ATOM 2848 C C . SER A 1 390 ? 24.809 -14.670 -18.065 1.00 89.31 390 SER A C 1
ATOM 2850 O O . SER A 1 390 ? 23.651 -14.281 -18.207 1.00 89.31 390 SER A O 1
ATOM 2852 N N . ASP A 1 391 ? 25.197 -15.879 -18.476 1.00 86.38 391 ASP A N 1
ATOM 2853 C CA . ASP A 1 391 ? 24.249 -16.814 -19.083 1.00 86.38 391 ASP A CA 1
ATOM 2854 C C . ASP A 1 391 ? 23.080 -17.133 -18.128 1.00 86.38 391 ASP A C 1
ATOM 2856 O O . ASP A 1 391 ? 23.316 -17.482 -16.965 1.00 86.38 391 ASP A O 1
ATOM 2860 N N . PRO A 1 392 ? 21.823 -16.976 -18.588 1.00 86.44 392 PRO A N 1
ATOM 2861 C CA . PRO A 1 392 ? 20.655 -17.154 -17.740 1.00 86.44 392 PRO A CA 1
ATOM 2862 C C . PRO A 1 392 ? 20.462 -18.625 -17.328 1.00 86.44 392 PRO A C 1
ATOM 2864 O O . PRO A 1 392 ? 20.783 -19.530 -18.106 1.00 86.44 392 PRO A O 1
ATOM 2867 N N . PRO A 1 393 ? 19.890 -18.894 -16.138 1.00 80.50 393 PRO A N 1
ATOM 2868 C CA . PRO A 1 393 ? 19.594 -20.250 -15.688 1.00 80.50 393 PRO A CA 1
ATOM 2869 C C . PRO A 1 393 ? 18.599 -20.963 -16.612 1.00 80.50 393 PRO A C 1
ATOM 2871 O O . PRO A 1 393 ? 17.685 -20.357 -17.175 1.00 80.50 393 PRO A O 1
ATOM 2874 N N . ALA A 1 394 ? 18.749 -22.281 -16.750 1.00 82.81 394 ALA A N 1
ATOM 2875 C CA . ALA A 1 394 ? 17.812 -23.093 -17.519 1.00 82.81 394 ALA A CA 1
ATOM 2876 C C . ALA A 1 394 ? 16.443 -23.190 -16.819 1.00 82.81 394 ALA A C 1
ATOM 2878 O O . ALA A 1 394 ? 16.368 -23.313 -15.598 1.00 82.81 394 ALA A O 1
ATOM 2879 N N . GLY A 1 395 ? 15.361 -23.205 -17.603 1.00 82.50 395 GLY A N 1
ATOM 2880 C CA . GLY A 1 395 ? 13.990 -23.344 -17.092 1.00 82.50 395 GLY A CA 1
ATOM 2881 C C . GLY A 1 395 ? 13.342 -22.040 -16.615 1.00 82.50 395 GLY A C 1
ATOM 2882 O O . GLY A 1 395 ? 12.223 -22.082 -16.104 1.00 82.50 395 GLY A O 1
ATOM 2883 N N . GLU A 1 396 ? 14.011 -20.902 -16.796 1.00 90.56 396 GLU A N 1
ATOM 2884 C CA . GLU A 1 396 ? 13.461 -19.577 -16.506 1.00 90.56 396 GLU A CA 1
ATOM 2885 C C . GLU A 1 396 ? 12.923 -18.892 -17.768 1.00 90.56 396 GLU A C 1
ATOM 2887 O O . GLU A 1 396 ? 13.360 -19.181 -18.882 1.00 90.56 396 GLU A O 1
ATOM 2892 N N . ARG A 1 397 ? 11.965 -17.976 -17.593 1.00 92.81 397 ARG A N 1
ATOM 2893 C CA . ARG A 1 397 ? 11.364 -17.167 -18.658 1.00 92.81 397 ARG A CA 1
ATOM 2894 C C . ARG A 1 397 ? 10.932 -15.801 -18.129 1.00 92.81 397 ARG A C 1
ATOM 2896 O O . ARG A 1 397 ? 10.395 -15.702 -17.026 1.00 92.81 397 ARG A O 1
ATOM 2903 N N . ALA A 1 398 ? 11.096 -14.773 -18.956 1.00 94.56 398 ALA A N 1
ATOM 2904 C CA . ALA A 1 398 ? 10.562 -13.439 -18.714 1.00 94.56 398 ALA A CA 1
ATOM 2905 C C . ALA A 1 398 ? 9.573 -13.016 -19.810 1.00 94.56 398 ALA A C 1
ATOM 2907 O O . ALA A 1 398 ? 9.880 -13.132 -20.995 1.00 94.56 398 ALA A O 1
ATOM 2908 N N . ASP A 1 399 ? 8.415 -12.498 -19.414 1.00 96.19 399 ASP A N 1
ATOM 2909 C CA . ASP A 1 399 ? 7.458 -11.832 -20.296 1.00 96.19 399 ASP A CA 1
ATOM 2910 C C . ASP A 1 399 ? 7.349 -10.362 -19.861 1.00 96.19 399 ASP A C 1
ATOM 2912 O O . ASP A 1 399 ? 6.760 -10.038 -18.829 1.00 96.19 399 ASP A O 1
ATOM 2916 N N . VAL A 1 400 ? 7.965 -9.468 -20.634 1.00 97.62 400 VAL A N 1
ATOM 2917 C CA . VAL A 1 400 ? 8.009 -8.024 -20.386 1.00 97.62 400 VAL A CA 1
ATOM 2918 C C . VAL A 1 400 ? 7.198 -7.302 -21.452 1.00 97.62 400 VAL A C 1
ATOM 2920 O O . VAL A 1 400 ? 7.479 -7.424 -22.645 1.00 97.62 400 VAL A O 1
ATOM 2923 N N . LEU A 1 401 ? 6.221 -6.513 -21.013 1.00 97.75 401 LEU A N 1
ATOM 2924 C CA . LEU A 1 401 ? 5.396 -5.658 -21.854 1.00 97.75 401 LEU A CA 1
ATOM 2925 C C . LEU A 1 401 ? 5.502 -4.204 -21.390 1.00 97.75 401 LEU A C 1
ATOM 2927 O O . LEU A 1 401 ? 5.072 -3.861 -20.293 1.00 97.75 401 LEU A O 1
ATOM 2931 N N . VAL A 1 402 ? 6.035 -3.348 -22.250 1.00 98.12 402 VAL A N 1
ATOM 2932 C CA . VAL A 1 402 ? 6.013 -1.892 -22.126 1.00 98.12 402 VAL A CA 1
ATOM 2933 C C . VAL A 1 402 ? 5.103 -1.379 -23.236 1.00 98.12 402 VAL A C 1
ATOM 2935 O O . VAL A 1 402 ? 5.432 -1.521 -24.407 1.00 98.12 402 VAL A O 1
ATOM 2938 N N . SER A 1 403 ? 3.936 -0.852 -22.882 1.00 97.31 403 SER A N 1
ATOM 2939 C CA . SER A 1 403 ? 2.882 -0.462 -23.822 1.00 97.31 403 SER A CA 1
ATOM 2940 C C . SER A 1 403 ? 2.413 0.957 -23.532 1.00 97.31 403 SER A C 1
ATOM 2942 O O . SER A 1 403 ? 2.199 1.290 -22.369 1.00 97.31 403 SER A O 1
ATOM 2944 N N . GLY A 1 404 ? 2.194 1.793 -24.547 1.00 96.38 404 GLY A N 1
ATOM 2945 C CA . GLY A 1 404 ? 1.644 3.136 -24.308 1.00 96.38 404 GLY A CA 1
ATOM 2946 C C . GLY A 1 404 ? 2.581 4.068 -23.534 1.00 96.38 404 GLY A C 1
ATOM 2947 O O . GLY A 1 404 ? 2.109 5.002 -22.893 1.00 96.38 404 GLY A O 1
ATOM 2948 N N . LEU A 1 405 ? 3.886 3.786 -23.493 1.00 97.44 405 LEU A N 1
ATOM 2949 C CA . LEU A 1 405 ? 4.832 4.558 -22.691 1.00 97.44 405 LEU A CA 1
ATOM 2950 C C . LEU A 1 405 ? 5.032 5.947 -23.301 1.00 97.44 405 LEU A C 1
ATOM 2952 O O . LEU A 1 405 ? 5.302 6.054 -24.494 1.00 97.44 405 LEU A O 1
ATOM 2956 N N . GLU A 1 406 ? 4.995 6.993 -22.481 1.00 96.88 406 GLU A N 1
ATOM 2957 C CA . GLU A 1 406 ? 5.334 8.354 -22.898 1.00 96.88 406 GLU A CA 1
ATOM 2958 C C . GLU A 1 406 ? 6.578 8.853 -22.153 1.00 96.88 406 GLU A C 1
ATOM 2960 O O . GLU A 1 406 ? 6.588 8.959 -20.930 1.00 96.88 406 GLU A O 1
ATOM 2965 N N . SER A 1 407 ? 7.641 9.167 -22.890 1.00 94.56 407 SER A N 1
ATOM 2966 C CA . SER A 1 407 ? 8.919 9.648 -22.352 1.00 94.56 407 SER A CA 1
ATOM 2967 C C . SER A 1 407 ? 9.195 11.062 -22.873 1.00 94.56 407 SER A C 1
ATOM 2969 O O . SER A 1 407 ? 9.261 11.258 -24.089 1.00 94.56 407 SER A O 1
ATOM 2971 N N . ARG A 1 408 ? 9.329 12.049 -21.969 1.00 90.94 408 ARG A N 1
ATOM 2972 C CA . ARG A 1 408 ? 9.612 13.462 -22.284 1.00 90.94 408 ARG A CA 1
ATOM 2973 C C . ARG A 1 408 ? 10.624 14.123 -21.341 1.00 90.94 408 ARG A C 1
ATOM 2975 O O . ARG A 1 408 ? 10.842 13.718 -20.204 1.00 90.94 408 ARG A O 1
ATOM 2982 N N . SER A 1 409 ? 11.145 15.272 -21.777 1.00 85.44 409 SER A N 1
ATOM 2983 C CA . SER A 1 409 ? 11.982 16.158 -20.950 1.00 85.44 409 SER A CA 1
ATOM 2984 C C . SER A 1 409 ? 13.300 15.514 -20.494 1.00 85.44 409 SER A C 1
ATOM 2986 O O . SER A 1 409 ? 13.665 15.595 -19.322 1.00 85.44 409 SER A O 1
ATOM 2988 N N . GLY A 1 410 ? 14.019 14.888 -21.430 1.00 85.81 410 GLY A N 1
ATOM 2989 C CA . GLY A 1 410 ? 15.333 14.282 -21.174 1.00 85.81 410 GLY A CA 1
ATOM 2990 C C . GLY A 1 410 ? 15.275 12.881 -20.559 1.00 85.81 410 GLY A C 1
ATOM 2991 O O . GLY A 1 410 ? 16.261 12.426 -19.994 1.00 85.81 410 GLY A O 1
ATOM 2992 N N . SER A 1 411 ? 14.130 12.209 -20.639 1.00 92.75 411 SER A N 1
ATOM 2993 C CA . SER A 1 411 ? 13.956 10.806 -20.264 1.00 92.75 411 SER A CA 1
ATOM 2994 C C . SER A 1 411 ? 14.220 9.858 -21.435 1.00 92.75 411 SER A C 1
ATOM 2996 O O . SER A 1 411 ? 14.089 10.235 -22.602 1.00 92.75 411 SER A O 1
ATOM 2998 N N . GLY A 1 412 ? 14.515 8.596 -21.131 1.00 94.69 412 GLY A N 1
ATOM 2999 C CA . GLY A 1 412 ? 14.717 7.562 -22.139 1.00 94.69 412 GLY A CA 1
ATOM 3000 C C . GLY A 1 412 ? 14.384 6.154 -21.662 1.00 94.69 412 GLY A C 1
ATOM 3001 O O . GLY A 1 412 ? 13.901 5.945 -20.546 1.00 94.69 412 GLY A O 1
ATOM 3002 N N . VAL A 1 413 ? 14.621 5.181 -22.538 1.00 97.75 413 VAL A N 1
ATOM 3003 C CA . VAL A 1 413 ? 14.355 3.761 -22.285 1.00 97.75 413 VAL A CA 1
ATOM 3004 C C . VAL A 1 413 ? 15.587 2.941 -22.628 1.00 97.75 413 VAL A C 1
ATOM 3006 O O . VAL A 1 413 ? 16.138 3.079 -23.715 1.00 97.75 413 VAL A O 1
ATOM 3009 N N . VAL A 1 414 ? 15.981 2.037 -21.736 1.00 97.88 414 VAL A N 1
ATOM 3010 C CA . VAL A 1 414 ? 17.050 1.061 -21.953 1.00 97.88 414 VAL A CA 1
ATOM 3011 C C . VAL A 1 414 ? 16.468 -0.345 -21.926 1.00 97.88 414 VAL A C 1
ATOM 3013 O O . VAL A 1 414 ? 15.746 -0.701 -20.997 1.00 97.88 414 VAL A O 1
ATOM 3016 N N . VAL A 1 415 ? 16.828 -1.170 -22.907 1.00 97.75 415 VAL A N 1
ATOM 3017 C CA . VAL A 1 415 ? 16.673 -2.629 -22.853 1.00 97.75 415 VAL A CA 1
ATOM 3018 C C . VAL A 1 415 ? 18.061 -3.251 -22.912 1.00 97.75 415 VAL A C 1
ATOM 3020 O O . VAL A 1 415 ? 18.804 -3.010 -23.864 1.00 97.75 415 VAL A O 1
ATOM 3023 N N . ALA A 1 416 ? 18.428 -4.034 -21.899 1.00 96.19 416 ALA A N 1
ATOM 3024 C CA . ALA A 1 416 ? 19.806 -4.476 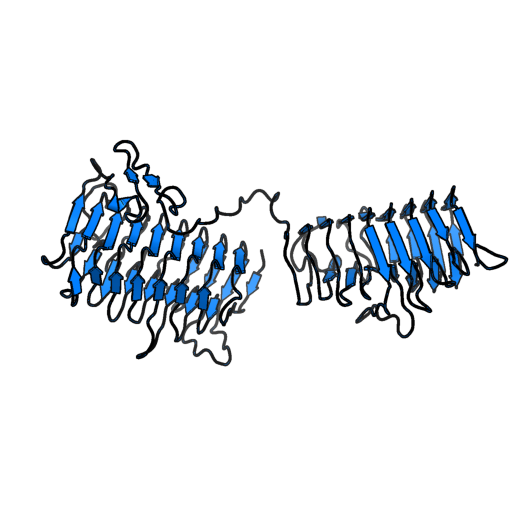-21.726 1.00 96.19 416 ALA A CA 1
ATOM 3025 C C . ALA A 1 416 ? 19.974 -5.972 -21.445 1.00 96.19 416 ALA A C 1
ATOM 3027 O O . ALA A 1 416 ? 19.146 -6.611 -20.792 1.00 96.19 416 ALA A O 1
ATOM 3028 N N . ASN A 1 417 ? 21.145 -6.474 -21.842 1.00 95.44 417 ASN A N 1
ATOM 3029 C CA . ASN A 1 417 ? 21.706 -7.777 -21.490 1.00 95.44 417 ASN A CA 1
ATOM 3030 C C . ASN A 1 417 ? 20.932 -8.986 -22.061 1.00 95.44 417 ASN A C 1
ATOM 3032 O O . ASN A 1 417 ? 20.390 -8.942 -23.168 1.00 95.44 417 ASN A O 1
ATOM 3036 N N . ARG A 1 418 ? 20.972 -10.124 -21.353 1.00 95.06 418 ARG A N 1
ATOM 3037 C CA . ARG A 1 418 ? 20.494 -11.429 -21.836 1.00 95.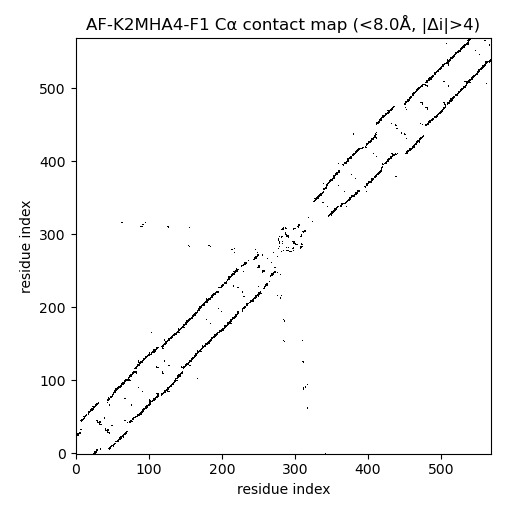06 418 ARG A CA 1
ATOM 3038 C C . ARG A 1 418 ? 19.134 -11.775 -21.248 1.00 95.06 418 ARG A C 1
ATOM 3040 O O . ARG A 1 418 ? 18.905 -11.559 -20.060 1.00 95.06 418 ARG A O 1
ATOM 3047 N N . PHE A 1 419 ? 18.278 -12.415 -22.041 1.00 94.00 419 PHE A N 1
ATOM 3048 C CA . PHE A 1 419 ? 17.006 -12.973 -21.569 1.00 94.00 419 PHE A CA 1
ATOM 3049 C C . PHE A 1 419 ? 16.955 -14.490 -21.810 1.00 94.00 419 PHE A C 1
ATOM 3051 O O . PHE A 1 419 ? 17.355 -14.925 -22.897 1.00 94.00 419 PHE A O 1
ATOM 3058 N N . PRO A 1 420 ? 16.458 -15.291 -20.842 1.00 93.44 420 PRO A N 1
ATOM 3059 C CA . PRO A 1 420 ? 16.360 -16.744 -20.963 1.00 93.44 420 PRO A CA 1
ATOM 3060 C C . PRO A 1 420 ? 15.616 -17.198 -22.230 1.00 93.44 420 PRO A C 1
ATOM 3062 O O . PRO A 1 420 ? 14.701 -16.493 -22.676 1.00 93.44 420 PRO A O 1
ATOM 3065 N N . PRO A 1 421 ? 15.923 -18.384 -22.785 1.00 94.19 421 PRO A N 1
ATOM 3066 C CA . PRO A 1 421 ? 15.181 -18.935 -23.917 1.00 94.19 421 PRO A CA 1
ATOM 3067 C C . PRO A 1 421 ? 13.666 -18.983 -23.663 1.00 94.19 421 PRO A C 1
ATOM 3069 O O . PRO A 1 421 ? 13.210 -19.384 -22.596 1.00 94.19 421 PRO A O 1
ATOM 3072 N N . GLY A 1 422 ? 12.872 -18.578 -24.653 1.00 92.94 422 GLY A N 1
ATOM 3073 C CA . GLY A 1 422 ? 11.414 -18.463 -24.555 1.00 92.94 422 GLY A CA 1
ATOM 3074 C C . GLY A 1 422 ? 10.907 -17.130 -23.995 1.00 92.94 422 GLY A C 1
ATOM 3075 O O . GLY A 1 422 ? 9.696 -16.910 -24.001 1.00 92.94 422 GLY A O 1
ATOM 3076 N N . SER A 1 423 ? 11.799 -16.240 -23.547 1.00 96.38 423 SER A N 1
ATOM 3077 C CA . SER A 1 423 ? 11.430 -14.907 -23.056 1.00 96.38 423 SER A CA 1
ATOM 3078 C C . SER A 1 423 ? 10.982 -13.970 -24.175 1.00 96.38 423 SER A C 1
ATOM 3080 O O . SER A 1 423 ? 11.462 -14.059 -25.310 1.00 96.38 423 SER A O 1
ATOM 3082 N N . ARG A 1 424 ? 10.083 -13.045 -23.831 1.00 96.88 424 ARG A N 1
ATOM 3083 C CA . ARG A 1 424 ? 9.526 -12.026 -24.722 1.00 96.88 424 ARG A CA 1
ATOM 3084 C C . ARG A 1 424 ? 9.651 -10.664 -24.063 1.00 96.88 424 ARG A C 1
ATOM 3086 O O . ARG A 1 424 ? 9.105 -10.456 -22.987 1.00 96.88 424 ARG A O 1
ATOM 3093 N N . VAL A 1 425 ? 10.337 -9.740 -24.718 1.00 98.00 425 VAL A N 1
ATOM 3094 C CA . VAL A 1 425 ? 10.445 -8.345 -24.289 1.00 98.00 425 VAL A CA 1
ATOM 3095 C C . VAL A 1 425 ? 9.838 -7.484 -25.379 1.00 98.00 425 VAL A C 1
ATOM 3097 O O . VAL A 1 425 ? 10.260 -7.557 -26.528 1.00 98.00 425 VAL A O 1
ATOM 3100 N N . THR A 1 426 ? 8.811 -6.717 -25.038 1.00 98.06 426 THR A N 1
ATOM 3101 C CA . THR A 1 426 ? 8.033 -5.940 -26.004 1.00 98.06 426 THR A CA 1
ATOM 3102 C C . THR A 1 426 ? 7.956 -4.491 -25.558 1.00 98.06 426 THR A C 1
ATOM 3104 O O . THR A 1 426 ? 7.497 -4.223 -24.452 1.00 98.06 426 THR A O 1
ATOM 3107 N N . VAL A 1 427 ? 8.377 -3.572 -26.423 1.00 98.06 427 VAL A N 1
ATOM 3108 C CA . VAL A 1 427 ? 8.106 -2.135 -26.326 1.00 98.06 427 VAL A CA 1
ATOM 3109 C C . VAL A 1 427 ? 7.163 -1.791 -27.467 1.00 98.06 427 VAL A C 1
ATOM 3111 O O . VAL A 1 427 ? 7.496 -2.017 -28.628 1.00 98.06 427 VAL A O 1
ATOM 3114 N N . VAL A 1 428 ? 5.959 -1.331 -27.147 1.00 97.88 428 VAL A N 1
ATOM 3115 C CA . VAL A 1 428 ? 4.898 -1.177 -28.137 1.00 97.88 428 VAL A CA 1
ATOM 3116 C C . VAL A 1 428 ? 4.040 0.055 -27.899 1.00 97.88 428 VAL A C 1
ATOM 3118 O O . VAL A 1 428 ? 3.907 0.511 -26.763 1.00 97.88 428 VAL A O 1
ATOM 3121 N N . ASP A 1 429 ? 3.472 0.615 -28.966 1.00 97.62 429 ASP A N 1
ATOM 3122 C CA . ASP A 1 429 ? 2.503 1.717 -28.898 1.00 97.62 429 ASP A CA 1
ATOM 3123 C C . ASP A 1 429 ? 3.026 2.916 -28.078 1.00 97.62 429 ASP A C 1
ATOM 3125 O O . ASP A 1 429 ? 2.282 3.543 -27.333 1.00 97.62 429 ASP A O 1
ATOM 3129 N N . SER A 1 430 ? 4.335 3.183 -28.134 1.00 98.12 430 SER A N 1
ATOM 3130 C CA . SER A 1 430 ? 5.031 4.108 -27.227 1.00 98.12 430 SER A CA 1
ATOM 3131 C C . SER A 1 430 ? 5.541 5.360 -27.946 1.00 98.12 430 SER A C 1
ATOM 3133 O O . SER A 1 430 ? 5.790 5.345 -29.150 1.00 98.12 430 SER A O 1
ATOM 3135 N N . VAL A 1 431 ? 5.725 6.453 -27.206 1.00 97.56 431 VAL A N 1
ATOM 3136 C CA . VAL A 1 431 ? 6.198 7.748 -27.710 1.00 97.56 431 VAL A CA 1
ATOM 3137 C C . VAL A 1 431 ? 7.393 8.216 -26.881 1.00 97.56 431 VAL A C 1
ATOM 3139 O O . VAL A 1 431 ? 7.262 8.521 -25.696 1.00 97.56 431 VAL A O 1
ATOM 3142 N N . LEU A 1 432 ? 8.567 8.290 -27.506 1.00 96.94 432 LEU A N 1
ATOM 3143 C CA . LEU A 1 432 ? 9.830 8.655 -26.868 1.00 96.94 432 LEU A CA 1
ATOM 3144 C C . LEU A 1 432 ? 10.375 9.939 -27.492 1.00 96.94 432 LEU A C 1
ATOM 3146 O O . LEU A 1 432 ? 10.712 9.956 -28.675 1.00 96.94 432 LEU A O 1
ATOM 3150 N N . ILE A 1 433 ? 10.454 11.017 -26.711 1.00 94.06 433 ILE A N 1
ATOM 3151 C CA . ILE A 1 433 ? 10.848 12.336 -27.213 1.00 94.06 433 ILE A CA 1
ATOM 3152 C C . ILE A 1 433 ? 11.990 12.906 -26.370 1.00 94.06 433 ILE A C 1
ATOM 3154 O O . ILE A 1 433 ? 11.813 13.274 -25.205 1.00 94.06 433 ILE A O 1
ATOM 3158 N N . ALA A 1 434 ? 13.158 13.057 -26.992 1.00 91.00 434 ALA A N 1
ATOM 3159 C CA . ALA A 1 434 ? 14.311 13.724 -26.398 1.00 91.00 434 ALA A CA 1
ATOM 3160 C C . ALA A 1 434 ? 14.346 15.208 -26.798 1.00 91.00 434 ALA A C 1
ATOM 3162 O O . ALA A 1 434 ? 14.933 15.593 -27.810 1.00 91.00 434 ALA A O 1
ATOM 3163 N N . GLU A 1 435 ? 13.711 16.054 -25.983 1.00 90.00 435 GLU A N 1
ATOM 3164 C CA . GLU A 1 435 ? 13.743 17.528 -26.103 1.00 90.00 435 GLU A CA 1
ATOM 3165 C C . GLU A 1 435 ? 14.967 18.150 -25.398 1.00 90.00 435 GLU A C 1
ATOM 3167 O O . GLU A 1 435 ? 15.341 19.292 -25.655 1.00 90.00 435 GLU A O 1
ATOM 3172 N N . ALA A 1 436 ? 15.598 17.385 -24.506 1.00 90.12 436 ALA A N 1
ATOM 3173 C CA . ALA A 1 436 ? 16.813 17.717 -23.772 1.00 90.12 436 ALA A CA 1
ATOM 3174 C C . ALA A 1 436 ? 17.731 16.485 -23.738 1.00 90.12 436 ALA A C 1
ATOM 3176 O O . ALA A 1 436 ? 17.279 15.379 -24.045 1.00 90.12 436 ALA A O 1
ATOM 3177 N N . ARG A 1 437 ? 18.999 16.666 -23.340 1.00 90.06 437 ARG A N 1
ATOM 3178 C CA . ARG A 1 437 ? 19.949 15.555 -23.180 1.00 90.06 437 ARG A CA 1
ATOM 3179 C C . ARG A 1 437 ? 19.357 14.482 -22.264 1.00 90.06 437 ARG A C 1
ATOM 3181 O O . ARG A 1 437 ? 19.047 14.760 -21.108 1.00 90.06 437 ARG A O 1
ATOM 3188 N N . VAL A 1 438 ? 19.253 13.266 -22.789 1.00 92.50 438 VAL A N 1
ATOM 3189 C CA . VAL A 1 438 ? 18.963 12.054 -22.023 1.00 92.50 438 VAL A CA 1
ATOM 3190 C C . VAL A 1 438 ? 20.267 11.556 -21.419 1.00 92.50 438 VAL A C 1
ATOM 3192 O O . VAL A 1 438 ? 21.216 11.287 -22.160 1.00 92.50 438 VAL A O 1
ATOM 3195 N N . ALA A 1 439 ? 20.320 11.484 -20.090 1.00 90.44 439 ALA A N 1
ATOM 3196 C CA . ALA A 1 439 ? 21.487 11.050 -19.331 1.00 90.44 439 ALA A CA 1
ATOM 3197 C C . ALA A 1 439 ? 21.150 9.772 -18.556 1.00 90.44 439 ALA A C 1
ATOM 3199 O O . ALA A 1 439 ? 20.498 9.822 -17.513 1.00 90.44 439 ALA A O 1
ATOM 3200 N N . TYR A 1 440 ? 21.593 8.637 -19.089 1.00 92.75 440 TYR A N 1
ATOM 3201 C CA . TYR A 1 440 ? 21.487 7.343 -18.422 1.00 92.75 440 TYR A CA 1
ATOM 3202 C C . TYR A 1 440 ? 22.551 7.210 -17.328 1.00 92.75 440 TYR A C 1
ATOM 3204 O O . TYR A 1 440 ? 23.573 7.896 -17.361 1.00 92.75 440 TYR A O 1
ATOM 3212 N N . ARG A 1 441 ? 22.304 6.349 -16.338 1.00 87.62 441 ARG A N 1
ATOM 3213 C CA . ARG A 1 441 ? 23.153 6.211 -15.146 1.00 87.62 441 ARG A CA 1
ATOM 3214 C C . ARG A 1 441 ? 23.807 4.837 -15.030 1.00 87.62 441 ARG A C 1
ATOM 3216 O O . ARG A 1 441 ? 23.465 3.886 -15.736 1.00 87.62 441 ARG A O 1
ATOM 3223 N N . ASP A 1 442 ? 24.740 4.752 -14.086 1.00 86.88 442 ASP A N 1
ATOM 3224 C CA . ASP A 1 442 ? 25.438 3.534 -13.679 1.00 86.88 442 ASP A CA 1
ATOM 3225 C C . ASP A 1 442 ? 26.114 2.814 -14.857 1.00 86.88 442 ASP A C 1
ATOM 3227 O O . ASP A 1 442 ? 26.851 3.421 -15.631 1.00 86.88 442 ASP A O 1
ATOM 3231 N N . ALA A 1 443 ? 25.879 1.508 -15.001 1.00 86.56 443 ALA A N 1
ATOM 3232 C CA . ALA A 1 443 ? 26.465 0.683 -16.054 1.00 86.56 443 ALA A CA 1
ATOM 3233 C C . ALA A 1 443 ? 25.957 1.021 -17.469 1.00 86.56 443 ALA A C 1
ATOM 3235 O O . ALA A 1 443 ? 26.448 0.435 -18.431 1.00 86.56 443 ALA A O 1
ATOM 3236 N N . TYR A 1 444 ? 24.976 1.922 -17.585 1.00 92.12 444 TYR A N 1
ATOM 3237 C CA . TYR A 1 444 ? 24.358 2.339 -18.844 1.00 92.12 444 TYR A CA 1
ATOM 3238 C C . TYR A 1 444 ? 24.655 3.800 -19.189 1.00 92.12 444 TYR A C 1
ATOM 3240 O O . TYR A 1 444 ? 24.054 4.325 -20.124 1.00 92.12 444 TYR A O 1
ATOM 3248 N N . ASP A 1 445 ? 25.555 4.457 -18.449 1.00 90.81 445 ASP A N 1
ATOM 3249 C CA . ASP A 1 445 ? 26.043 5.786 -18.805 1.00 90.81 445 ASP A CA 1
ATOM 3250 C C . ASP A 1 445 ? 26.683 5.757 -20.203 1.00 90.81 445 ASP A C 1
ATOM 3252 O O . ASP A 1 445 ? 27.567 4.951 -20.502 1.00 90.81 445 ASP A O 1
ATOM 3256 N N . LEU A 1 446 ? 26.201 6.645 -21.069 1.00 89.94 446 LEU A N 1
ATOM 3257 C CA . LEU A 1 446 ? 26.638 6.769 -22.457 1.00 89.94 446 LEU A CA 1
ATOM 3258 C C . LEU A 1 446 ? 27.777 7.788 -22.624 1.00 89.94 446 LEU A C 1
ATOM 3260 O O . LEU A 1 446 ? 28.207 8.058 -23.749 1.00 89.94 446 LEU A O 1
ATOM 3264 N N . GLY A 1 447 ? 28.248 8.390 -21.527 1.00 89.06 447 GLY A N 1
ATOM 3265 C CA . GLY A 1 447 ? 29.186 9.500 -21.568 1.00 89.06 447 GLY A CA 1
ATOM 3266 C C . GLY A 1 447 ? 28.561 10.687 -22.295 1.00 89.06 447 GLY A C 1
ATOM 3267 O O . GLY A 1 447 ? 27.510 11.191 -21.899 1.00 89.06 447 GLY A O 1
ATOM 3268 N N . ASP A 1 448 ? 29.198 11.140 -23.375 1.00 86.38 448 ASP A N 1
ATOM 3269 C CA . ASP A 1 448 ? 28.741 12.299 -24.151 1.00 86.38 448 ASP A CA 1
ATOM 3270 C C . ASP A 1 448 ? 27.593 12.004 -25.123 1.00 86.38 448 ASP A C 1
ATOM 3272 O O . ASP A 1 448 ? 26.945 12.938 -25.595 1.00 86.38 448 ASP A O 1
ATOM 3276 N N . ALA A 1 449 ? 27.296 10.730 -25.390 1.00 88.94 449 ALA A N 1
ATOM 3277 C CA . ALA A 1 449 ? 26.201 10.354 -26.274 1.00 88.94 449 ALA A CA 1
ATOM 3278 C C . ALA A 1 449 ? 24.827 10.481 -25.588 1.00 88.94 449 ALA A C 1
ATOM 3280 O O . ALA A 1 449 ? 24.692 10.383 -24.368 1.00 88.94 449 ALA A O 1
ATOM 3281 N N . SER A 1 450 ? 23.781 10.686 -26.393 1.00 92.44 450 SER A N 1
ATOM 3282 C CA . SER A 1 450 ? 22.398 10.783 -25.922 1.00 92.44 450 SER A CA 1
ATOM 3283 C C . SER A 1 450 ? 21.447 10.087 -26.891 1.00 92.44 450 SER A C 1
ATOM 3285 O O . SER A 1 450 ? 21.604 10.217 -28.104 1.00 92.44 450 SER A O 1
ATOM 3287 N N . ALA A 1 451 ? 20.472 9.335 -26.372 1.00 94.25 451 ALA A N 1
ATOM 3288 C CA . ALA A 1 451 ? 19.519 8.598 -27.201 1.00 94.25 451 ALA A CA 1
ATOM 3289 C C . ALA A 1 451 ? 18.160 8.400 -26.519 1.00 94.25 451 ALA A C 1
ATOM 3291 O O . ALA A 1 451 ? 18.098 8.271 -25.296 1.00 94.25 451 ALA A O 1
ATOM 3292 N N . CYS A 1 452 ? 17.078 8.323 -27.303 1.00 95.19 452 CYS A N 1
ATOM 3293 C CA . CYS A 1 452 ? 15.724 8.100 -26.774 1.00 95.19 452 CYS A CA 1
ATOM 3294 C C . CYS A 1 452 ? 15.505 6.647 -26.329 1.00 95.19 452 CYS A C 1
ATOM 3296 O O . CYS A 1 452 ? 14.924 6.396 -25.273 1.00 95.19 452 CYS A O 1
ATOM 3298 N N . LEU A 1 453 ? 15.961 5.700 -27.154 1.00 96.94 453 LEU A N 1
ATOM 3299 C CA . LEU A 1 453 ? 15.891 4.263 -26.902 1.00 96.94 453 LEU A CA 1
ATOM 3300 C C . LEU A 1 453 ? 17.286 3.656 -27.029 1.00 96.94 453 LEU A C 1
ATOM 3302 O O . LEU A 1 453 ? 17.947 3.820 -28.054 1.00 96.94 453 LEU A O 1
ATOM 3306 N N . VAL A 1 454 ? 17.713 2.924 -26.007 1.00 97.38 454 VAL A N 1
ATOM 3307 C CA . VAL A 1 454 ? 19.013 2.259 -25.956 1.00 97.38 454 VAL A CA 1
ATOM 3308 C C . VAL A 1 454 ? 18.830 0.750 -25.884 1.00 97.38 454 VAL A C 1
ATOM 3310 O O . VAL A 1 454 ? 18.090 0.235 -25.048 1.00 97.38 454 VAL A O 1
ATOM 3313 N N . VAL A 1 455 ? 19.551 0.032 -26.737 1.00 96.94 455 VAL A N 1
ATOM 3314 C CA . VAL A 1 455 ? 19.669 -1.429 -26.709 1.00 96.94 455 VAL A CA 1
ATOM 3315 C C . VAL A 1 455 ? 21.104 -1.766 -26.315 1.00 96.94 455 VAL A C 1
ATOM 3317 O O . VAL A 1 455 ? 22.032 -1.550 -27.090 1.00 96.94 455 VAL A O 1
ATOM 3320 N N . HIS A 1 456 ? 21.314 -2.256 -25.096 1.00 96.38 456 HIS A N 1
ATOM 3321 C CA . HIS A 1 456 ? 22.649 -2.331 -24.497 1.00 96.38 456 HIS A CA 1
ATOM 3322 C C . HIS A 1 456 ? 23.107 -3.777 -24.261 1.00 96.38 456 HIS A C 1
ATOM 3324 O O . HIS A 1 456 ? 22.522 -4.491 -23.447 1.00 96.38 456 HIS A O 1
ATOM 3330 N N . ASN A 1 457 ? 24.183 -4.214 -24.924 1.00 94.25 457 ASN A N 1
ATOM 3331 C CA . ASN A 1 457 ? 24.770 -5.557 -24.800 1.00 94.25 457 ASN A CA 1
ATOM 3332 C C . ASN A 1 457 ? 23.739 -6.695 -24.947 1.00 94.25 457 ASN A C 1
ATOM 3334 O O . ASN A 1 457 ? 23.755 -7.671 -24.190 1.00 94.25 457 ASN A O 1
ATOM 3338 N N . VAL A 1 458 ? 22.803 -6.564 -25.890 1.00 94.56 458 VAL A N 1
ATOM 3339 C CA . VAL A 1 458 ? 21.678 -7.499 -25.995 1.00 94.56 458 VAL A CA 1
ATOM 3340 C C . VAL A 1 458 ? 22.096 -8.797 -26.684 1.00 94.56 458 VAL A C 1
ATOM 3342 O O . VAL A 1 458 ? 22.580 -8.806 -27.817 1.00 94.56 458 VAL A O 1
ATOM 3345 N N . ASN A 1 459 ? 21.864 -9.919 -25.998 1.00 94.06 459 ASN A N 1
ATOM 3346 C CA . ASN A 1 459 ? 22.064 -11.260 -26.543 1.00 94.06 459 ASN A CA 1
ATOM 3347 C C . ASN A 1 459 ? 20.779 -12.088 -26.408 1.00 94.06 459 ASN A C 1
ATOM 3349 O O . ASN A 1 459 ? 20.327 -12.393 -25.301 1.00 94.06 459 ASN A O 1
ATOM 3353 N N . LEU A 1 460 ? 20.203 -12.449 -27.553 1.00 94.69 460 LEU A N 1
ATOM 3354 C CA . LEU A 1 460 ? 18.926 -13.138 -27.681 1.00 94.69 460 LEU A CA 1
ATOM 3355 C C . LEU A 1 460 ? 19.157 -14.586 -28.112 1.00 94.69 460 LEU A C 1
ATOM 3357 O O . LEU A 1 460 ? 19.305 -14.896 -29.294 1.00 94.69 460 LEU A O 1
ATOM 3361 N N . THR A 1 461 ? 19.185 -15.493 -27.140 1.00 94.81 461 THR A N 1
ATOM 3362 C CA . THR A 1 461 ? 19.318 -16.935 -27.384 1.00 94.81 461 THR A CA 1
ATOM 3363 C C . THR A 1 461 ? 17.960 -17.602 -27.218 1.00 94.81 461 THR A C 1
ATOM 3365 O O . THR A 1 461 ? 17.520 -17.866 -26.102 1.00 94.81 461 THR A O 1
ATOM 3368 N N . GLY A 1 462 ? 17.258 -17.830 -28.331 1.00 94.38 462 GLY A N 1
ATOM 3369 C CA . GLY A 1 462 ? 15.883 -18.345 -28.321 1.00 94.38 462 GLY A CA 1
ATOM 3370 C C . GLY A 1 462 ? 14.867 -17.428 -27.626 1.00 94.38 462 GLY A C 1
ATOM 3371 O O . GLY A 1 462 ? 13.806 -17.899 -27.220 1.00 94.38 462 GLY A O 1
ATOM 3372 N N . SER A 1 463 ? 15.191 -16.146 -27.455 1.00 96.06 463 SER A N 1
ATOM 3373 C CA . SER A 1 463 ? 14.334 -15.098 -26.890 1.00 96.06 463 SER A CA 1
ATOM 3374 C C . SER A 1 463 ? 14.052 -14.007 -27.923 1.00 96.06 463 SER A C 1
ATOM 3376 O O . SER A 1 463 ? 14.733 -13.913 -28.949 1.00 96.06 463 SER A O 1
ATOM 3378 N N . VAL A 1 464 ? 13.004 -13.219 -27.685 1.00 97.44 464 VAL A N 1
ATOM 3379 C CA . VAL A 1 464 ? 12.501 -12.237 -28.653 1.00 97.44 464 VAL A CA 1
ATOM 3380 C C . VAL A 1 464 ? 12.436 -10.849 -28.027 1.00 97.44 464 VAL A C 1
ATOM 3382 O O . VAL A 1 464 ? 11.824 -10.682 -26.972 1.00 97.44 464 VAL A O 1
ATOM 3385 N N . LEU A 1 465 ? 13.021 -9.862 -28.707 1.00 98.00 465 LEU A N 1
ATOM 3386 C CA . LEU A 1 465 ? 12.829 -8.437 -28.448 1.00 98.00 465 LEU A CA 1
ATOM 3387 C C . LEU A 1 465 ? 12.000 -7.842 -29.589 1.00 98.00 465 LEU A C 1
ATOM 3389 O O . LEU A 1 465 ? 12.361 -7.973 -30.755 1.00 98.00 465 LEU A O 1
ATOM 3393 N N . THR A 1 466 ? 10.874 -7.223 -29.255 1.00 98.00 466 THR A N 1
ATOM 3394 C CA . THR A 1 466 ? 9.979 -6.557 -30.207 1.00 98.00 466 THR A CA 1
ATOM 3395 C C . THR A 1 466 ? 9.871 -5.080 -29.860 1.00 98.00 466 THR A C 1
ATOM 3397 O O . THR A 1 466 ? 9.554 -4.736 -28.724 1.00 98.00 466 THR A O 1
ATOM 3400 N N . ILE A 1 467 ? 10.121 -4.218 -30.838 1.00 97.62 467 ILE A N 1
ATOM 3401 C CA . ILE A 1 467 ? 9.872 -2.780 -30.779 1.00 97.62 467 ILE A CA 1
ATOM 3402 C C . ILE A 1 467 ? 8.855 -2.493 -31.877 1.00 97.62 467 ILE A C 1
ATOM 3404 O O . ILE A 1 467 ? 9.199 -2.559 -33.053 1.00 97.62 467 ILE A O 1
ATOM 3408 N N . ALA A 1 468 ? 7.603 -2.244 -31.507 1.00 96.56 468 ALA A N 1
ATOM 3409 C CA . ALA A 1 468 ? 6.508 -2.124 -32.464 1.00 96.56 468 ALA A CA 1
ATOM 3410 C C . ALA A 1 468 ? 5.744 -0.806 -32.297 1.00 96.56 468 ALA A C 1
ATOM 3412 O O . ALA A 1 468 ? 5.584 -0.336 -31.172 1.00 96.56 468 ALA A O 1
ATOM 3413 N N . ARG A 1 469 ? 5.255 -0.202 -33.387 1.00 97.31 469 ARG A N 1
ATOM 3414 C CA . ARG A 1 469 ? 4.366 0.984 -33.352 1.00 97.31 469 ARG A CA 1
ATOM 3415 C C . ARG A 1 469 ? 4.853 2.076 -32.394 1.00 97.31 469 ARG A C 1
ATOM 3417 O O . ARG A 1 469 ? 4.103 2.597 -31.572 1.00 97.31 469 ARG A O 1
ATOM 3424 N N . THR A 1 470 ? 6.155 2.337 -32.417 1.00 97.38 470 THR A N 1
ATOM 3425 C CA . THR A 1 470 ? 6.812 3.241 -31.470 1.00 97.38 470 THR A CA 1
ATOM 3426 C C . THR A 1 470 ? 7.307 4.469 -32.218 1.00 97.38 470 THR A C 1
ATOM 3428 O O . THR A 1 470 ? 7.964 4.353 -33.250 1.00 97.38 470 THR A O 1
ATOM 3431 N N . HIS A 1 471 ? 6.992 5.652 -31.698 1.00 96.81 471 HIS A N 1
ATOM 3432 C CA . HIS A 1 471 ? 7.435 6.925 -32.249 1.00 96.81 471 HIS A CA 1
ATOM 3433 C C . HIS A 1 471 ? 8.624 7.457 -31.451 1.00 96.81 471 HIS A C 1
ATOM 3435 O O . HIS A 1 471 ? 8.530 7.636 -30.237 1.00 96.81 471 HIS A O 1
ATOM 3441 N N . VAL A 1 472 ? 9.732 7.727 -32.133 1.00 96.06 472 VAL A N 1
ATOM 3442 C CA . VAL A 1 472 ? 10.974 8.220 -31.544 1.00 96.06 472 VAL A CA 1
ATOM 3443 C C . VAL A 1 472 ? 11.348 9.550 -32.185 1.00 96.06 472 VAL A C 1
ATOM 3445 O O . VAL A 1 472 ? 11.623 9.609 -33.379 1.00 96.06 472 VAL A O 1
ATOM 3448 N N . ALA A 1 473 ? 11.406 10.613 -31.387 1.00 93.81 473 ALA A N 1
ATOM 3449 C CA . ALA A 1 473 ? 11.776 11.945 -31.851 1.00 93.81 473 ALA A CA 1
ATOM 3450 C C . ALA A 1 473 ? 12.954 12.504 -31.040 1.00 93.81 473 ALA A C 1
ATOM 3452 O O . ALA A 1 473 ? 12.798 12.921 -29.890 1.00 93.81 473 ALA A O 1
ATOM 3453 N N . ALA A 1 474 ? 14.138 12.545 -31.652 1.00 90.62 474 ALA A N 1
ATOM 3454 C CA . ALA A 1 474 ? 15.334 13.152 -31.077 1.00 90.62 474 ALA A CA 1
ATOM 3455 C C . ALA A 1 474 ? 15.481 14.596 -31.583 1.00 90.62 474 ALA A C 1
ATOM 3457 O O . ALA A 1 474 ? 15.979 14.847 -32.681 1.00 90.62 474 ALA A O 1
ATOM 3458 N N . VAL A 1 475 ? 14.991 15.553 -30.793 1.00 86.00 475 VAL A N 1
ATOM 3459 C CA . VAL A 1 475 ? 14.962 16.984 -31.155 1.00 86.00 475 VAL A CA 1
ATOM 3460 C C . VAL A 1 475 ? 16.185 17.726 -30.607 1.00 86.00 475 VAL A C 1
ATOM 3462 O O . VAL A 1 475 ? 16.611 18.738 -31.163 1.00 86.00 475 VAL A O 1
ATOM 3465 N N . PHE A 1 476 ? 16.768 17.223 -29.519 1.00 80.56 476 PHE A N 1
ATOM 3466 C CA . PHE A 1 476 ? 18.024 17.723 -28.973 1.00 80.56 476 PHE A CA 1
ATOM 3467 C C . PHE A 1 476 ? 19.188 17.483 -29.954 1.00 80.56 476 PHE A C 1
ATOM 3469 O O . PHE A 1 476 ? 19.270 16.427 -30.580 1.00 80.56 476 PHE A O 1
ATOM 3476 N N . ARG A 1 477 ? 20.091 18.466 -30.092 1.00 78.31 477 ARG A N 1
ATOM 3477 C CA . ARG A 1 477 ? 21.276 18.341 -30.962 1.00 78.31 477 ARG A CA 1
ATOM 3478 C C . ARG A 1 477 ? 22.146 17.165 -30.518 1.00 78.31 477 ARG A C 1
ATOM 3480 O O . ARG A 1 477 ? 22.270 16.923 -29.323 1.00 78.31 477 ARG A O 1
ATOM 3487 N N . ASP A 1 478 ? 22.731 16.461 -31.481 1.00 81.94 478 ASP A N 1
ATOM 3488 C CA . ASP A 1 478 ? 23.616 15.307 -31.265 1.00 81.94 478 ASP A CA 1
ATOM 3489 C C . ASP A 1 478 ? 22.928 14.073 -30.628 1.00 81.94 478 ASP A C 1
ATOM 3491 O O . ASP A 1 478 ? 23.593 13.091 -30.293 1.00 81.94 478 ASP A O 1
ATOM 3495 N N . ALA A 1 479 ? 21.597 14.088 -30.458 1.00 87.38 479 ALA A N 1
ATOM 3496 C CA . ALA A 1 479 ? 20.848 12.941 -29.950 1.00 87.38 479 ALA A CA 1
ATOM 3497 C C . ALA A 1 479 ? 20.475 11.958 -31.071 1.00 87.38 479 ALA A C 1
ATOM 3499 O O . ALA A 1 479 ? 19.936 12.333 -32.114 1.00 87.38 479 ALA A O 1
ATOM 3500 N N . VAL A 1 480 ? 20.706 10.674 -30.811 1.00 91.94 480 VAL A N 1
ATOM 3501 C CA . VAL A 1 480 ? 20.339 9.557 -31.690 1.00 91.94 480 VAL A CA 1
ATOM 3502 C C . VAL A 1 480 ? 18.912 9.104 -31.365 1.00 91.94 480 VAL A C 1
ATOM 3504 O O . VAL A 1 480 ? 18.484 9.126 -30.209 1.00 91.94 480 VAL A O 1
ATOM 3507 N N . GLY A 1 481 ? 18.152 8.663 -32.368 1.00 93.25 481 GLY A N 1
ATOM 3508 C CA . GLY A 1 481 ? 16.835 8.067 -32.122 1.00 93.25 481 GLY A CA 1
ATOM 3509 C C . GLY A 1 481 ? 16.952 6.774 -31.307 1.00 93.25 481 GLY A C 1
ATOM 3510 O O . GLY A 1 481 ? 16.556 6.710 -30.140 1.00 93.25 481 GLY A O 1
ATOM 3511 N N . VAL A 1 482 ? 17.547 5.754 -31.926 1.00 95.88 482 VAL A N 1
ATOM 3512 C CA . VAL A 1 482 ? 17.821 4.442 -31.330 1.00 95.88 482 VAL A CA 1
ATOM 3513 C C . VAL A 1 482 ? 19.322 4.173 -31.337 1.00 95.88 482 VAL A C 1
ATOM 3515 O O . VAL A 1 482 ? 19.955 4.179 -32.392 1.00 95.88 482 VAL A O 1
ATOM 3518 N N . LEU A 1 483 ? 19.896 3.897 -30.170 1.00 95.69 483 LEU A N 1
ATOM 3519 C CA . LEU A 1 483 ? 21.314 3.587 -30.022 1.00 95.69 483 LEU A CA 1
ATOM 3520 C C . LEU A 1 483 ? 21.499 2.150 -29.536 1.00 95.69 483 LEU A C 1
ATOM 3522 O O . LEU A 1 483 ? 21.017 1.776 -28.470 1.00 95.69 483 LEU A O 1
ATOM 3526 N N . VAL A 1 484 ? 22.239 1.347 -30.288 1.00 96.12 484 VAL A N 1
ATOM 3527 C CA . VAL A 1 484 ? 22.714 0.043 -29.832 1.00 96.12 484 VAL A CA 1
ATOM 3528 C C . VAL A 1 484 ? 24.147 0.196 -29.339 1.00 96.12 484 VAL A C 1
ATOM 3530 O O . VAL A 1 484 ? 24.999 0.675 -30.081 1.00 96.12 484 VAL A O 1
ATOM 3533 N N . VAL A 1 485 ? 24.420 -0.242 -28.112 1.00 94.44 485 VAL A N 1
ATOM 3534 C CA . VAL A 1 485 ? 25.752 -0.191 -27.494 1.00 94.44 485 VAL A CA 1
ATOM 3535 C C . VAL A 1 485 ? 26.236 -1.605 -27.207 1.00 94.44 485 VAL A C 1
ATOM 3537 O O . VAL A 1 485 ? 25.510 -2.402 -26.617 1.00 94.44 485 VAL A O 1
ATOM 3540 N N . GLY A 1 486 ? 27.460 -1.922 -27.633 1.00 91.06 486 GLY A N 1
ATOM 3541 C CA . GLY A 1 486 ? 28.079 -3.236 -27.439 1.00 91.06 486 GLY A CA 1
ATOM 3542 C C . GLY A 1 486 ? 27.548 -4.337 -28.366 1.00 91.06 486 GLY A C 1
ATOM 3543 O O . GLY A 1 486 ? 27.928 -5.501 -28.237 1.00 91.06 486 GLY A O 1
ATOM 3544 N N . GLY A 1 487 ? 26.731 -3.956 -29.351 1.00 91.38 487 GLY A N 1
ATOM 3545 C CA . GLY A 1 487 ? 26.213 -4.833 -30.398 1.00 91.38 487 GLY A CA 1
ATOM 3546 C C . GLY A 1 487 ? 24.997 -5.678 -30.006 1.00 91.38 487 GLY A C 1
ATOM 3547 O O . GLY A 1 487 ? 24.509 -5.646 -28.875 1.00 91.38 487 GLY A O 1
ATOM 3548 N N . VAL A 1 488 ? 24.508 -6.449 -30.983 1.00 94.69 488 VAL A N 1
ATOM 3549 C CA . VAL A 1 488 ? 23.412 -7.415 -30.810 1.00 94.69 488 VAL A CA 1
ATOM 3550 C C . VAL A 1 488 ? 23.860 -8.790 -31.285 1.00 94.69 488 VAL A C 1
ATOM 3552 O O . VAL A 1 488 ? 24.322 -8.944 -32.417 1.00 94.69 488 VAL A O 1
ATOM 3555 N N . ALA A 1 489 ? 23.680 -9.803 -30.442 1.00 95.12 489 ALA A N 1
ATOM 3556 C CA . ALA A 1 489 ? 23.924 -11.197 -30.794 1.00 95.12 489 ALA A CA 1
ATOM 3557 C C . ALA A 1 489 ? 22.627 -12.009 -30.715 1.00 95.12 489 ALA A C 1
ATOM 3559 O O . ALA A 1 489 ? 21.902 -11.932 -29.729 1.00 95.12 489 ALA A O 1
ATOM 3560 N N . LEU A 1 490 ? 22.329 -12.807 -31.738 1.00 96.75 490 LEU A N 1
ATOM 3561 C CA . LEU A 1 490 ? 21.152 -13.664 -31.792 1.00 96.75 490 LEU A CA 1
ATOM 3562 C C . LEU A 1 490 ? 21.552 -15.094 -32.151 1.00 96.75 490 LEU A C 1
ATOM 3564 O O . LEU A 1 490 ? 22.314 -15.336 -33.095 1.00 96.75 490 LEU A O 1
ATOM 3568 N N . SER A 1 491 ? 21.025 -16.054 -31.399 1.00 95.75 491 SER A N 1
ATOM 3569 C CA . SER A 1 491 ? 21.253 -17.477 -31.634 1.00 95.75 491 SER A CA 1
ATOM 3570 C C . SER A 1 491 ? 20.003 -18.305 -31.335 1.00 95.75 491 SER A C 1
ATOM 3572 O O . SER A 1 491 ? 19.079 -17.848 -30.662 1.00 95.75 491 SER A O 1
ATOM 3574 N N . SER A 1 492 ? 19.972 -19.554 -31.806 1.00 94.69 492 SER A N 1
ATOM 3575 C CA . SER A 1 492 ? 18.935 -20.534 -31.440 1.00 94.69 492 SER A CA 1
ATOM 3576 C C . SER A 1 492 ? 17.495 -20.057 -31.689 1.00 94.69 492 SER A C 1
ATOM 3578 O O . SER A 1 492 ? 16.619 -20.266 -30.848 1.00 94.69 492 SER A O 1
ATOM 3580 N N . ARG A 1 493 ? 17.240 -19.441 -32.853 1.00 95.44 493 ARG A N 1
ATOM 3581 C CA . ARG A 1 493 ? 15.965 -18.787 -33.218 1.00 95.44 493 ARG A CA 1
ATOM 3582 C C . ARG A 1 493 ? 15.618 -17.566 -32.354 1.00 95.44 493 ARG A C 1
ATOM 3584 O O . ARG A 1 493 ? 14.445 -17.313 -32.086 1.00 95.44 493 ARG A O 1
ATOM 3591 N N . GLY A 1 494 ? 16.627 -16.827 -31.897 1.00 96.50 494 GLY A N 1
ATOM 3592 C CA . GLY A 1 494 ? 16.427 -15.514 -31.287 1.00 96.50 494 GLY A CA 1
ATOM 3593 C C . GLY A 1 494 ? 15.948 -14.498 -32.322 1.00 96.50 494 GLY A C 1
ATOM 3594 O O . GLY A 1 494 ? 16.262 -14.627 -33.510 1.00 96.50 494 GLY A O 1
ATOM 3595 N N . ALA A 1 495 ? 15.190 -13.490 -31.893 1.00 96.69 495 ALA A N 1
ATOM 3596 C CA . ALA A 1 495 ? 14.680 -12.487 -32.822 1.00 96.69 495 ALA A CA 1
ATOM 3597 C C . ALA A 1 495 ? 14.655 -11.063 -32.260 1.00 96.69 495 ALA A C 1
ATOM 3599 O O . ALA A 1 495 ? 14.201 -10.841 -31.141 1.00 96.69 495 ALA A O 1
ATOM 3600 N N . LEU A 1 496 ? 15.091 -10.106 -33.079 1.00 96.81 496 LEU A N 1
ATOM 3601 C CA . LEU A 1 496 ? 14.884 -8.675 -32.890 1.00 96.81 496 LEU A CA 1
ATOM 3602 C C . LEU A 1 496 ? 13.944 -8.185 -33.994 1.00 96.81 496 LEU A C 1
ATOM 3604 O O . LEU A 1 496 ? 14.347 -8.090 -35.155 1.00 96.81 496 LEU A O 1
ATOM 3608 N N . TYR A 1 497 ? 12.700 -7.898 -33.624 1.00 95.50 497 TYR A N 1
ATOM 3609 C CA . TYR A 1 497 ? 11.698 -7.333 -34.521 1.00 95.50 497 TYR A CA 1
ATOM 3610 C C . TYR A 1 497 ? 11.518 -5.853 -34.227 1.00 95.50 497 TYR A C 1
ATOM 3612 O O . TYR A 1 497 ? 11.207 -5.470 -33.102 1.00 95.50 497 TYR A O 1
ATOM 3620 N N . VAL A 1 498 ? 11.702 -5.037 -35.253 1.00 95.12 498 VAL A N 1
ATOM 3621 C CA . VAL A 1 498 ? 11.406 -3.613 -35.246 1.00 95.12 498 VAL A CA 1
ATOM 3622 C C . VAL A 1 498 ? 10.330 -3.388 -36.298 1.00 95.12 498 VAL A C 1
ATOM 3624 O O . VAL A 1 498 ? 10.573 -3.593 -37.481 1.00 95.12 498 VAL A O 1
ATOM 3627 N N . GLU A 1 499 ? 9.125 -3.041 -35.873 1.00 94.06 499 GLU A N 1
ATOM 3628 C CA . GLU A 1 499 ? 7.944 -2.972 -36.736 1.00 94.06 499 GLU A CA 1
ATOM 3629 C C . GLU A 1 499 ? 7.245 -1.626 -36.565 1.00 94.06 499 GLU A C 1
ATOM 3631 O O . GLU A 1 499 ? 7.048 -1.177 -35.439 1.00 94.06 499 GLU A O 1
ATOM 3636 N N . GLU A 1 500 ? 6.869 -0.960 -37.657 1.00 93.31 500 GLU A N 1
ATOM 3637 C CA . GLU A 1 500 ? 6.168 0.335 -37.593 1.00 93.31 500 GLU A CA 1
ATOM 3638 C C . GLU A 1 500 ? 6.881 1.360 -36.678 1.00 93.31 500 GLU A C 1
ATOM 3640 O O . GLU A 1 500 ? 6.257 2.151 -35.967 1.00 93.31 500 GLU A O 1
ATOM 3645 N N . LEU A 1 501 ? 8.218 1.309 -36.636 1.00 95.75 501 LEU A N 1
ATOM 3646 C CA . LEU A 1 501 ? 9.033 2.292 -35.934 1.00 95.75 501 LEU A CA 1
ATOM 3647 C C . LEU A 1 501 ? 9.088 3.574 -36.768 1.00 95.75 501 LEU A C 1
ATOM 3649 O O . LEU A 1 501 ? 9.547 3.547 -37.907 1.00 95.75 501 LEU A O 1
ATOM 3653 N N . LEU A 1 502 ? 8.686 4.696 -36.179 1.00 95.25 502 LEU A N 1
ATOM 3654 C CA . LEU A 1 502 ? 8.848 6.018 -36.778 1.00 95.25 502 LEU A CA 1
ATOM 3655 C C . LEU A 1 502 ? 9.954 6.757 -36.028 1.00 95.25 502 LEU A C 1
ATOM 3657 O O . LEU A 1 502 ? 9.792 7.054 -34.845 1.00 95.25 502 LEU A O 1
ATOM 3661 N N . VAL A 1 503 ? 11.067 7.053 -36.701 1.00 93.62 503 VAL A N 1
ATOM 3662 C CA . VAL A 1 503 ? 12.193 7.789 -36.112 1.00 93.62 503 VAL A CA 1
ATOM 3663 C C . VAL A 1 503 ? 12.390 9.117 -36.825 1.00 93.62 503 VAL A C 1
ATOM 3665 O O . VAL A 1 503 ? 12.530 9.162 -38.046 1.00 93.62 503 VAL A O 1
ATOM 3668 N N . GLN A 1 504 ? 12.468 10.189 -36.045 1.00 91.38 504 GLN A N 1
ATOM 3669 C CA . GLN A 1 504 ? 12.793 11.525 -36.518 1.00 91.38 504 GLN A CA 1
ATOM 3670 C C . GLN A 1 504 ? 13.938 12.114 -35.692 1.00 91.38 504 GLN A C 1
ATOM 3672 O O . GLN A 1 504 ? 13.879 12.120 -34.462 1.00 91.38 504 GLN A O 1
ATOM 3677 N N . THR A 1 505 ? 14.968 12.640 -36.353 1.00 87.81 505 THR A N 1
ATOM 3678 C CA . THR A 1 505 ? 16.084 13.323 -35.677 1.00 87.81 505 THR A CA 1
ATOM 3679 C C . THR A 1 505 ? 16.338 14.711 -36.268 1.00 87.81 505 THR A C 1
ATOM 3681 O O . THR A 1 505 ? 15.776 15.083 -37.299 1.00 87.81 505 THR A O 1
ATOM 3684 N N . ALA A 1 506 ? 17.168 15.512 -35.599 1.00 82.06 506 ALA A N 1
ATOM 3685 C CA . ALA A 1 506 ? 17.604 16.822 -36.078 1.00 82.06 506 ALA A CA 1
ATOM 3686 C C . ALA A 1 506 ? 18.906 16.731 -36.905 1.00 82.06 506 ALA A C 1
ATOM 3688 O O . ALA A 1 506 ? 19.882 17.399 -36.571 1.00 82.06 506 ALA A O 1
ATOM 3689 N N . LEU A 1 507 ? 18.901 15.936 -37.989 1.00 73.00 507 LEU A N 1
ATOM 3690 C CA . LEU A 1 507 ? 20.056 15.661 -38.869 1.00 73.00 507 LEU A CA 1
ATOM 3691 C C . LEU A 1 507 ? 21.142 14.761 -38.255 1.00 73.00 507 LEU A C 1
ATOM 3693 O O . LEU A 1 507 ? 22.293 14.797 -38.680 1.00 73.00 507 LEU A O 1
ATOM 3697 N N . GLU A 1 508 ? 20.763 13.915 -37.298 1.00 83.31 508 GLU A N 1
ATOM 3698 C CA . GLU A 1 508 ? 21.636 12.914 -36.667 1.00 83.31 508 GLU A CA 1
ATOM 3699 C C . GLU A 1 508 ? 21.279 11.487 -37.110 1.00 83.31 508 GLU A C 1
ATOM 3701 O O . GLU A 1 508 ? 20.455 11.279 -38.003 1.00 83.31 508 GLU A O 1
ATOM 3706 N N . LEU A 1 509 ? 21.905 10.471 -36.518 1.00 88.69 509 LEU A N 1
ATOM 3707 C CA . LEU A 1 509 ? 21.599 9.068 -36.808 1.00 88.69 509 LEU A CA 1
ATOM 3708 C C . LEU A 1 509 ? 20.217 8.678 -36.261 1.00 88.69 509 LEU A C 1
ATOM 3710 O O . LEU A 1 509 ? 19.928 8.847 -35.077 1.00 88.69 509 LEU A O 1
ATOM 3714 N N . CYS A 1 510 ? 19.370 8.108 -37.118 1.00 91.38 510 CYS A N 1
ATOM 3715 C CA . CYS A 1 510 ? 18.095 7.517 -36.702 1.00 91.38 510 CYS A CA 1
ATOM 3716 C C . CYS A 1 510 ? 18.348 6.275 -35.838 1.00 91.38 510 CYS A C 1
ATOM 3718 O O . CYS A 1 510 ? 17.888 6.198 -34.701 1.00 91.38 510 CYS A O 1
ATOM 3720 N N . VAL A 1 511 ? 19.117 5.323 -36.372 1.00 93.50 511 VAL A N 1
ATOM 3721 C CA . VAL A 1 511 ? 19.585 4.129 -35.667 1.00 93.50 511 VAL A CA 1
ATOM 3722 C C . VAL A 1 511 ? 21.105 4.065 -35.784 1.00 93.50 511 VAL A C 1
ATOM 3724 O O . VAL A 1 511 ? 21.632 3.976 -36.894 1.00 93.50 511 VAL A O 1
ATOM 3727 N N . SER A 1 512 ? 21.812 4.092 -34.654 1.00 94.31 512 SER A N 1
ATOM 3728 C CA . SER A 1 512 ? 23.257 3.835 -34.607 1.00 94.31 512 SER A CA 1
ATOM 3729 C C . SER A 1 512 ? 23.539 2.534 -33.872 1.00 94.31 512 SER A C 1
ATOM 3731 O O . SER A 1 512 ? 22.995 2.303 -32.795 1.00 94.31 512 SER A O 1
ATOM 3733 N N . VAL A 1 513 ? 24.398 1.692 -34.436 1.00 94.25 513 VAL A N 1
ATOM 3734 C CA . VAL A 1 513 ? 24.870 0.458 -33.813 1.00 94.25 513 VAL A CA 1
ATOM 3735 C C . VAL A 1 513 ? 26.357 0.579 -33.539 1.00 94.25 513 VAL A C 1
ATOM 3737 O O . VAL A 1 513 ? 27.177 0.357 -34.422 1.00 94.25 513 VAL A O 1
ATOM 3740 N N . GLU A 1 514 ? 26.703 0.913 -32.301 1.00 92.50 514 GLU A N 1
ATOM 3741 C CA . GLU A 1 514 ? 28.076 0.944 -31.809 1.00 92.50 514 GLU A CA 1
ATOM 3742 C C . GLU A 1 514 ? 28.455 -0.468 -31.337 1.00 92.50 514 GLU A C 1
ATOM 3744 O O . GLU A 1 514 ? 28.124 -0.901 -30.228 1.00 92.50 514 GLU A O 1
ATOM 3749 N N . GLY A 1 515 ? 29.098 -1.226 -32.228 1.00 87.69 515 GLY A N 1
ATOM 3750 C CA . GLY A 1 515 ? 29.388 -2.649 -32.062 1.00 87.69 515 GLY A CA 1
ATOM 3751 C C . GLY A 1 515 ? 28.994 -3.476 -33.289 1.00 87.69 515 GLY A C 1
ATOM 3752 O O . GLY A 1 515 ? 28.730 -2.954 -34.367 1.00 87.69 515 GLY A O 1
ATOM 3753 N N . GLY A 1 516 ? 28.981 -4.801 -33.136 1.00 89.88 516 GLY A N 1
ATOM 3754 C CA . GLY A 1 516 ? 28.633 -5.732 -34.215 1.00 89.88 516 GLY A CA 1
ATOM 3755 C C . GLY A 1 516 ? 27.195 -6.245 -34.151 1.00 89.88 516 GLY A C 1
ATOM 3756 O O . GLY A 1 516 ? 26.554 -6.223 -33.100 1.00 89.88 516 GLY A O 1
ATOM 3757 N N . VAL A 1 517 ? 26.713 -6.782 -35.270 1.00 93.75 517 VAL A N 1
ATOM 3758 C CA . VAL A 1 517 ? 25.463 -7.553 -35.337 1.00 93.75 517 VAL A CA 1
ATOM 3759 C C . VAL A 1 517 ? 25.811 -8.988 -35.708 1.00 93.75 517 VAL A C 1
ATOM 3761 O O . VAL A 1 517 ? 26.356 -9.238 -36.780 1.00 93.75 517 VAL A O 1
ATOM 3764 N N . ALA A 1 518 ? 25.497 -9.943 -34.837 1.00 95.25 518 ALA A N 1
ATOM 3765 C CA . ALA A 1 518 ? 25.732 -11.361 -35.078 1.00 95.25 518 ALA A CA 1
ATOM 3766 C C . ALA A 1 518 ? 24.412 -12.136 -35.020 1.00 95.25 518 ALA A C 1
ATOM 3768 O O . ALA A 1 518 ? 23.736 -12.115 -34.000 1.00 95.25 518 ALA A O 1
ATOM 3769 N N . ALA A 1 519 ? 24.050 -12.856 -36.080 1.00 95.94 519 ALA A N 1
ATOM 3770 C CA . ALA A 1 519 ? 22.840 -13.675 -36.122 1.00 95.94 519 ALA A CA 1
ATOM 3771 C C . ALA A 1 519 ? 23.155 -15.095 -36.611 1.00 95.94 519 ALA A C 1
ATOM 3773 O O . ALA A 1 519 ? 23.676 -15.297 -37.709 1.00 95.94 519 ALA A O 1
ATOM 3774 N N . SER A 1 520 ? 22.809 -16.106 -35.813 1.00 95.75 520 SER A N 1
ATOM 3775 C CA . SER A 1 520 ? 23.102 -17.520 -36.092 1.00 95.75 520 SER A CA 1
ATOM 3776 C C . SER A 1 520 ? 21.937 -18.456 -35.746 1.00 95.75 520 SER A C 1
ATOM 3778 O O . SER A 1 520 ? 21.059 -18.105 -34.960 1.00 95.75 520 SER A O 1
ATOM 3780 N N . GLY A 1 521 ? 21.908 -19.659 -36.325 1.00 93.94 521 GLY A N 1
ATOM 3781 C CA . GLY A 1 521 ? 20.982 -20.719 -35.905 1.00 93.94 521 GLY A CA 1
ATOM 3782 C C . GLY A 1 521 ? 19.497 -20.392 -36.113 1.00 93.94 521 GLY A C 1
ATOM 3783 O O . GLY A 1 521 ? 18.697 -20.604 -35.201 1.00 93.94 521 GLY A O 1
ATOM 3784 N N . GLY A 1 522 ? 19.132 -19.867 -37.288 1.00 94.12 522 GLY A N 1
ATOM 3785 C CA . GLY A 1 522 ? 17.747 -19.541 -37.644 1.00 94.12 522 GLY A CA 1
ATOM 3786 C C . GLY A 1 522 ? 17.209 -18.284 -36.962 1.00 94.12 522 GLY A C 1
ATOM 3787 O O . GLY A 1 522 ? 16.010 -18.207 -36.709 1.00 94.12 522 GLY A O 1
ATOM 3788 N N . SER A 1 523 ? 18.086 -17.344 -36.604 1.00 97.25 523 SER A N 1
ATOM 3789 C CA . SER A 1 523 ? 17.720 -16.097 -35.924 1.00 97.25 523 SER A CA 1
ATOM 3790 C C . SER A 1 523 ? 1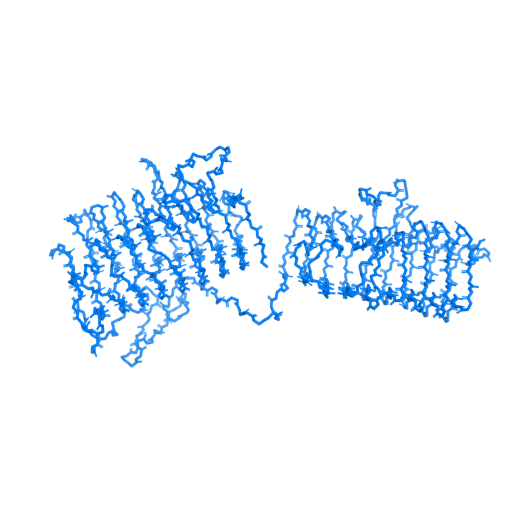7.342 -14.993 -36.916 1.00 97.25 523 SER A C 1
ATOM 3792 O O . SER A 1 523 ? 17.694 -15.062 -38.097 1.00 97.25 523 SER A O 1
ATOM 3794 N N . VAL A 1 524 ? 16.632 -13.968 -36.440 1.00 95.00 524 VAL A N 1
ATOM 3795 C CA . VAL A 1 524 ? 16.107 -12.887 -37.292 1.00 95.00 524 VAL A CA 1
ATOM 3796 C C . VAL A 1 524 ? 16.360 -11.514 -36.673 1.00 95.00 524 VAL A C 1
ATOM 3798 O O . VAL A 1 524 ? 16.015 -11.280 -35.521 1.00 95.00 524 VAL A O 1
ATOM 3801 N N . VAL A 1 525 ? 16.909 -10.588 -37.455 1.00 94.00 525 VAL A N 1
ATOM 3802 C CA . VAL A 1 525 ? 16.850 -9.145 -37.187 1.00 94.00 525 VAL A CA 1
ATOM 3803 C C . VAL A 1 525 ? 16.059 -8.515 -38.321 1.00 94.00 525 VAL A C 1
ATOM 3805 O O . VAL A 1 525 ? 16.464 -8.625 -39.477 1.00 94.00 525 VAL A O 1
ATOM 3808 N N . ALA A 1 526 ? 14.922 -7.898 -38.025 1.00 92.00 526 ALA A N 1
ATOM 3809 C CA . ALA A 1 526 ? 14.056 -7.353 -39.060 1.00 92.00 526 ALA A CA 1
ATOM 3810 C C . ALA A 1 526 ? 13.550 -5.961 -38.695 1.00 92.00 526 ALA A C 1
ATOM 3812 O O . ALA A 1 526 ? 12.999 -5.775 -37.615 1.00 92.00 526 ALA A O 1
ATOM 3813 N N . PHE A 1 527 ? 13.705 -5.025 -39.629 1.00 90.19 527 PHE A N 1
ATOM 3814 C CA . PHE A 1 527 ? 12.991 -3.753 -39.658 1.00 90.19 527 PHE A CA 1
ATOM 3815 C C . PHE A 1 527 ? 11.865 -3.876 -40.680 1.00 90.19 527 PHE A C 1
ATOM 3817 O O . PHE A 1 527 ? 12.126 -4.209 -41.836 1.00 90.19 527 PHE A O 1
ATOM 3824 N N . VAL A 1 528 ? 10.622 -3.667 -40.263 1.00 90.50 528 VAL A N 1
ATOM 3825 C CA . VAL A 1 528 ? 9.426 -3.905 -41.078 1.00 90.50 528 VAL A CA 1
ATOM 3826 C C . VAL A 1 528 ? 8.528 -2.678 -41.002 1.00 90.50 528 VAL A C 1
ATOM 3828 O O . VAL A 1 528 ? 8.264 -2.180 -39.912 1.00 90.50 528 VAL A O 1
ATOM 3831 N N . ASP A 1 529 ? 8.113 -2.148 -42.154 1.00 91.81 529 ASP A N 1
ATOM 3832 C CA . ASP A 1 529 ? 7.168 -1.018 -42.255 1.00 91.81 529 ASP A CA 1
ATOM 3833 C C . ASP A 1 529 ? 7.569 0.209 -41.402 1.00 91.81 529 ASP A C 1
ATOM 3835 O O . ASP A 1 529 ? 6.732 0.931 -40.877 1.00 91.81 529 ASP A O 1
ATOM 3839 N N . SER A 1 530 ? 8.876 0.411 -41.205 1.00 91.06 530 SER A N 1
ATOM 3840 C CA . SER A 1 530 ? 9.444 1.518 -40.421 1.00 91.06 530 SER A CA 1
ATOM 3841 C C . SER A 1 530 ? 9.771 2.735 -41.287 1.00 91.06 530 SER A C 1
ATOM 3843 O O . SER A 1 530 ? 10.209 2.574 -42.425 1.00 91.06 530 SER A O 1
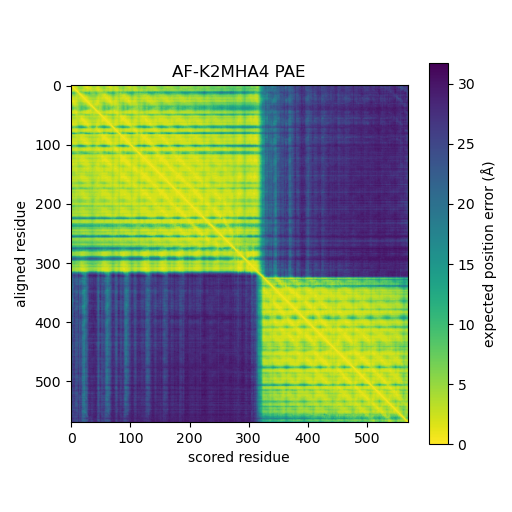ATOM 3845 N N . ASP A 1 531 ? 9.652 3.932 -40.721 1.00 90.00 531 ASP A N 1
ATOM 3846 C CA . ASP A 1 531 ? 9.923 5.204 -41.389 1.00 90.00 531 ASP A CA 1
ATOM 3847 C C . ASP A 1 531 ? 11.028 5.984 -40.666 1.00 90.00 531 ASP A C 1
ATOM 3849 O O . ASP A 1 531 ? 10.981 6.212 -39.456 1.00 90.00 531 ASP A O 1
ATOM 3853 N N . PHE A 1 532 ? 12.027 6.425 -41.429 1.00 90.81 532 PHE A N 1
ATOM 3854 C CA . PHE A 1 532 ? 13.201 7.136 -40.924 1.00 90.81 532 PHE A CA 1
ATOM 3855 C C . PHE A 1 532 ? 13.306 8.503 -41.597 1.00 90.81 532 PHE A C 1
ATOM 3857 O O . PHE A 1 532 ? 13.564 8.588 -42.801 1.00 90.81 532 PHE A O 1
ATOM 3864 N N . LEU A 1 533 ? 13.097 9.571 -40.828 1.00 87.44 533 LEU A N 1
ATOM 3865 C CA . LEU A 1 533 ? 12.906 10.926 -41.342 1.00 87.44 533 LEU A CA 1
ATOM 3866 C C . LEU A 1 533 ? 13.943 11.902 -40.780 1.00 87.44 533 LEU A C 1
ATOM 3868 O O . LEU A 1 533 ? 14.214 11.916 -39.582 1.00 87.44 533 LEU A O 1
ATOM 3872 N N . LEU A 1 534 ? 14.460 12.784 -41.643 1.00 84.19 534 LEU A N 1
ATOM 3873 C CA . LEU A 1 534 ? 15.373 13.882 -41.275 1.00 84.19 534 LEU A CA 1
ATOM 3874 C C . LEU A 1 534 ? 16.676 13.416 -40.603 1.00 84.19 534 LEU A C 1
ATOM 3876 O O . LEU A 1 534 ? 17.315 14.171 -39.872 1.00 84.19 534 LEU A O 1
ATOM 3880 N N . CYS A 1 535 ? 17.084 12.181 -40.885 1.00 84.50 535 CYS A N 1
ATOM 3881 C CA . CYS A 1 535 ? 18.287 11.581 -40.331 1.00 84.50 535 CYS A CA 1
ATOM 3882 C C . CYS A 1 535 ? 19.466 11.694 -41.293 1.00 84.50 535 CYS A C 1
ATOM 3884 O O . CYS A 1 535 ? 19.306 11.557 -42.507 1.00 84.50 535 CYS A O 1
ATOM 3886 N N . LYS A 1 536 ? 20.674 11.850 -40.746 1.00 82.31 536 LYS A N 1
ATOM 3887 C CA . LYS A 1 536 ? 21.911 11.761 -41.526 1.00 82.31 536 LYS A CA 1
ATOM 3888 C C . LYS A 1 536 ? 22.026 10.394 -42.190 1.00 82.31 536 LYS A C 1
ATOM 3890 O O . LYS A 1 536 ? 22.102 10.299 -43.406 1.00 82.31 536 LYS A O 1
ATOM 3895 N N . HIS A 1 537 ? 21.926 9.335 -41.392 1.00 82.75 537 HIS A N 1
ATOM 3896 C CA . HIS A 1 537 ? 21.740 7.966 -41.866 1.00 82.75 537 HIS A CA 1
ATOM 3897 C C . HIS A 1 537 ? 20.550 7.355 -41.132 1.00 82.75 537 HIS A C 1
ATOM 3899 O O . HIS A 1 537 ? 20.360 7.590 -39.934 1.00 82.75 537 HIS A O 1
ATOM 3905 N N . ALA A 1 538 ? 19.744 6.576 -41.848 1.00 86.06 538 ALA A N 1
ATOM 3906 C CA . ALA A 1 538 ? 18.627 5.857 -41.258 1.00 86.06 538 ALA A CA 1
ATOM 3907 C C . ALA A 1 538 ? 19.120 4.737 -40.336 1.00 86.06 538 ALA A C 1
ATOM 3909 O O . ALA A 1 538 ? 18.670 4.625 -39.199 1.00 86.06 538 ALA A O 1
ATOM 3910 N N . VAL A 1 539 ? 20.095 3.957 -40.808 1.00 88.25 539 VAL A N 1
ATOM 3911 C CA . VAL A 1 539 ? 20.771 2.919 -40.025 1.00 88.25 539 VAL A CA 1
ATOM 3912 C C . VAL A 1 539 ? 22.273 2.996 -40.284 1.00 88.25 539 VAL A C 1
ATOM 3914 O O . VAL A 1 539 ? 22.704 2.948 -41.432 1.00 88.25 539 VAL A O 1
ATOM 3917 N N . SER A 1 540 ? 23.071 3.106 -39.226 1.00 90.75 540 SER A N 1
ATOM 3918 C CA . SER A 1 540 ? 24.534 3.077 -39.286 1.00 90.75 540 SER A CA 1
ATOM 3919 C C . SER A 1 540 ? 25.059 1.996 -38.356 1.00 90.75 540 SER A C 1
ATOM 3921 O O . SER A 1 540 ? 24.789 2.043 -37.159 1.00 90.75 540 SER A O 1
ATOM 3923 N N . VAL A 1 541 ? 25.838 1.052 -38.877 1.00 91.00 541 VAL A N 1
ATOM 3924 C CA . VAL A 1 541 ? 26.503 0.016 -38.081 1.00 91.00 541 VAL A CA 1
ATOM 3925 C C . VAL A 1 541 ? 27.998 0.293 -38.027 1.00 91.00 541 VAL A C 1
ATOM 3927 O O . VAL A 1 541 ? 28.637 0.483 -39.050 1.00 91.00 541 VAL A O 1
ATOM 3930 N N . ARG A 1 542 ? 28.560 0.337 -36.819 1.00 87.62 542 ARG A N 1
ATOM 3931 C CA . ARG A 1 542 ? 29.988 0.528 -36.552 1.00 87.62 542 ARG A CA 1
ATOM 3932 C C . ARG A 1 542 ? 30.553 -0.726 -35.896 1.00 87.62 542 ARG A C 1
ATOM 3934 O O . ARG A 1 542 ? 30.831 -0.765 -34.698 1.00 87.62 542 ARG A O 1
ATOM 3941 N N . GLY A 1 543 ? 30.713 -1.766 -36.711 1.00 88.25 543 GLY A N 1
ATOM 3942 C CA . GLY A 1 543 ? 31.291 -3.048 -36.319 1.00 88.25 543 GLY A CA 1
ATOM 3943 C C . GLY A 1 543 ? 30.956 -4.165 -37.305 1.00 88.25 543 GLY A C 1
ATOM 3944 O O . GLY A 1 543 ? 30.323 -3.949 -38.333 1.00 88.25 543 GLY A O 1
ATOM 3945 N N . ALA A 1 544 ? 31.405 -5.386 -37.010 1.00 89.19 544 ALA A N 1
ATOM 3946 C CA . ALA A 1 544 ? 31.209 -6.510 -37.921 1.00 89.19 544 ALA A CA 1
ATOM 3947 C C . ALA A 1 544 ? 29.744 -6.975 -37.948 1.00 89.19 544 ALA A C 1
ATOM 3949 O O . ALA A 1 544 ? 29.142 -7.227 -36.901 1.00 89.19 544 ALA A O 1
ATOM 3950 N N . VAL A 1 545 ? 29.205 -7.170 -39.151 1.00 91.38 545 VAL A N 1
ATOM 3951 C CA . VAL A 1 545 ? 27.926 -7.853 -39.374 1.00 91.38 545 VAL A CA 1
ATOM 3952 C C . VAL A 1 545 ? 28.208 -9.296 -39.795 1.00 91.38 545 VAL A C 1
ATOM 3954 O O . VAL A 1 545 ? 28.844 -9.539 -40.818 1.00 91.38 545 VAL A O 1
ATOM 3957 N N . SER A 1 546 ? 27.755 -10.264 -38.999 1.00 93.12 546 SER A N 1
ATOM 3958 C CA . SER A 1 546 ? 27.953 -11.699 -39.226 1.00 93.12 546 SER A CA 1
ATOM 3959 C C . SER A 1 546 ? 26.618 -12.432 -39.196 1.00 93.12 546 SER A C 1
ATOM 3961 O O . SER A 1 546 ? 25.934 -12.466 -38.174 1.00 93.12 546 SER A O 1
ATOM 3963 N N . VAL A 1 547 ? 26.233 -13.032 -40.320 1.00 94.00 547 VAL A N 1
ATOM 3964 C CA . VAL A 1 547 ? 24.943 -13.716 -40.471 1.00 94.00 547 VAL A CA 1
ATOM 3965 C C . VAL A 1 547 ? 25.186 -15.122 -41.005 1.00 94.00 547 VAL A C 1
ATOM 3967 O O . VAL A 1 547 ? 25.720 -15.292 -42.097 1.00 94.00 547 VAL A O 1
ATOM 3970 N N . SER A 1 548 ? 24.799 -16.143 -40.238 1.00 94.06 548 SER A N 1
ATOM 3971 C CA . SER A 1 548 ? 24.992 -17.555 -40.594 1.00 94.06 548 SER A CA 1
ATOM 3972 C C . SER A 1 548 ? 23.712 -18.356 -40.376 1.00 94.06 548 SER A C 1
ATOM 3974 O O . SER A 1 548 ? 23.258 -18.526 -39.243 1.00 94.06 548 SER A O 1
ATOM 3976 N N . GLY A 1 549 ? 23.099 -18.830 -41.467 1.00 88.81 549 GLY A N 1
ATOM 3977 C CA . GLY A 1 549 ? 21.824 -19.560 -41.411 1.00 88.81 549 GLY A CA 1
ATOM 3978 C C . GLY A 1 549 ? 20.698 -18.762 -40.741 1.00 88.81 549 GLY A C 1
ATOM 3979 O O . GLY A 1 549 ? 19.876 -19.345 -40.041 1.00 88.81 549 GLY A O 1
ATOM 3980 N N . SER A 1 550 ? 20.718 -17.437 -40.901 1.00 95.94 550 SER A N 1
ATOM 3981 C CA . SER A 1 550 ? 19.860 -16.446 -40.239 1.00 95.94 550 SER A CA 1
ATOM 3982 C C . SER A 1 550 ? 19.543 -15.305 -41.208 1.00 95.94 550 SER A C 1
ATOM 3984 O O . SER A 1 550 ? 20.091 -15.268 -42.310 1.00 95.94 550 SER A O 1
ATOM 3986 N N . VAL A 1 551 ? 18.683 -14.370 -40.804 1.00 91.88 551 VAL A N 1
ATOM 3987 C CA . VAL A 1 551 ? 18.241 -13.257 -41.656 1.00 91.88 551 VAL A CA 1
ATOM 3988 C C . VAL A 1 551 ? 18.448 -11.917 -40.955 1.00 91.88 551 VAL A C 1
ATOM 3990 O O . VAL A 1 551 ? 18.070 -11.755 -39.798 1.00 91.88 551 VAL A O 1
ATOM 3993 N N . VAL A 1 552 ? 19.012 -10.952 -41.683 1.00 89.12 552 VAL A N 1
ATOM 3994 C CA . VAL A 1 552 ? 18.957 -9.522 -41.354 1.00 89.12 552 VAL A CA 1
ATOM 3995 C C . VAL A 1 552 ? 18.231 -8.838 -42.509 1.00 89.12 552 VAL A C 1
ATOM 3997 O O . VAL A 1 552 ? 18.689 -8.936 -43.647 1.00 89.12 552 VAL A O 1
ATOM 4000 N N . ALA A 1 553 ? 17.082 -8.218 -42.248 1.00 87.19 553 ALA A N 1
ATOM 4001 C CA . ALA A 1 553 ? 16.211 -7.683 -43.292 1.00 87.19 553 ALA A CA 1
ATOM 4002 C C . ALA A 1 553 ? 15.682 -6.282 -42.961 1.00 87.19 553 ALA A C 1
ATOM 4004 O O . ALA A 1 553 ? 15.333 -5.990 -41.820 1.00 87.19 553 ALA A O 1
ATOM 4005 N N . LEU A 1 554 ? 15.572 -5.445 -43.994 1.00 84.31 554 LEU A N 1
ATOM 4006 C CA . LEU A 1 554 ? 14.774 -4.220 -43.988 1.00 84.31 554 LEU A CA 1
ATOM 4007 C C . LEU A 1 554 ? 13.667 -4.396 -45.030 1.00 84.31 554 LEU A C 1
ATOM 4009 O O . LEU A 1 554 ? 13.952 -4.624 -46.206 1.00 84.31 554 LEU A O 1
ATOM 4013 N N . VAL A 1 555 ? 12.412 -4.368 -44.598 1.00 83.31 555 VAL A N 1
ATOM 4014 C CA . VAL A 1 555 ? 11.248 -4.762 -45.396 1.00 83.31 555 VAL A CA 1
ATOM 4015 C C . VAL A 1 555 ? 10.235 -3.628 -45.388 1.00 83.31 555 VAL A C 1
ATOM 4017 O O . VAL A 1 555 ? 9.739 -3.251 -44.333 1.00 83.31 555 VAL A O 1
ATOM 4020 N N . ARG A 1 556 ? 9.900 -3.113 -46.579 1.00 80.69 556 ARG A N 1
ATOM 4021 C CA . ARG A 1 556 ? 8.875 -2.067 -46.776 1.00 80.69 556 ARG A CA 1
ATOM 4022 C C . ARG A 1 556 ? 9.095 -0.794 -45.933 1.00 80.69 556 ARG A C 1
ATOM 4024 O O . ARG A 1 556 ? 8.142 -0.112 -45.591 1.00 80.69 556 ARG A O 1
ATOM 4031 N N . SER A 1 557 ? 10.346 -0.466 -45.617 1.00 81.00 557 SER A N 1
ATOM 4032 C CA . SER A 1 557 ? 10.694 0.727 -44.835 1.00 81.00 557 SER A CA 1
ATOM 4033 C C . SER A 1 557 ? 10.902 1.967 -45.711 1.00 81.00 557 SER A C 1
ATOM 4035 O O . SER A 1 557 ? 11.499 1.871 -46.788 1.00 81.00 557 SER A O 1
ATOM 4037 N N . GLY A 1 558 ? 10.444 3.128 -45.238 1.00 77.00 558 GLY A N 1
ATOM 4038 C CA . GLY A 1 558 ? 10.666 4.435 -45.851 1.00 77.00 558 GLY A CA 1
ATOM 4039 C C . GLY A 1 558 ? 11.926 5.115 -45.311 1.00 77.00 558 GLY A C 1
ATOM 4040 O O . GLY A 1 558 ? 12.151 5.184 -44.103 1.00 77.00 558 GLY A O 1
ATOM 4041 N N . PHE A 1 559 ? 12.762 5.645 -46.206 1.00 77.94 559 PHE A N 1
ATOM 4042 C CA . PHE A 1 559 ? 14.017 6.308 -45.844 1.00 77.94 559 PHE A CA 1
ATOM 4043 C C . PHE A 1 559 ? 14.086 7.701 -46.464 1.00 77.94 559 PHE A C 1
ATOM 4045 O O . PHE A 1 559 ? 14.166 7.837 -47.684 1.00 77.94 559 PHE A O 1
ATOM 4052 N N . VAL A 1 560 ? 14.094 8.735 -45.623 1.00 75.94 560 VAL A N 1
ATOM 4053 C CA . VAL A 1 560 ? 14.299 10.130 -46.029 1.00 75.94 560 VAL A CA 1
ATOM 4054 C C . VAL A 1 560 ? 15.521 10.659 -45.282 1.00 75.94 560 VAL A C 1
ATOM 4056 O O . VAL A 1 560 ? 15.419 11.217 -44.187 1.00 75.94 560 VAL A O 1
ATOM 4059 N N . SER A 1 561 ? 16.692 10.415 -45.873 1.00 69.31 561 SER A N 1
ATOM 4060 C CA . SER A 1 561 ? 18.001 10.811 -45.344 1.00 69.31 561 SER A CA 1
ATOM 4061 C C . SER A 1 561 ? 18.513 12.084 -46.022 1.00 69.31 561 SER A C 1
ATOM 4063 O O . SER A 1 561 ? 18.123 12.401 -47.147 1.00 69.31 561 SER A O 1
ATOM 4065 N N . THR A 1 562 ? 19.370 12.827 -45.323 1.00 67.75 562 THR A N 1
ATOM 4066 C CA . THR A 1 562 ? 20.019 14.040 -45.846 1.00 67.75 562 THR A CA 1
ATOM 4067 C C . THR A 1 562 ? 21.374 13.795 -46.511 1.00 67.75 562 THR A C 1
ATOM 4069 O O . THR A 1 562 ? 21.984 14.753 -46.975 1.00 67.75 562 THR A O 1
ATOM 4072 N N . GLU A 1 563 ? 21.846 12.549 -46.554 1.00 73.38 563 GLU A N 1
ATOM 4073 C CA . GLU A 1 563 ? 23.114 12.134 -47.172 1.00 73.38 563 GLU A CA 1
ATOM 4074 C C . GLU A 1 563 ? 22.870 11.168 -48.345 1.00 73.38 563 GLU A C 1
ATOM 4076 O O . GLU A 1 563 ? 21.779 10.618 -48.501 1.00 73.38 563 GLU A O 1
ATOM 4081 N N . ASP A 1 564 ? 23.913 10.899 -49.140 1.00 68.69 564 ASP A N 1
ATOM 4082 C CA . ASP A 1 564 ? 23.841 10.017 -50.321 1.00 68.69 564 ASP A CA 1
ATOM 4083 C C . ASP A 1 564 ? 23.514 8.545 -49.983 1.00 68.69 564 ASP A C 1
ATOM 4085 O O . ASP A 1 564 ? 23.068 7.787 -50.849 1.00 68.69 564 ASP A O 1
ATOM 4089 N N . TYR A 1 565 ? 23.722 8.123 -48.729 1.00 72.94 565 TYR A N 1
ATOM 4090 C CA . TYR A 1 565 ? 23.526 6.743 -48.277 1.00 72.94 565 TYR A CA 1
ATOM 4091 C C . TYR A 1 565 ? 22.591 6.680 -47.064 1.00 72.94 565 TYR A C 1
ATOM 4093 O O . TYR A 1 565 ? 22.939 7.125 -45.971 1.00 72.94 565 TYR A O 1
ATOM 4101 N N . ALA A 1 566 ? 21.420 6.057 -47.223 1.00 72.81 566 ALA A N 1
ATOM 4102 C CA . ALA A 1 566 ? 20.471 5.868 -46.123 1.00 72.81 566 ALA A CA 1
ATOM 4103 C C . ALA A 1 566 ? 20.929 4.806 -45.104 1.00 72.81 566 ALA A C 1
ATOM 4105 O O . ALA A 1 566 ? 20.612 4.917 -43.921 1.00 72.81 566 ALA A O 1
ATOM 4106 N N . VAL A 1 567 ? 21.681 3.793 -45.546 1.00 77.94 567 VAL A N 1
ATOM 4107 C CA . VAL A 1 567 ? 22.215 2.718 -44.696 1.00 77.94 567 VAL A CA 1
ATOM 4108 C C . VAL A 1 567 ? 23.731 2.652 -44.858 1.00 77.94 567 VAL A C 1
ATOM 4110 O O . VAL A 1 567 ? 24.220 2.596 -45.985 1.00 77.94 567 VAL A O 1
ATOM 4113 N N . ALA A 1 568 ? 24.455 2.643 -43.739 1.00 78.50 568 ALA A N 1
ATOM 4114 C CA . ALA A 1 568 ? 25.911 2.540 -43.686 1.00 78.50 568 ALA A CA 1
ATOM 4115 C C . ALA A 1 568 ? 26.333 1.336 -42.826 1.00 78.50 568 ALA A C 1
ATOM 4117 O O . ALA A 1 568 ? 25.778 1.123 -41.745 1.00 78.50 568 ALA A O 1
ATOM 4118 N N . PHE A 1 569 ? 27.304 0.562 -43.314 1.00 74.56 569 PHE A N 1
ATOM 4119 C CA . PHE A 1 569 ? 27.906 -0.586 -42.626 1.00 74.56 569 PHE A CA 1
ATOM 4120 C C . PHE A 1 569 ? 29.406 -0.387 -42.438 1.00 74.56 569 PHE A C 1
ATOM 4122 O O . PHE A 1 569 ? 30.015 0.271 -43.317 1.00 74.56 569 PHE A O 1
#

Foldseek 3Di:
DEEAALDEAEDEDEDDAQAEAEDAQYEFEHEDADDDPPAPDPATERYEYAEAAWEHNYEYEYFHYEYAYADQEHEHYYHGAAAHAAEHQYEYEAAHYEYHYHHAAYEHAEQEHDPVHWSYHFYALYEYEYEHYEYPDHYAEPYETAGEYEADDQYEYYAYHYEHAEYLEHEEHPDEYEYEDLYEYAHEQYEHNAARVHAHYEGVAAYAYYLYEYAYANYEHEYDPDAHAHYAHNDDDPHYHNYEYEYFAYYYPNHDDHHYHDPPVHNYYYYHPVQRQDLNHQARVVFFDDFDSPPNATDGHPCFEDRRGRNHHDDDHDDPPPPPPEAEDEEAQDEAAAQQAALEGHYEHYEYAAEYEDEQQRHDDQEHEYYAELYEYDNLYEYEAEYDQDDDDPSHEYEAYAYNYEYDDQYAYEYEDEGYAPYEHEHENYEFEPPDFRADDDPPGPDPAGERYEYEHYEFENYEYEYELYEFEAEDPRYEHYEYYQEYHYENQGEYHYYQYEFYYQAAENYEYHEEYHYYHAYEYEHYQYEAENYQAPYEYDYYYHYYNYDYYYYNYHFDHPDPHNYYD

pLDDT: mean 89.01, std 9.35, range [39.38, 98.5]

InterPro domains:
  IPR012334 Pectin lyase fold [G3DSA:2.160.20.10] (2-269)
  IPR053915 Dispersed gene family protein 1, beta-sheet domain [PF22274] (369-531)

Mean predicted aligned error: 15.4 Å

Organism: NCBI:txid85056

Secondary structure (DSSP, 8-state):
--EEES--B---EEPPTT-EEEEES-EEEE-S---BTTB--SS-EEEEES-EEEESS-EEEEES-EEEE-SSS-EEEEE-SS-EEEESS-EEEEES-EEEE-STT-EEEEE--BTTB-SEEEESS-EEEEES-EE-S-EEEEEEE-S-EEEESS-EEEEES-EES-EEEEEEE-S-EEEESS-EEEEES-EESS--SSEEEEESS-EEEES-EEEEES-EE--SSS--EEEE--S--S-EES-EEEEE--EETTEE--EEE--TTSEEEEE-TTS---HHHHS-GGGEEEE-TTTT-EEEPTT-BTTTTBSSPPPPPPPSSTTS--EES-EE-S-EEETTT-SEEEEESPEESS-EEEEGGGS-SSEEEEEEES-EE-TT--EEEE-BSSPPPTT-EEEEEEES-EE-SS--EEEEEEE-TT-EEEEES-EEEESS-----GGG--TT-EEEEEEEEEEEES-EEEEES-EEEE-STTEEEEEEEEEEEEETT-EEEEES-EEEESSS-SEEEES-EEEESS-EEEEES-EEEEES-SEEEES-EEEESSEEEEES-EEEESSS-SEE-